Protein AF-0000000066099667 (afdb_homodimer)

Foldseek 3Di:
DAEEEEAADFLLQVVLCVLQVVVVYHYHYDYLADDLVVDPPQRHQYYYQDLDDDDDPNVVVLLPHPNDALSVVSVQAQFQVSVVVLCVVLVHFAFDKDAQAAPVCLVVCCVVQHFWKKKAFRHDDALLPRIDIDGSVRSVVDDGVRHRGIMIGRDDDFDFKWKKKWFAALVLDIATQEIKTFDDDSSHTFKIKGFQHDDPVLRVSNCVSVSSSCNVSVHWFMKMWMWGHDPVHTHTDGIDSHDDPNQQLCVPFKPAGSSNQRVCRSSVHDRDHIGGDWMKMKGWDFLDDDDCVLVVQVQWDWAARPDDRDGRDGGTMIMGIDRPLVSRLVSLVVCCVVDDVVSNVVSVVNSVVSD/DAEEEEAADFLLQVVLCVLQVVVVYHYHYDYLADDLVVDPPQRHQYEYQDLDDDDDPNVVVLLPHPNDALSVVSVQAQFQVSVVVLCVVLVHFAFDKDAQAAPVCLVVCCVVQHFWKKKAFRHDDALLPRIDIDGSVRSVVDDGVRHRGIMIGHDDDFDFKWKKKWFAALVLDIATQEIKTFDDDSSHTFKIKGFQHDDPVLRVSNCVSVSSSCNVSVHWFMKMWMWGHDPVHTHTDGIDSHDDPNQQLCVPFKPAGSSNQRVCRSSVHDRDHIGGDWMKMKGWDFLDDDDCVLVVQVQWDWAARPDDRDGGHGGTMIMGIDRPLVSRLVSLVVCCVVDDVVSNVVSVVNSVVSD

Structure (mmCIF, N/CA/C/O backbone):
data_AF-0000000066099667-model_v1
#
loop_
_entity.id
_entity.type
_entity.pdbx_description
1 polymer 'N5-carboxyaminoimidazole ribonucleotide synthase'
#
loop_
_atom_site.group_PDB
_atom_site.id
_atom_site.type_symbol
_atom_site.label_atom_id
_atom_site.label_alt_id
_atom_site.label_comp_id
_atom_site.label_asym_id
_atom_site.label_entity_id
_atom_site.label_seq_id
_atom_site.pdbx_PDB_ins_code
_atom_site.Cartn_x
_atom_site.Cartn_y
_atom_site.Cartn_z
_atom_site.occupancy
_atom_site.B_iso_or_equiv
_atom_site.auth_seq_id
_atom_site.auth_comp_id
_atom_site.auth_asym_id
_atom_site.auth_atom_id
_atom_site.pdbx_PDB_model_num
ATOM 1 N N . MET A 1 1 ? -18.266 5.227 -10.648 1 68.38 1 MET A N 1
ATOM 2 C CA . MET A 1 1 ? -16.906 5.246 -10.125 1 68.38 1 MET A CA 1
ATOM 3 C C . MET A 1 1 ? -16.578 6.602 -9.508 1 68.38 1 MET A C 1
ATOM 5 O O . MET A 1 1 ? -17.031 7.641 -10.008 1 68.38 1 MET A O 1
ATOM 9 N N . LYS A 1 2 ? -16.172 6.621 -8.273 1 88 2 LYS A N 1
ATOM 10 C CA . LYS A 1 2 ? -15.844 7.871 -7.59 1 88 2 LYS A CA 1
ATOM 11 C C . LYS A 1 2 ? -14.578 8.5 -8.164 1 88 2 LYS A C 1
ATOM 13 O O . LYS A 1 2 ? -13.625 7.789 -8.508 1 88 2 LYS A O 1
ATOM 18 N N . GLN A 1 3 ? -14.695 9.789 -8.516 1 95.88 3 GLN A N 1
ATOM 19 C CA . GLN A 1 3 ? -13.578 10.547 -9.07 1 95.88 3 GLN A CA 1
ATOM 20 C C . GLN A 1 3 ? -13.219 11.727 -8.164 1 95.88 3 GLN A C 1
ATOM 22 O O . GLN A 1 3 ? -14.109 12.406 -7.648 1 95.88 3 GLN A O 1
ATOM 27 N N . VAL A 1 4 ? -11.961 11.906 -7.992 1 98.25 4 VAL A N 1
ATOM 28 C CA . VAL A 1 4 ? -11.469 12.992 -7.148 1 98.25 4 VAL A CA 1
ATOM 29 C C . VAL A 1 4 ? -10.391 13.781 -7.887 1 98.25 4 VAL A C 1
ATOM 31 O O . VAL A 1 4 ? -9.477 13.188 -8.477 1 98.25 4 VAL A O 1
ATOM 34 N N . CYS A 1 5 ? -10.508 15.055 -7.965 1 97.62 5 CYS A N 1
ATOM 35 C CA . CYS A 1 5 ? -9.438 15.938 -8.414 1 97.62 5 CYS A CA 1
ATOM 36 C C . CYS A 1 5 ? -8.75 16.609 -7.23 1 97.62 5 CYS A C 1
ATOM 38 O O . CYS A 1 5 ? -9.422 17.156 -6.352 1 97.62 5 CYS A O 1
ATOM 40 N N . VAL A 1 6 ? -7.477 16.516 -7.148 1 97.62 6 VAL A N 1
ATOM 41 C CA . VAL A 1 6 ? -6.691 17.125 -6.078 1 97.62 6 VAL A CA 1
ATOM 42 C C . VAL A 1 6 ? -6 18.375 -6.598 1 97.62 6 VAL A C 1
ATOM 44 O O . VAL A 1 6 ? -5.176 18.312 -7.516 1 97.62 6 VAL A O 1
ATOM 47 N N . LEU A 1 7 ? -6.363 19.484 -6.047 1 96 7 LEU A N 1
ATOM 48 C CA . LEU A 1 7 ? -5.648 20.703 -6.383 1 96 7 LEU A CA 1
ATOM 49 C C . LEU A 1 7 ? -4.215 20.672 -5.855 1 96 7 LEU A C 1
ATOM 51 O O . LEU A 1 7 ? -3.994 20.703 -4.645 1 96 7 LEU A O 1
ATOM 55 N N . GLY A 1 8 ? -3.289 20.609 -6.676 1 94.5 8 GLY A N 1
ATOM 56 C CA . GLY A 1 8 ? -1.889 20.359 -6.375 1 94.5 8 GLY A CA 1
ATOM 57 C C . GLY A 1 8 ? -1.409 19 -6.852 1 94.5 8 GLY A C 1
ATOM 58 O O . GLY A 1 8 ? -2.111 18 -6.699 1 94.5 8 GLY A O 1
ATOM 59 N N . ASN A 1 9 ? -0.264 18.953 -7.496 1 94.31 9 ASN A N 1
ATOM 60 C CA . ASN A 1 9 ? 0.263 17.688 -8.008 1 94.31 9 ASN A CA 1
ATOM 61 C C . ASN A 1 9 ? 1.622 17.359 -7.398 1 94.31 9 ASN A C 1
ATOM 63 O O . ASN A 1 9 ? 2.527 16.906 -8.102 1 94.31 9 ASN A O 1
ATOM 67 N N . GLY A 1 10 ? 1.774 17.625 -6.102 1 94.81 10 GLY A N 1
ATOM 68 C CA . GLY A 1 10 ? 2.953 17.25 -5.34 1 94.81 10 GLY A CA 1
ATOM 69 C C . GLY A 1 10 ? 2.871 15.844 -4.781 1 94.81 10 GLY A C 1
ATOM 70 O O . GLY A 1 10 ? 2.148 15 -5.316 1 94.81 10 GLY A O 1
ATOM 71 N N . GLN A 1 11 ? 3.715 15.578 -3.748 1 96.5 11 GLN A N 1
ATOM 72 C CA . GLN A 1 11 ? 3.828 14.234 -3.197 1 96.5 11 GLN A CA 1
ATOM 73 C C . GLN A 1 11 ? 2.527 13.805 -2.529 1 96.5 11 GLN A C 1
ATOM 75 O O . GLN A 1 11 ? 2.178 12.617 -2.543 1 96.5 11 GLN A O 1
ATOM 80 N N . LEU A 1 12 ? 1.833 14.75 -1.867 1 97.81 12 LEU A N 1
ATOM 81 C CA . LEU A 1 12 ? 0.601 14.383 -1.18 1 97.81 12 LEU A CA 1
ATOM 82 C C . LEU A 1 12 ? -0.47 13.953 -2.178 1 97.81 12 LEU A C 1
ATOM 84 O O . LEU A 1 12 ? -1.18 12.977 -1.947 1 97.81 12 LEU A O 1
ATOM 88 N N . GLY A 1 13 ? -0.605 14.75 -3.305 1 97.56 13 GLY A N 1
ATOM 89 C CA . GLY A 1 13 ? -1.504 14.328 -4.367 1 97.56 13 GLY A CA 1
ATOM 90 C C . GLY A 1 13 ? -1.165 12.961 -4.934 1 97.56 13 GLY A C 1
ATOM 91 O O . GLY A 1 13 ? -2.059 12.156 -5.191 1 97.56 13 GLY A O 1
ATOM 92 N N . ARG A 1 14 ? 0.093 12.734 -5.133 1 96.94 14 ARG A N 1
ATOM 93 C CA . ARG A 1 14 ? 0.57 11.438 -5.605 1 96.94 14 ARG A CA 1
ATOM 94 C C . ARG A 1 14 ? 0.159 10.32 -4.652 1 96.94 14 ARG A C 1
ATOM 96 O O . ARG A 1 14 ? -0.321 9.273 -5.086 1 96.94 14 ARG A O 1
ATOM 103 N N . MET A 1 15 ? 0.338 10.5 -3.344 1 98.5 15 MET A N 1
ATOM 104 C CA . MET A 1 15 ? 0.026 9.477 -2.354 1 98.5 15 MET A CA 1
ATOM 105 C C . MET A 1 15 ? -1.481 9.273 -2.236 1 98.5 15 MET A C 1
ATOM 107 O O . MET A 1 15 ? -1.944 8.156 -1.983 1 98.5 15 MET A O 1
ATOM 111 N N . LEU A 1 16 ? -2.252 10.359 -2.467 1 98.69 16 LEU A N 1
ATOM 112 C CA . LEU A 1 16 ? -3.701 10.211 -2.547 1 98.69 16 LEU A CA 1
ATOM 113 C C . LEU A 1 16 ? -4.094 9.344 -3.736 1 98.69 16 LEU A C 1
ATOM 115 O O . LEU A 1 16 ? -4.957 8.469 -3.617 1 98.69 16 LEU A O 1
ATOM 119 N N . ARG A 1 17 ? -3.479 9.602 -4.898 1 97.88 17 ARG A N 1
ATOM 120 C CA . ARG A 1 17 ? -3.744 8.789 -6.078 1 97.88 17 ARG A CA 1
ATOM 121 C C . ARG A 1 17 ? -3.41 7.324 -5.82 1 97.88 17 ARG A C 1
ATOM 123 O O . ARG A 1 17 ? -4.191 6.434 -6.164 1 97.88 17 ARG A O 1
ATOM 130 N N . GLN A 1 18 ? -2.27 7.074 -5.199 1 97.94 18 GLN A N 1
ATOM 131 C CA . GLN A 1 18 ? -1.846 5.715 -4.875 1 97.94 18 GLN A CA 1
ATOM 132 C C . GLN A 1 18 ? -2.861 5.027 -3.965 1 97.94 18 GLN A C 1
ATOM 134 O O . GLN A 1 18 ? -3.17 3.85 -4.152 1 97.94 18 GLN A O 1
ATOM 139 N N . ALA A 1 19 ? -3.377 5.754 -2.996 1 98.31 19 ALA A N 1
ATOM 140 C CA . ALA A 1 19 ? -4.316 5.195 -2.027 1 98.31 19 ALA A CA 1
ATOM 141 C C . ALA A 1 19 ? -5.672 4.922 -2.67 1 98.31 19 ALA A C 1
ATOM 143 O O . ALA A 1 19 ? -6.395 4.016 -2.25 1 98.31 19 ALA A O 1
ATOM 144 N N . GLY A 1 20 ? -6.043 5.699 -3.686 1 98.12 20 GLY A N 1
ATOM 145 C CA . GLY A 1 20 ? -7.352 5.594 -4.309 1 98.12 20 GLY A CA 1
ATOM 146 C C . GLY A 1 20 ? -7.461 4.43 -5.273 1 98.12 20 GLY A C 1
ATOM 147 O O . GLY A 1 20 ? -8.547 3.865 -5.453 1 98.12 20 GLY A O 1
ATOM 148 N N . GLU A 1 21 ? -6.352 4.02 -5.836 1 96.81 21 GLU A N 1
ATOM 149 C CA . GLU A 1 21 ? -6.363 3.057 -6.934 1 96.81 21 GLU A CA 1
ATOM 150 C C . GLU A 1 21 ? -6.934 1.715 -6.484 1 96.81 21 GLU A C 1
ATOM 152 O O . GLU A 1 21 ? -7.848 1.182 -7.121 1 96.81 21 GLU A O 1
ATOM 157 N N . PRO A 1 22 ? -6.457 1.15 -5.348 1 97.5 22 PRO A N 1
ATOM 158 C CA . PRO A 1 22 ? -7.012 -0.14 -4.938 1 97.5 22 PRO A CA 1
ATOM 159 C C . PRO A 1 22 ? -8.5 -0.065 -4.617 1 97.5 22 PRO A C 1
ATOM 161 O O . PRO A 1 22 ? -9.211 -1.069 -4.719 1 97.5 22 PRO A O 1
ATOM 164 N N . LEU A 1 23 ? -9.008 1.1 -4.285 1 97.62 23 LEU A N 1
ATOM 165 C CA . LEU A 1 23 ? -10.398 1.271 -3.885 1 97.62 23 LEU A CA 1
ATOM 166 C C . LEU A 1 23 ? -11.297 1.447 -5.102 1 97.62 23 LEU A C 1
ATOM 168 O O . LEU A 1 23 ? -12.523 1.47 -4.977 1 97.62 23 LEU A O 1
ATOM 172 N N . GLY A 1 24 ? -10.703 1.592 -6.281 1 96.12 24 GLY A N 1
ATOM 173 C CA . GLY A 1 24 ? -11.469 1.904 -7.473 1 96.12 24 GLY A CA 1
ATOM 174 C C . GLY A 1 24 ? -11.859 3.369 -7.566 1 96.12 24 GLY A C 1
ATOM 175 O O . GLY A 1 24 ? -12.859 3.713 -8.203 1 96.12 24 GLY A O 1
ATOM 176 N N . ILE A 1 25 ? -11.141 4.23 -6.844 1 97.44 25 ILE A N 1
ATOM 177 C CA . ILE A 1 25 ? -11.344 5.676 -6.906 1 97.44 25 ILE A CA 1
ATOM 178 C C . ILE A 1 25 ? -10.305 6.305 -7.832 1 97.44 25 ILE A C 1
ATOM 180 O O . ILE A 1 25 ? -9.102 6.195 -7.59 1 97.44 25 ILE A O 1
ATOM 184 N N . ALA A 1 26 ? -10.781 6.922 -8.883 1 96.81 26 ALA A N 1
ATOM 185 C CA . ALA A 1 26 ? -9.867 7.645 -9.773 1 96.81 26 ALA A CA 1
ATOM 186 C C . ALA A 1 26 ? -9.484 8.992 -9.172 1 96.81 26 ALA A C 1
ATOM 188 O O . ALA A 1 26 ? -10.344 9.836 -8.906 1 96.81 26 ALA A O 1
ATOM 189 N N . VAL A 1 27 ? -8.219 9.18 -8.906 1 98 27 VAL A N 1
ATOM 190 C CA . VAL A 1 27 ? -7.723 10.414 -8.305 1 98 27 VAL A CA 1
ATOM 191 C C . VAL A 1 27 ? -6.793 11.125 -9.289 1 98 27 VAL A C 1
ATOM 193 O O . VAL A 1 27 ? -5.855 10.523 -9.812 1 98 27 VAL A O 1
ATOM 196 N N . TRP A 1 28 ? -7.016 12.398 -9.531 1 97.06 28 TRP A N 1
ATOM 197 C CA . TRP A 1 28 ? -6.227 13.195 -10.469 1 97.06 28 TRP A CA 1
ATOM 198 C C . TRP A 1 28 ? -5.594 14.391 -9.766 1 97.06 28 TRP A C 1
ATOM 200 O O . TRP A 1 28 ? -6.215 15.445 -9.641 1 97.06 28 TRP A O 1
ATOM 210 N N . PRO A 1 29 ? -4.379 14.266 -9.32 1 97.25 29 PRO A N 1
ATOM 211 C CA . PRO A 1 29 ? -3.666 15.477 -8.914 1 97.25 29 PRO A CA 1
ATOM 212 C C . PRO A 1 29 ? -3.438 16.453 -10.062 1 97.25 29 PRO A C 1
ATOM 214 O O . PRO A 1 29 ? -2.977 16.047 -11.133 1 97.25 29 PRO A O 1
ATOM 217 N N . VAL A 1 30 ? -3.748 17.688 -9.867 1 95.69 30 VAL A N 1
ATOM 218 C CA . VAL A 1 30 ? -3.711 18.625 -10.984 1 95.69 30 VAL A CA 1
ATOM 219 C C . VAL A 1 30 ? -2.805 19.797 -10.641 1 95.69 30 VAL A C 1
ATOM 221 O O . VAL A 1 30 ? -2.84 20.312 -9.516 1 95.69 30 VAL A O 1
ATOM 224 N N . GLY A 1 31 ? -1.986 20.141 -11.57 1 94.81 31 GLY A N 1
ATOM 225 C CA . GLY A 1 31 ? -1.17 21.344 -11.414 1 94.81 31 GLY A CA 1
ATOM 226 C C . GLY A 1 31 ? -1.979 22.625 -11.438 1 94.81 31 GLY A C 1
ATOM 227 O O . GLY A 1 31 ? -2.977 22.719 -12.156 1 94.81 31 GLY A O 1
ATOM 228 N N . LEU A 1 32 ? -1.513 23.578 -10.703 1 92.81 32 LEU A N 1
ATOM 229 C CA . LEU A 1 32 ? -2.24 24.828 -10.562 1 92.81 32 LEU A CA 1
ATOM 230 C C . LEU A 1 32 ? -2.346 25.562 -11.898 1 92.81 32 LEU A C 1
ATOM 232 O O . LEU A 1 32 ? -3.283 26.328 -12.125 1 92.81 32 LEU A O 1
ATOM 236 N N . ASP A 1 33 ? -1.449 25.234 -12.82 1 93.31 33 ASP A N 1
ATOM 237 C CA . ASP A 1 33 ? -1.424 25.922 -14.109 1 93.31 33 ASP A CA 1
ATOM 238 C C . ASP A 1 33 ? -2.029 25.047 -15.211 1 93.31 33 ASP A C 1
ATOM 240 O O . ASP A 1 33 ? -1.953 25.391 -16.391 1 93.31 33 ASP A O 1
ATOM 244 N N . ALA A 1 34 ? -2.613 24 -14.805 1 94.5 34 ALA A N 1
ATOM 245 C CA . ALA A 1 34 ? -3.209 23.109 -15.805 1 94.5 34 ALA A CA 1
ATOM 246 C C . ALA A 1 34 ? -4.375 23.781 -16.516 1 94.5 34 ALA A C 1
ATOM 248 O O . ALA A 1 34 ? -5.078 24.609 -15.93 1 94.5 34 ALA A O 1
ATOM 249 N N . GLU A 1 35 ? -4.57 23.422 -17.812 1 95.31 35 GLU A N 1
ATOM 250 C CA . GLU A 1 35 ? -5.742 23.891 -18.547 1 95.31 35 GLU A CA 1
ATOM 251 C C . GLU A 1 35 ? -7.012 23.203 -18.062 1 95.31 35 GLU A C 1
ATOM 253 O O . GLU A 1 35 ? -7.07 21.969 -17.984 1 95.31 35 GLU A O 1
ATOM 258 N N . PRO A 1 36 ? -7.926 24.047 -17.734 1 93.06 36 PRO A N 1
ATOM 259 C CA . PRO A 1 36 ? -9.156 23.453 -17.219 1 93.06 36 PRO A CA 1
ATOM 260 C C . PRO A 1 36 ? -9.695 22.328 -18.094 1 93.06 36 PRO A C 1
ATOM 262 O O . PRO A 1 36 ? -10.195 21.328 -17.594 1 93.06 36 PRO A O 1
ATOM 265 N N . ALA A 1 37 ? -9.641 22.438 -19.484 1 92 37 ALA A N 1
ATOM 266 C CA . ALA A 1 37 ? -10.188 21.453 -20.406 1 92 37 ALA A CA 1
ATOM 267 C C . ALA A 1 37 ? -9.445 20.109 -20.281 1 92 37 ALA A C 1
ATOM 269 O O . ALA A 1 37 ? -9.984 19.062 -20.656 1 92 37 ALA A O 1
ATOM 270 N N . ALA A 1 38 ? -8.32 20.109 -19.703 1 93.06 38 ALA A N 1
ATOM 271 C CA . ALA A 1 38 ? -7.492 18.906 -19.609 1 93.06 38 ALA A CA 1
ATOM 272 C C . ALA A 1 38 ? -7.734 18.172 -18.297 1 93.06 38 ALA A C 1
ATOM 274 O O . ALA A 1 38 ? -7.203 17.078 -18.094 1 93.06 38 ALA A O 1
ATOM 275 N N . VAL A 1 39 ? -8.438 18.719 -17.391 1 93.38 39 VAL A N 1
ATOM 276 C CA . VAL A 1 39 ? -8.68 18.172 -16.062 1 93.38 39 VAL A CA 1
ATOM 277 C C . VAL A 1 39 ? -10.125 17.703 -15.953 1 93.38 39 VAL A C 1
ATOM 279 O O . VAL A 1 39 ? -11.055 18.422 -16.312 1 93.38 39 VAL A O 1
ATOM 282 N N . PRO A 1 40 ? -10.336 16.484 -15.562 1 94.25 40 PRO A N 1
ATOM 283 C CA . PRO A 1 40 ? -11.711 15.977 -15.453 1 94.25 40 PRO A CA 1
ATOM 284 C C . PRO A 1 40 ? -12.398 16.422 -14.164 1 94.25 40 PRO A C 1
ATOM 286 O O . PRO A 1 40 ? -12.945 15.586 -13.438 1 94.25 40 PRO A O 1
ATOM 289 N N . PHE A 1 41 ? -12.57 17.625 -13.93 1 92.88 41 PHE A N 1
ATOM 290 C CA . PHE A 1 41 ? -13.055 18.141 -12.656 1 92.88 41 PHE A CA 1
ATOM 291 C C . PHE A 1 41 ? -14.578 18.172 -12.633 1 92.88 41 PHE A C 1
ATOM 293 O O . PHE A 1 41 ? -15.188 18.141 -11.562 1 92.88 41 PHE A O 1
ATOM 300 N N . GLN A 1 42 ? -15.273 18.156 -13.758 1 92.81 42 GLN A N 1
ATOM 301 C CA . GLN A 1 42 ? -16.719 18.391 -13.82 1 92.81 42 GLN A CA 1
ATOM 302 C C . GLN A 1 42 ? -17.484 17.312 -13.062 1 92.81 42 GLN A C 1
ATOM 304 O O . GLN A 1 42 ? -18.484 17.578 -12.414 1 92.81 42 GLN A O 1
ATOM 309 N N . GLN A 1 43 ? -16.938 16.109 -13.109 1 92.81 43 GLN A N 1
ATOM 310 C CA . GLN A 1 43 ? -17.625 14.992 -12.461 1 92.81 43 GLN A CA 1
ATOM 311 C C . GLN A 1 43 ? -16.859 14.523 -11.219 1 92.81 43 GLN A C 1
ATOM 313 O O . GLN A 1 43 ? -17.078 13.406 -10.742 1 92.81 43 GLN A O 1
ATOM 318 N N . SER A 1 44 ? -15.992 15.406 -10.695 1 96.69 44 SER A N 1
ATOM 319 C CA . SER A 1 44 ? -15.117 14.984 -9.602 1 96.69 44 SER A CA 1
ATOM 320 C C . SER A 1 44 ? -15.445 15.727 -8.312 1 96.69 44 SER A C 1
ATOM 322 O O . SER A 1 44 ? -15.914 16.859 -8.352 1 96.69 44 SER A O 1
ATOM 324 N N . VAL A 1 45 ?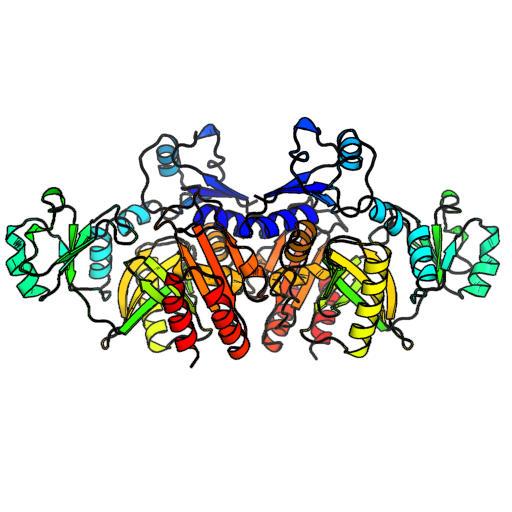 -15.281 15.031 -7.18 1 97.94 45 VAL A N 1
ATOM 325 C CA . VAL A 1 45 ? -15.078 15.734 -5.918 1 97.94 45 VAL A CA 1
ATOM 326 C C . VAL A 1 45 ? -13.727 16.453 -5.938 1 97.94 45 VAL A C 1
ATOM 328 O O . VAL A 1 45 ? -12.734 15.898 -6.418 1 97.94 45 VAL A O 1
ATOM 331 N N . ILE A 1 46 ? -13.734 17.703 -5.5 1 97.56 46 ILE A N 1
ATOM 332 C CA . ILE A 1 46 ? -12.492 18.484 -5.516 1 97.56 46 ILE A CA 1
ATOM 333 C C . ILE A 1 46 ? -11.945 18.594 -4.098 1 97.56 46 ILE A C 1
ATOM 335 O O . ILE A 1 46 ? -12.688 18.891 -3.154 1 97.56 46 ILE A O 1
ATOM 339 N N . THR A 1 47 ? -10.734 18.266 -3.902 1 97.56 47 THR A N 1
ATOM 340 C CA . THR A 1 47 ? -9.984 18.516 -2.674 1 97.56 47 THR A CA 1
ATOM 341 C C . THR A 1 47 ? -8.633 19.156 -2.979 1 97.56 47 THR A C 1
ATOM 343 O O . THR A 1 47 ? -8.383 19.562 -4.113 1 97.56 47 THR A O 1
ATOM 346 N N . ALA A 1 48 ? -7.781 19.375 -1.95 1 96 48 ALA A N 1
ATOM 347 C CA . ALA A 1 48 ? -6.516 20.062 -2.168 1 96 48 ALA A CA 1
ATOM 348 C C . ALA A 1 48 ? -5.402 19.469 -1.318 1 96 48 ALA A C 1
ATOM 350 O O . ALA A 1 48 ? -5.648 19 -0.204 1 96 48 ALA A O 1
ATOM 351 N N . GLU A 1 49 ? -4.219 19.469 -1.888 1 95.06 49 GLU A N 1
ATOM 352 C CA . GLU A 1 49 ? -3.064 19.062 -1.086 1 95.06 49 GLU A CA 1
ATOM 353 C C . GLU A 1 49 ? -2.299 20.297 -0.585 1 95.06 49 GLU A C 1
ATOM 355 O O . GLU A 1 49 ? -1.285 20.156 0.102 1 95.06 49 GLU A O 1
ATOM 360 N N . ILE A 1 50 ? -2.725 21.484 -0.932 1 91.31 50 ILE A N 1
ATOM 361 C CA . ILE A 1 50 ? -2.139 22.766 -0.551 1 91.31 50 ILE A CA 1
ATOM 362 C C . ILE A 1 50 ? -3.193 23.625 0.136 1 91.31 50 ILE A C 1
ATOM 364 O O . ILE A 1 50 ? -4.395 23.375 0.003 1 91.31 50 ILE A O 1
ATOM 368 N N . GLU A 1 51 ? -2.721 24.609 0.811 1 89.25 51 GLU A N 1
ATOM 369 C CA . GLU A 1 51 ? -3.65 25.406 1.604 1 89.25 51 GLU A CA 1
ATOM 370 C C . GLU A 1 51 ? -3.908 26.75 0.948 1 89.25 51 GLU A C 1
ATOM 372 O O . GLU A 1 51 ? -4.871 27.453 1.294 1 89.25 51 GLU A O 1
ATOM 377 N N . ARG A 1 52 ? -3.053 27.109 0.091 1 87.38 52 ARG A N 1
ATOM 378 C CA . ARG A 1 52 ? -3.17 28.359 -0.659 1 87.38 52 ARG A CA 1
ATOM 379 C C . ARG A 1 52 ? -2.688 28.172 -2.096 1 87.38 52 ARG A C 1
ATOM 3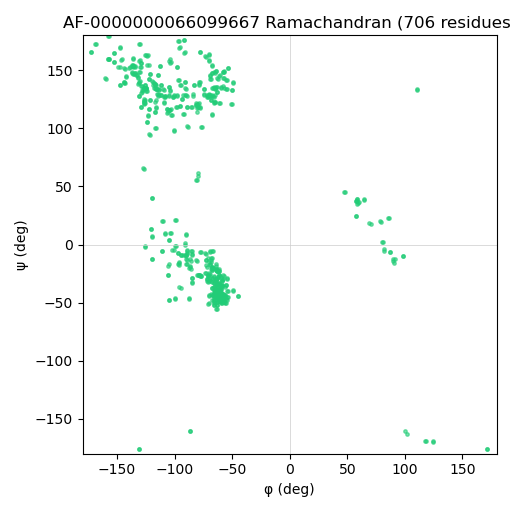81 O O . ARG A 1 52 ? -1.744 27.422 -2.35 1 87.38 52 ARG A O 1
ATOM 388 N N . TRP A 1 53 ? -3.461 28.797 -2.957 1 89.5 53 TRP A N 1
ATOM 389 C CA . TRP A 1 53 ? -3.098 28.734 -4.367 1 89.5 53 TRP A CA 1
ATOM 390 C C . TRP A 1 53 ? -3.4 30.047 -5.078 1 89.5 53 TRP A C 1
ATOM 392 O O . TRP A 1 53 ? -4.254 30.812 -4.629 1 89.5 53 TRP A O 1
ATOM 402 N N . PRO A 1 54 ? -2.6 30.297 -6.109 1 90.75 54 PRO A N 1
ATOM 403 C CA . PRO A 1 54 ? -2.885 31.5 -6.895 1 90.75 54 PRO A CA 1
ATOM 404 C C . PRO A 1 54 ? -4.172 31.375 -7.711 1 90.75 54 PRO A C 1
ATOM 406 O O . PRO A 1 54 ? -4.695 30.281 -7.891 1 90.75 54 PRO A O 1
ATOM 409 N N . GLU A 1 55 ? -4.59 32.594 -8.117 1 93.12 55 GLU A N 1
ATOM 410 C CA . GLU A 1 55 ? -5.723 32.594 -9.039 1 93.12 55 GLU A CA 1
ATOM 411 C C . GLU A 1 55 ? -5.281 32.281 -10.461 1 93.12 55 GLU A C 1
ATOM 413 O O . GLU A 1 55 ? -4.406 32.938 -11.016 1 93.12 55 GLU A O 1
ATOM 418 N N . THR A 1 56 ? -5.754 31.25 -10.992 1 95.38 56 THR A N 1
ATOM 419 C CA . THR A 1 56 ? -5.551 30.812 -12.375 1 95.38 56 THR A CA 1
ATOM 420 C C . THR A 1 56 ? -6.883 30.484 -13.031 1 95.38 56 THR A C 1
ATOM 422 O O . THR A 1 56 ? -7.934 30.531 -12.391 1 95.38 56 THR A O 1
ATOM 425 N N . ALA A 1 57 ? -6.828 30.234 -14.32 1 95 57 ALA A N 1
ATOM 426 C CA . ALA A 1 57 ? -8.055 29.828 -15.008 1 95 57 ALA A CA 1
ATOM 427 C C . ALA A 1 57 ? -8.664 28.594 -14.352 1 95 57 ALA A C 1
ATOM 429 O O . ALA A 1 57 ? -9.875 28.531 -14.117 1 95 57 ALA A O 1
ATOM 430 N N . LEU A 1 58 ? -7.867 27.656 -14.031 1 94.81 58 LEU A N 1
ATOM 431 C CA . LEU A 1 58 ? -8.328 26.422 -13.422 1 94.81 58 LEU A CA 1
ATOM 432 C C . LEU A 1 58 ? -8.898 26.672 -12.031 1 94.81 58 LEU A C 1
ATOM 434 O O . LEU A 1 58 ? -10.008 26.219 -11.711 1 94.81 58 LEU A O 1
ATOM 438 N N . THR A 1 59 ? -8.133 27.391 -11.211 1 94.12 59 THR A N 1
ATOM 439 C CA . THR A 1 59 ? -8.555 27.578 -9.828 1 94.12 59 THR A CA 1
ATOM 440 C C . THR A 1 59 ? -9.836 28.406 -9.758 1 94.12 59 THR A C 1
ATOM 442 O O . THR A 1 59 ? -10.641 28.234 -8.836 1 94.12 59 THR A O 1
ATOM 445 N N . ARG A 1 60 ? -10.078 29.25 -10.711 1 94.19 60 ARG A N 1
ATOM 446 C CA . ARG A 1 60 ? -11.328 30 -10.781 1 94.19 60 ARG A CA 1
ATOM 447 C C . ARG A 1 60 ? -12.508 29.062 -11.039 1 94.19 60 ARG A C 1
ATOM 449 O O . ARG A 1 60 ? -13.57 29.203 -10.43 1 94.19 60 ARG A O 1
ATOM 456 N N . GLU A 1 61 ? -12.266 28.188 -11.922 1 93.81 61 GLU A N 1
ATOM 457 C CA . GLU A 1 61 ? -13.305 27.203 -12.219 1 93.81 61 GLU A CA 1
ATOM 458 C C . GLU A 1 61 ? -13.586 26.312 -11.008 1 93.81 61 GLU A C 1
ATOM 460 O O . GLU A 1 61 ? -14.75 26.062 -10.68 1 93.81 61 GLU A O 1
ATOM 465 N N . LEU A 1 62 ? -12.547 25.859 -10.391 1 92.69 62 LEU A N 1
ATOM 466 C CA . LEU A 1 62 ? -12.703 24.969 -9.242 1 92.69 62 LEU A CA 1
ATOM 467 C C . LEU A 1 62 ? -13.367 25.688 -8.078 1 92.69 62 LEU A C 1
ATOM 469 O O . LEU A 1 62 ? -14.117 25.078 -7.316 1 92.69 62 LEU A O 1
ATOM 473 N N . ALA A 1 63 ? -13.102 26.969 -7.961 1 90.12 63 ALA A N 1
ATOM 474 C CA . ALA A 1 63 ? -13.664 27.766 -6.875 1 90.12 63 ALA A CA 1
ATOM 475 C C . ALA A 1 63 ? -15.188 27.812 -6.961 1 90.12 63 ALA A C 1
ATOM 477 O O . ALA A 1 63 ? -15.859 28.031 -5.949 1 90.12 63 ALA A O 1
ATOM 478 N N . ARG A 1 64 ? -15.711 27.562 -8.078 1 92.44 64 ARG A N 1
ATOM 479 C CA . ARG A 1 64 ? -17.156 27.609 -8.281 1 92.44 64 ARG A CA 1
ATOM 480 C C . ARG A 1 64 ? -17.766 26.219 -8.266 1 92.44 64 ARG A C 1
ATOM 482 O O . ARG A 1 64 ? -18.984 26.062 -8.344 1 92.44 64 ARG A O 1
ATOM 489 N N . HIS A 1 65 ? -16.953 25.297 -8.18 1 94.12 65 HIS A N 1
ATOM 490 C CA . HIS A 1 65 ? -17.406 23.906 -8.242 1 94.12 65 HIS A CA 1
ATOM 491 C C . HIS A 1 65 ? -18.172 23.516 -6.984 1 94.12 65 HIS A C 1
ATOM 493 O O . HIS A 1 65 ? -17.672 23.703 -5.871 1 94.12 65 HIS A O 1
ATOM 499 N N . PRO A 1 66 ? -19.328 22.984 -7.082 1 93.81 66 PRO A N 1
ATOM 500 C CA . PRO A 1 66 ? -20.156 22.703 -5.91 1 93.81 66 PRO A CA 1
ATOM 501 C C . PRO A 1 66 ? -19.594 21.578 -5.047 1 93.81 66 PRO A C 1
ATOM 503 O O . PRO A 1 66 ? -19.891 21.5 -3.85 1 93.81 66 PRO A O 1
ATOM 506 N N . ALA A 1 67 ? -18.828 20.703 -5.621 1 95.5 67 ALA A N 1
ATOM 507 C CA . ALA A 1 67 ? -18.297 19.562 -4.875 1 95.5 67 ALA A CA 1
ATOM 508 C C . ALA A 1 67 ? -16.859 19.828 -4.438 1 95.5 67 ALA A C 1
ATOM 510 O O . ALA A 1 67 ? -16.062 18.906 -4.289 1 95.5 67 ALA A O 1
ATOM 511 N N . PHE A 1 68 ? -16.469 21.094 -4.379 1 97.12 68 PHE A N 1
ATOM 512 C CA . PHE A 1 68 ? -15.188 21.453 -3.799 1 97.12 68 PHE A CA 1
ATOM 513 C C . PHE A 1 68 ? -15.242 21.391 -2.277 1 97.12 68 PHE A C 1
ATOM 515 O O . PHE A 1 68 ? -15.688 22.344 -1.635 1 97.12 68 PHE A O 1
ATOM 522 N N . VAL A 1 69 ? -14.719 20.312 -1.722 1 97.19 69 VAL A N 1
ATOM 523 C CA . VAL A 1 69 ? -14.82 20.047 -0.29 1 97.19 69 VAL A CA 1
ATOM 524 C C . VAL A 1 69 ? -13.938 21.031 0.479 1 97.19 69 VAL A C 1
ATOM 526 O O . VAL A 1 69 ? -12.781 21.25 0.114 1 97.19 69 VAL A O 1
ATOM 529 N N . ASN A 1 70 ? -14.492 21.703 1.519 1 97.12 70 ASN A N 1
ATOM 530 C CA . ASN A 1 70 ? -13.797 22.594 2.447 1 97.12 70 ASN A CA 1
ATOM 531 C C . ASN A 1 70 ? -13.352 23.875 1.766 1 97.12 70 ASN A C 1
ATOM 533 O O . ASN A 1 70 ? -12.406 24.531 2.213 1 97.12 70 ASN A O 1
ATOM 537 N N . ARG A 1 71 ? -13.898 24.219 0.636 1 94.12 71 ARG A N 1
ATOM 538 C CA . ARG A 1 71 ? -13.547 25.406 -0.125 1 94.12 71 ARG A CA 1
ATOM 539 C C . ARG A 1 71 ? -13.43 26.625 0.787 1 94.12 71 ARG A C 1
ATOM 541 O O . ARG A 1 71 ? -12.453 27.375 0.716 1 94.12 71 ARG A O 1
ATOM 548 N N . ASP A 1 72 ? -14.344 26.781 1.666 1 93.75 72 ASP A N 1
ATOM 549 C CA . ASP A 1 72 ? -14.438 28 2.48 1 93.75 72 ASP A CA 1
ATOM 550 C C . ASP A 1 72 ? -13.609 27.859 3.756 1 93.75 72 ASP A C 1
ATOM 552 O O . ASP A 1 72 ? -13.453 28.828 4.508 1 93.75 72 ASP A O 1
ATOM 556 N N . VAL A 1 73 ? -13.07 26.688 4.023 1 95.81 73 VAL A N 1
ATOM 557 C CA . VAL A 1 73 ? -12.273 26.438 5.223 1 95.81 73 VAL A CA 1
ATOM 558 C C . VAL A 1 73 ? -10.828 26.844 4.98 1 95.81 73 VAL A C 1
ATOM 560 O O . VAL A 1 73 ? -10.156 27.344 5.887 1 95.81 73 VAL A O 1
ATOM 563 N N . PHE A 1 74 ? -10.328 26.703 3.742 1 93.94 74 PHE A N 1
ATOM 564 C CA . PHE A 1 74 ? -8.914 26.859 3.414 1 93.94 74 PHE A CA 1
ATOM 565 C C . PHE A 1 74 ? -8.438 28.266 3.74 1 93.94 74 PHE A C 1
ATOM 567 O O . PHE A 1 74 ? -7.414 28.453 4.398 1 93.94 74 PHE A O 1
ATOM 574 N N . PRO A 1 75 ? -9.242 29.281 3.438 1 91.75 75 PRO A N 1
ATOM 575 C CA . PRO A 1 75 ? -8.773 30.641 3.742 1 91.75 75 PRO A CA 1
ATOM 576 C C . PRO A 1 75 ? -8.664 30.906 5.242 1 91.75 75 PRO A C 1
ATOM 578 O O . PRO A 1 75 ? -7.816 31.688 5.676 1 91.75 75 PRO A O 1
ATOM 581 N N . ILE A 1 76 ? -9.445 30.281 6.023 1 94.88 76 ILE A N 1
ATOM 582 C CA . ILE A 1 76 ? -9.438 30.469 7.469 1 94.88 76 ILE A CA 1
ATOM 583 C C . ILE A 1 76 ? -8.172 29.875 8.062 1 94.88 76 ILE A C 1
ATOM 585 O O . ILE A 1 76 ? -7.504 30.5 8.891 1 94.88 76 ILE A O 1
ATOM 589 N N . ILE A 1 77 ? -7.805 28.703 7.629 1 94.44 77 ILE A N 1
ATOM 590 C CA . ILE A 1 77 ? -6.707 27.969 8.242 1 94.44 77 ILE A CA 1
ATOM 591 C C . ILE A 1 77 ? -5.379 28.422 7.645 1 94.44 77 ILE A C 1
ATOM 593 O O . ILE A 1 77 ? -4.355 28.438 8.328 1 94.44 77 ILE A O 1
ATOM 597 N N . ALA A 1 78 ? -5.418 28.859 6.387 1 91.75 78 ALA A N 1
ATOM 598 C CA . ALA A 1 78 ? -4.188 29.219 5.688 1 91.75 78 ALA A CA 1
ATOM 599 C C . ALA A 1 78 ? -3.596 30.516 6.254 1 91.75 78 ALA A C 1
ATOM 601 O O . ALA A 1 78 ? -2.395 30.75 6.129 1 91.75 78 ALA A O 1
ATOM 602 N N . ASP A 1 79 ? -4.406 31.328 6.801 1 93.88 79 ASP A N 1
ATOM 603 C CA . ASP A 1 79 ? -3.984 32.562 7.445 1 93.88 79 ASP A CA 1
ATOM 604 C C . ASP A 1 79 ? -3.814 32.375 8.953 1 93.88 79 ASP A C 1
ATOM 606 O O . ASP A 1 79 ? -4.785 32.125 9.664 1 93.88 79 ASP A O 1
ATOM 610 N N . ARG A 1 80 ? -2.592 32.594 9.422 1 95.06 80 ARG A N 1
ATOM 611 C CA . ARG A 1 80 ? -2.307 32.344 10.836 1 95.06 80 ARG A CA 1
ATOM 612 C C . ARG A 1 80 ? -3.133 33.281 11.734 1 95.06 80 ARG A C 1
ATOM 614 O O . ARG A 1 80 ? -3.469 32.906 12.859 1 95.06 80 ARG A O 1
ATOM 621 N N . LEU A 1 81 ? -3.43 34.469 11.211 1 96.38 81 LEU A N 1
ATOM 622 C CA . LEU A 1 81 ? -4.25 35.375 11.992 1 96.38 81 LEU A CA 1
ATOM 623 C C . LEU A 1 81 ? -5.645 34.781 12.219 1 96.38 81 LEU A C 1
ATOM 625 O O . LEU A 1 81 ? -6.086 34.656 13.367 1 96.38 81 LEU A O 1
ATOM 629 N N . THR A 1 82 ? -6.289 34.438 11.156 1 96.75 82 THR A N 1
ATOM 630 C CA . THR A 1 82 ? -7.645 33.906 11.289 1 96.75 82 THR A CA 1
ATOM 631 C C . THR A 1 82 ? -7.625 32.531 11.969 1 96.75 82 THR A C 1
ATOM 633 O O . THR A 1 82 ? -8.555 32.188 12.703 1 96.75 82 THR A O 1
ATOM 636 N N . GLN A 1 83 ? -6.617 31.766 11.789 1 96.88 83 GLN A N 1
ATOM 637 C CA . GLN A 1 83 ? -6.473 30.484 12.469 1 96.88 83 GLN A CA 1
ATOM 638 C C . GLN A 1 83 ? -6.41 30.672 13.984 1 96.88 83 GLN A C 1
ATOM 640 O O . GLN A 1 83 ? -7.129 30 14.727 1 96.88 83 GLN A O 1
ATOM 645 N N . LYS A 1 84 ? -5.551 31.609 14.438 1 97.31 84 LYS A N 1
ATOM 646 C CA . LYS A 1 84 ? -5.422 31.891 15.859 1 97.31 84 LYS A CA 1
ATOM 647 C C . LYS A 1 84 ? -6.723 32.469 16.438 1 97.31 84 LYS A C 1
ATOM 649 O O . LYS A 1 84 ? -7.102 32.125 17.562 1 97.31 84 LYS A O 1
ATOM 654 N N . GLN A 1 85 ? -7.363 33.281 15.648 1 97.88 85 GLN A N 1
ATOM 655 C CA . GLN A 1 85 ? -8.648 33.812 16.062 1 97.88 85 GLN A CA 1
ATOM 656 C C . GLN A 1 85 ? -9.688 32.719 16.25 1 97.88 85 GLN A C 1
ATOM 658 O O . GLN A 1 85 ? -10.523 32.75 17.141 1 97.88 85 GLN A O 1
ATOM 663 N N . LEU A 1 86 ? -9.633 31.75 15.352 1 98.12 86 LEU A N 1
ATOM 664 C CA . LEU A 1 86 ? -10.5 30.578 15.492 1 98.12 86 LEU A CA 1
ATOM 665 C C . LEU A 1 86 ? -10.227 29.844 16.797 1 98.12 86 LEU A C 1
ATOM 667 O O . LEU A 1 86 ? -11.156 29.453 17.5 1 98.12 86 LEU A O 1
ATOM 671 N N . PHE A 1 87 ? -8.938 29.641 17.141 1 98.25 87 PHE A N 1
ATOM 672 C CA . PHE A 1 87 ? -8.578 29 18.391 1 98.25 87 PHE A CA 1
ATOM 673 C C . PHE A 1 87 ? -9.125 29.781 19.578 1 98.25 87 PHE A C 1
ATOM 675 O O . PHE A 1 87 ? -9.656 29.203 20.531 1 98.25 87 PHE A O 1
ATOM 682 N N . ASP A 1 88 ? -8.961 31.078 19.5 1 98.06 88 ASP A N 1
ATOM 683 C CA . ASP A 1 88 ? -9.477 31.938 20.562 1 98.06 88 ASP A CA 1
ATOM 684 C C . ASP A 1 88 ? -10.984 31.797 20.703 1 98.06 88 ASP A C 1
ATOM 686 O O . ASP A 1 88 ? -11.492 31.625 21.812 1 98.06 88 ASP A O 1
ATOM 690 N N . LYS A 1 89 ? -11.609 31.875 19.594 1 98.38 89 LYS A N 1
ATOM 691 C CA . LYS A 1 89 ? -13.062 31.75 19.578 1 98.38 89 LYS A CA 1
ATOM 692 C C . LYS A 1 89 ? -13.508 30.453 20.266 1 98.38 89 LYS A C 1
ATOM 694 O O . LYS A 1 89 ? -14.5 30.438 21 1 98.38 89 LYS A O 1
ATOM 699 N N . LEU A 1 90 ? -12.789 29.391 20.047 1 98.44 90 LEU A N 1
ATOM 700 C CA . LEU A 1 90 ? -13.148 28.078 20.562 1 98.44 90 LEU A CA 1
ATOM 701 C C . LEU A 1 90 ? -12.516 27.828 21.922 1 98.44 90 LEU A C 1
ATOM 703 O O . LEU A 1 90 ? -12.656 26.75 22.484 1 98.44 90 LEU A O 1
ATOM 707 N N . HIS A 1 91 ? -11.781 28.797 22.438 1 98.44 91 HIS A N 1
ATOM 708 C CA . HIS A 1 91 ? -11.117 28.719 23.719 1 98.44 91 HIS A CA 1
ATOM 709 C C . HIS A 1 91 ? -10.156 27.547 23.781 1 98.44 91 HIS A C 1
ATOM 711 O O . HIS A 1 91 ? -10.141 26.797 24.766 1 98.44 91 HIS A O 1
ATOM 717 N N . LEU A 1 92 ? -9.5 27.328 22.719 1 98.62 92 LEU A N 1
ATOM 718 C CA . LEU A 1 92 ? -8.523 26.25 22.641 1 98.62 92 LEU A CA 1
ATOM 719 C C . LEU A 1 92 ? -7.133 26.734 23.031 1 98.62 92 LEU A C 1
ATOM 721 O O . LEU A 1 92 ? -6.758 27.859 22.688 1 98.62 92 LEU A O 1
ATOM 725 N N . PRO A 1 93 ? -6.402 25.922 23.766 1 98.31 93 PRO A N 1
ATOM 726 C CA . PRO A 1 93 ? -5.078 26.359 24.203 1 98.31 93 PRO A CA 1
ATOM 727 C C . PRO A 1 93 ? -4.082 26.484 23.062 1 98.31 93 PRO A C 1
ATOM 729 O O . PRO A 1 93 ? -3.883 25.547 22.297 1 98.31 93 PRO A O 1
ATOM 732 N N . THR A 1 94 ? -3.449 27.531 22.906 1 97.69 94 THR A N 1
ATOM 733 C CA . THR A 1 94 ? -2.344 27.844 22 1 97.69 94 THR A CA 1
ATOM 734 C C . THR A 1 94 ? -1.396 28.859 22.641 1 97.69 94 THR A C 1
ATOM 736 O O . THR A 1 94 ? -1.674 29.375 23.734 1 97.69 94 THR A O 1
ATOM 739 N N . ALA A 1 95 ? -0.254 29.078 22.047 1 97 95 ALA A N 1
ATOM 740 C CA . ALA A 1 95 ? 0.655 30.094 22.578 1 97 95 ALA A CA 1
ATOM 741 C C . ALA A 1 95 ? -0.007 31.469 22.594 1 97 95 ALA A C 1
ATOM 743 O O . ALA A 1 95 ? -0.7 31.844 21.641 1 97 95 ALA A O 1
ATOM 744 N N . PRO A 1 96 ? 0.177 32.156 23.719 1 97.31 96 PRO A N 1
ATOM 745 C CA . PRO A 1 96 ? -0.263 33.562 23.656 1 97.31 96 PRO A CA 1
ATOM 746 C C . PRO A 1 96 ? 0.266 34.281 22.422 1 97.31 96 PRO A C 1
ATOM 748 O O . PRO A 1 96 ? 1.413 34.062 22.031 1 97.31 96 PRO A O 1
ATOM 751 N N . TRP A 1 97 ? -0.608 35.094 21.828 1 97.75 97 TRP A N 1
ATOM 752 C CA . TRP A 1 97 ? -0.226 35.656 20.547 1 97.75 97 TRP A CA 1
ATOM 753 C C . TRP A 1 97 ? -0.911 37 20.312 1 97.75 97 TRP A C 1
ATOM 755 O O . TRP A 1 97 ? -1.807 37.375 21.062 1 97.75 97 TRP A O 1
ATOM 765 N N . GLN A 1 98 ? -0.426 37.719 19.375 1 97.06 98 GLN A N 1
ATOM 766 C CA . GLN A 1 98 ? -1.082 38.938 18.859 1 97.06 98 GLN A CA 1
ATOM 767 C C . GLN A 1 98 ? -0.62 39.25 17.438 1 97.06 98 GLN A C 1
ATOM 769 O O . GLN A 1 98 ? 0.366 38.656 16.969 1 97.06 98 GLN A O 1
ATOM 774 N N . LEU A 1 99 ? -1.446 40.031 16.766 1 96.62 99 LEU A N 1
ATOM 775 C CA . LEU A 1 99 ? -0.977 40.625 15.516 1 96.62 99 LEU A CA 1
ATOM 776 C C . LEU A 1 99 ? 0.193 41.562 15.766 1 96.62 99 LEU A C 1
ATOM 778 O O . LEU A 1 99 ? 0.186 42.312 16.734 1 96.62 99 LEU A O 1
ATOM 782 N N . LEU A 1 100 ? 1.191 41.5 15 1 97.12 100 LEU A N 1
ATOM 783 C CA . LEU A 1 100 ? 2.303 42.438 15.055 1 97.12 100 LEU A CA 1
ATOM 784 C C . LEU A 1 100 ? 2.178 43.5 13.961 1 97.12 100 LEU A C 1
ATOM 786 O O . LEU A 1 100 ? 2.668 43.281 12.844 1 97.12 100 LEU A O 1
ATOM 790 N N . ALA A 1 101 ? 1.668 44.625 14.289 1 95.31 101 ALA A N 1
ATOM 791 C CA . ALA A 1 101 ? 1.281 45.594 13.289 1 95.31 101 ALA A CA 1
ATOM 792 C C . ALA A 1 101 ? 2.396 46.625 13.07 1 95.31 101 ALA A C 1
ATOM 794 O O . ALA A 1 101 ? 2.584 47.125 11.953 1 95.31 101 ALA A O 1
ATOM 795 N N . GLU A 1 102 ? 3.082 46.969 14.203 1 95.25 102 GLU A N 1
ATOM 796 C CA . GLU A 1 102 ? 4.074 48.031 14.07 1 95.25 102 GLU A CA 1
ATOM 797 C C . GLU A 1 102 ? 5.258 47.812 15.008 1 95.25 102 GLU A C 1
ATOM 799 O O . GLU A 1 102 ? 5.125 47.125 16.031 1 95.25 102 GLU A O 1
ATOM 804 N N . ARG A 1 103 ? 6.328 48.438 14.641 1 94.94 103 ARG A N 1
ATOM 805 C CA . ARG A 1 103 ? 7.582 48.312 15.375 1 94.94 103 ARG A CA 1
ATOM 806 C C . ARG A 1 103 ? 7.426 48.812 16.812 1 94.94 103 ARG A C 1
ATOM 808 O O . ARG A 1 103 ? 8.062 48.281 17.719 1 94.94 103 ARG A O 1
ATOM 815 N N . SER A 1 104 ? 6.633 49.781 16.984 1 95.56 104 SER A N 1
ATOM 816 C CA . SER A 1 104 ? 6.488 50.406 18.281 1 95.56 104 SER A CA 1
ATOM 817 C C . SER A 1 104 ? 5.844 49.469 19.297 1 95.56 104 SER A C 1
ATOM 819 O O . SER A 1 104 ? 5.836 49.75 20.5 1 95.56 104 SER A O 1
ATOM 821 N N . GLU A 1 105 ? 5.41 48.312 18.844 1 96 105 GLU A N 1
ATOM 822 C CA . GLU A 1 105 ? 4.668 47.406 19.703 1 96 105 GLU A CA 1
ATOM 823 C C . GLU A 1 105 ? 5.617 46.5 20.5 1 96 105 GLU A C 1
ATOM 825 O O . GLU A 1 105 ? 5.199 45.844 21.453 1 96 105 GLU A O 1
ATOM 830 N N . TRP A 1 106 ? 6.875 46.438 20.188 1 96.38 106 TRP A N 1
ATOM 831 C CA . TRP A 1 106 ? 7.805 45.438 20.688 1 96.38 106 TRP A CA 1
ATOM 832 C C . TRP A 1 106 ? 7.895 45.469 22.203 1 96.38 106 TRP A C 1
ATOM 834 O O . TRP A 1 106 ? 7.832 44.438 22.859 1 96.38 106 TRP A O 1
ATOM 844 N N . PRO A 1 107 ? 8.039 46.688 22.781 1 96.06 107 PRO A N 1
ATOM 845 C CA . PRO A 1 107 ? 8.125 46.719 24.25 1 96.06 107 PRO A CA 1
ATOM 846 C C . PRO A 1 107 ? 6.906 46.062 24.906 1 96.06 107 PRO A C 1
ATOM 848 O O . PRO A 1 107 ? 7.055 45.281 25.828 1 96.06 107 PRO A O 1
ATOM 851 N N . ALA A 1 108 ? 5.77 46.406 24.469 1 96.19 108 ALA A N 1
ATOM 852 C CA . ALA A 1 108 ? 4.547 45.812 25.016 1 96.19 108 ALA A CA 1
ATOM 853 C C . ALA A 1 108 ? 4.484 44.312 24.734 1 96.19 108 ALA A C 1
ATOM 855 O O . ALA A 1 108 ? 3.979 43.562 25.547 1 96.19 108 ALA A O 1
ATOM 856 N N . VAL A 1 109 ? 4.906 43.875 23.547 1 96.56 109 VAL A N 1
ATOM 857 C CA . VAL A 1 109 ? 4.941 42.469 23.156 1 96.56 109 VAL A CA 1
ATOM 858 C C . VAL A 1 109 ? 5.801 41.688 24.156 1 96.56 109 VAL A C 1
ATOM 860 O O . VAL A 1 109 ? 5.371 40.656 24.672 1 96.56 109 VAL A O 1
ATOM 863 N N . PHE A 1 110 ? 6.98 42.156 24.453 1 96.81 110 PHE A N 1
ATOM 864 C CA . PHE A 1 110 ? 7.883 41.438 25.344 1 96.81 110 PHE A CA 1
ATOM 865 C C . PHE A 1 110 ? 7.391 41.5 26.781 1 96.81 110 PHE A C 1
ATOM 867 O O . PHE A 1 110 ? 7.629 40.562 27.562 1 96.81 110 PHE A O 1
ATOM 874 N N . ASP A 1 111 ? 6.711 42.625 27.141 1 96.31 111 ASP A N 1
ATOM 875 C CA . ASP A 1 111 ? 6.102 42.719 28.469 1 96.31 111 ASP A CA 1
ATOM 876 C C . ASP A 1 111 ? 5.035 41.625 28.641 1 96.31 111 ASP A C 1
ATOM 878 O O . ASP A 1 111 ? 4.91 41.031 29.719 1 96.31 111 ASP A O 1
ATOM 882 N N . ARG A 1 112 ? 4.336 41.375 27.656 1 95.56 112 ARG A N 1
ATOM 883 C CA . ARG A 1 112 ? 3.203 40.469 27.719 1 95.56 112 ARG A CA 1
ATOM 884 C C . ARG A 1 112 ? 3.643 39.031 27.469 1 95.56 112 ARG A C 1
ATOM 886 O O . ARG A 1 112 ? 3.215 38.125 28.172 1 95.56 112 ARG A O 1
ATOM 893 N N . LEU A 1 113 ? 4.453 38.781 26.453 1 94.5 113 LEU A N 1
ATOM 894 C CA . LEU A 1 113 ? 4.738 37.438 25.953 1 94.5 113 LEU A CA 1
ATOM 895 C C . LEU A 1 113 ? 6.031 36.875 26.547 1 94.5 113 LEU A C 1
ATOM 897 O O . LEU A 1 113 ? 6.293 35.688 26.484 1 94.5 113 LEU A O 1
ATOM 901 N N . GLY A 1 114 ? 6.809 37.781 27.125 1 92.81 114 GLY A N 1
ATOM 902 C CA . GLY A 1 114 ? 8.047 37.344 27.719 1 92.81 114 GLY A CA 1
ATOM 903 C C . GLY A 1 114 ? 9.266 37.594 26.859 1 92.81 114 GLY A C 1
ATOM 904 O O . GLY A 1 114 ? 9.227 38.406 25.938 1 92.81 114 GLY A O 1
ATOM 905 N N . GLU A 1 115 ? 10.359 36.875 27.141 1 93.94 115 GLU A N 1
ATOM 906 C CA . GLU A 1 115 ? 11.688 37.219 26.641 1 93.94 115 GLU A CA 1
ATOM 907 C C . GLU A 1 115 ? 11.883 36.75 25.203 1 93.94 115 GLU A C 1
ATOM 909 O O . GLU A 1 115 ? 12.758 37.219 24.5 1 93.94 115 GLU A O 1
ATOM 914 N N . LEU A 1 116 ? 11.164 35.75 24.891 1 96.06 116 LEU A N 1
ATOM 915 C CA . LEU A 1 116 ? 11.328 35.188 23.562 1 96.06 116 LEU A CA 1
ATOM 916 C C . LEU A 1 116 ? 10.047 35.312 22.75 1 96.06 116 LEU A C 1
ATOM 918 O O . LEU A 1 116 ? 8.992 34.844 23.172 1 96.06 116 LEU A O 1
ATOM 922 N N . ALA A 1 117 ? 10.156 35.969 21.594 1 96.62 117 ALA A N 1
ATOM 923 C CA . ALA A 1 117 ? 9.031 36.188 20.688 1 96.62 117 ALA A CA 1
ATOM 924 C C . ALA A 1 117 ? 9.219 35.375 19.391 1 96.62 117 ALA A C 1
ATOM 926 O O . ALA A 1 117 ? 10.281 35.438 18.766 1 96.62 117 ALA A O 1
ATOM 927 N N . ILE A 1 118 ? 8.227 34.656 19.047 1 95.69 118 ILE A N 1
ATOM 928 C CA . ILE A 1 118 ? 8.227 33.938 17.781 1 95.69 118 ILE A CA 1
ATOM 929 C C . ILE A 1 118 ? 7.344 34.656 16.766 1 95.69 118 ILE A C 1
ATOM 931 O O . ILE A 1 118 ? 6.117 34.688 16.906 1 95.69 118 ILE A O 1
ATOM 935 N N . VAL A 1 119 ? 8 35.219 15.75 1 96.12 119 VAL A N 1
ATOM 936 C CA . VAL A 1 119 ? 7.27 35.938 14.711 1 96.12 119 VAL A CA 1
ATOM 937 C C . VAL A 1 119 ? 7.051 35.031 13.5 1 96.12 119 VAL A C 1
ATOM 939 O O . VAL A 1 119 ? 7.988 34.375 13.023 1 96.12 119 VAL A O 1
ATOM 942 N N . LYS A 1 120 ? 5.781 34.938 13.07 1 94.62 120 LYS A N 1
ATOM 943 C CA . LYS A 1 120 ? 5.426 34.125 11.922 1 94.62 120 LYS A CA 1
ATOM 944 C C . LYS A 1 120 ? 4.617 34.906 10.898 1 94.62 120 LYS A C 1
ATOM 946 O O . LYS A 1 120 ? 3.672 35.625 11.266 1 94.62 120 LYS A O 1
ATOM 951 N N . ARG A 1 121 ? 5.055 34.781 9.719 1 94.12 121 ARG A N 1
ATOM 952 C CA . ARG A 1 121 ? 4.219 35.375 8.68 1 94.12 121 ARG A CA 1
ATOM 953 C C . ARG A 1 121 ? 2.812 34.781 8.711 1 94.12 121 ARG A C 1
ATOM 955 O O . ARG A 1 121 ? 2.639 33.594 8.945 1 94.12 121 ARG A O 1
ATOM 962 N N . ARG A 1 122 ? 1.887 35.688 8.43 1 93.38 122 ARG A N 1
ATOM 963 C CA . ARG A 1 122 ? 0.496 35.219 8.414 1 93.38 122 ARG A CA 1
ATOM 964 C C . ARG A 1 122 ? 0.271 34.156 7.355 1 93.38 122 ARG A C 1
ATOM 966 O O . ARG A 1 122 ? -0.473 33.188 7.582 1 93.38 122 ARG A O 1
ATOM 973 N N . THR A 1 123 ? 0.929 34.312 6.133 1 88.81 123 THR A N 1
ATOM 974 C CA . THR A 1 123 ? 0.763 33.375 5.039 1 88.81 123 THR A CA 1
ATOM 975 C C . THR A 1 123 ? 2.105 33.062 4.383 1 88.81 123 THR A C 1
ATOM 977 O O . THR A 1 123 ? 3.049 33.844 4.48 1 88.81 123 THR A O 1
ATOM 980 N N . GLY A 1 124 ? 2.137 31.859 3.795 1 78.25 124 GLY A N 1
ATOM 981 C CA . GLY A 1 124 ? 3.273 31.531 2.949 1 78.25 124 GLY A CA 1
ATOM 982 C C . GLY A 1 124 ? 4.441 30.938 3.725 1 78.25 124 GLY A C 1
ATOM 983 O O . GLY A 1 124 ? 5.445 30.547 3.133 1 78.25 124 GLY A O 1
ATOM 984 N N . GLY A 1 125 ? 4.332 30.922 5 1 72.81 125 GLY A N 1
ATOM 985 C CA . GLY A 1 125 ? 5.406 30.344 5.789 1 72.81 125 GLY A CA 1
ATOM 986 C C . GLY A 1 125 ? 5.301 28.844 5.926 1 72.81 125 GLY A C 1
ATOM 987 O O . GLY A 1 125 ? 4.203 28.297 6.078 1 72.81 125 GLY A O 1
ATOM 988 N N . TYR A 1 126 ? 6.391 28.203 5.625 1 71 126 TYR A N 1
ATOM 989 C CA . TYR A 1 126 ? 6.477 26.75 5.84 1 71 126 TYR A CA 1
ATOM 990 C C . TYR A 1 126 ? 7.902 26.328 6.164 1 71 126 TYR A C 1
ATOM 992 O O . TYR A 1 126 ? 8.859 27.016 5.773 1 71 126 TYR A O 1
ATOM 1000 N N . ASP A 1 127 ? 8.086 25.281 6.875 1 67.81 127 ASP A N 1
ATOM 1001 C CA . ASP A 1 127 ? 9.352 24.641 7.195 1 67.81 127 ASP A CA 1
ATOM 1002 C C . ASP A 1 127 ? 10.383 25.656 7.668 1 67.81 127 ASP A C 1
ATOM 1004 O O . ASP A 1 127 ? 11.516 25.688 7.172 1 67.81 127 ASP A O 1
ATOM 1008 N N . GLY A 1 128 ? 9.984 26.578 8.562 1 69.38 128 GLY A N 1
ATOM 1009 C CA . GLY A 1 128 ? 10.883 27.562 9.164 1 69.38 128 GLY A CA 1
ATOM 1010 C C . GLY A 1 128 ? 10.984 28.844 8.359 1 69.38 128 GLY A C 1
ATOM 1011 O O . GLY A 1 128 ? 11.469 29.859 8.867 1 69.38 128 GLY A O 1
ATOM 1012 N N . ARG A 1 129 ? 10.523 28.844 7.098 1 77.06 129 ARG A N 1
ATOM 1013 C CA . ARG A 1 129 ? 10.508 30.047 6.281 1 77.06 129 ARG A CA 1
ATOM 1014 C C . ARG A 1 129 ? 9.391 30.984 6.723 1 77.06 129 ARG A C 1
ATOM 1016 O O . ARG A 1 129 ? 8.289 30.547 7.047 1 77.06 129 ARG A O 1
ATOM 1023 N N . GLY A 1 130 ? 9.766 32.156 6.93 1 86 130 GLY A N 1
ATOM 1024 C CA . GLY A 1 130 ? 8.789 33.156 7.344 1 86 130 GLY A CA 1
ATOM 1025 C C . GLY A 1 130 ? 8.578 33.188 8.844 1 86 130 GLY A C 1
ATOM 1026 O O . GLY A 1 130 ? 7.488 33.531 9.312 1 86 130 GLY A O 1
ATOM 1027 N N . GLN A 1 131 ? 9.562 32.719 9.469 1 90.88 131 GLN A N 1
ATOM 1028 C CA . GLN A 1 131 ? 9.508 32.688 10.922 1 90.88 131 GLN A CA 1
ATOM 1029 C C . GLN A 1 131 ? 10.781 33.281 11.523 1 90.88 131 GLN A C 1
ATOM 1031 O O . GLN A 1 131 ? 11.883 33.062 11.008 1 90.88 131 GLN A O 1
ATOM 1036 N N . TRP A 1 132 ? 10.664 34.031 12.57 1 93.06 132 TRP A N 1
ATOM 1037 C CA . TRP A 1 132 ? 11.781 34.656 13.281 1 93.06 132 TRP A CA 1
ATOM 1038 C C . TRP A 1 132 ? 11.656 34.406 14.789 1 93.06 132 TRP A C 1
ATOM 1040 O O . TRP A 1 132 ? 10.562 34.438 15.344 1 93.06 132 TRP A O 1
ATOM 1050 N N . ARG A 1 133 ? 12.703 34.125 15.367 1 94.94 133 ARG A N 1
ATOM 1051 C CA . ARG A 1 133 ? 12.836 34.062 16.812 1 94.94 133 ARG A CA 1
ATOM 1052 C C . ARG A 1 133 ? 13.609 35.25 17.359 1 94.94 133 ARG A C 1
ATOM 1054 O O . ARG A 1 133 ? 14.812 35.375 17.109 1 94.94 133 ARG A O 1
ATOM 1061 N N . LEU A 1 134 ? 12.891 36.062 18.109 1 96.19 134 LEU A N 1
ATOM 1062 C CA . LEU A 1 134 ? 13.477 37.375 18.422 1 96.19 134 LEU A CA 1
ATOM 1063 C C . LEU A 1 134 ? 13.453 37.625 19.922 1 96.19 134 LEU A C 1
ATOM 1065 O O . LEU A 1 134 ? 12.43 37.406 20.578 1 96.19 134 LEU A O 1
ATOM 1069 N N . ARG A 1 135 ? 14.562 38.062 20.391 1 96.94 135 ARG A N 1
ATOM 1070 C CA . ARG A 1 135 ? 14.625 38.688 21.719 1 96.94 135 ARG A CA 1
ATOM 1071 C C . ARG A 1 135 ? 14.555 40.188 21.625 1 96.94 135 ARG A C 1
ATOM 1073 O O . ARG A 1 135 ? 14.57 40.75 20.516 1 96.94 135 ARG A O 1
ATOM 1080 N N . ALA A 1 136 ? 14.5 40.875 22.781 1 94.38 136 ALA A N 1
ATOM 1081 C CA . ALA A 1 136 ? 14.242 42.281 22.828 1 94.38 136 ALA A CA 1
ATOM 1082 C C . ALA A 1 136 ? 15.297 43.062 22.031 1 94.38 136 ALA A C 1
ATOM 1084 O O . ALA A 1 136 ? 14.984 44.062 21.391 1 94.38 136 ALA A O 1
ATOM 1085 N N . ASN A 1 137 ? 16.484 42.594 22.062 1 95 137 ASN A N 1
ATOM 1086 C CA . ASN A 1 137 ? 17.578 43.312 21.406 1 95 137 ASN A CA 1
ATOM 1087 C C . ASN A 1 137 ? 17.734 42.844 19.953 1 95 137 ASN A C 1
ATOM 1089 O O . ASN A 1 137 ? 18.656 43.312 19.266 1 95 137 ASN A O 1
ATOM 1093 N N . GLU A 1 138 ? 16.844 42.062 19.453 1 96.44 138 GLU A N 1
ATOM 1094 C CA . GLU A 1 138 ? 17 41.5 18.109 1 96.44 138 GLU A CA 1
ATOM 1095 C C . GLU A 1 138 ? 15.852 41.938 17.203 1 96.44 138 GLU A C 1
ATOM 1097 O O . GLU A 1 138 ? 15.758 41.469 16.062 1 96.44 138 GLU A O 1
ATOM 1102 N N . THR A 1 139 ? 14.992 42.781 17.562 1 95.38 139 THR A N 1
ATOM 1103 C CA . THR A 1 139 ? 13.75 43.094 16.859 1 95.38 139 THR A CA 1
ATOM 1104 C C . THR A 1 139 ? 14.039 43.781 15.531 1 95.38 139 THR A C 1
ATOM 1106 O O . THR A 1 139 ? 13.203 43.75 14.625 1 95.38 139 THR A O 1
ATOM 1109 N N . GLU A 1 140 ? 15.234 44.344 15.422 1 94 140 GLU A N 1
ATOM 1110 C CA . GLU A 1 140 ? 15.609 45 14.18 1 94 140 GLU A CA 1
ATOM 1111 C C . GLU A 1 140 ? 15.828 44 13.055 1 94 140 GLU A C 1
ATOM 1113 O O . GLU A 1 140 ? 15.875 44.375 11.883 1 94 140 GLU A O 1
ATOM 1118 N N . GLN A 1 141 ? 15.938 42.812 13.477 1 94.31 141 GLN A N 1
ATOM 1119 C CA . GLN A 1 141 ? 16.156 41.75 12.492 1 94.31 141 GLN A CA 1
ATOM 1120 C C . GLN A 1 141 ? 14.883 41.5 11.688 1 94.31 141 GLN A C 1
ATOM 1122 O O . GLN A 1 141 ? 14.938 40.906 10.609 1 94.31 141 GLN A O 1
ATOM 1127 N N . LEU A 1 142 ? 13.781 41.906 12.172 1 95.69 142 LEU A N 1
ATOM 1128 C CA . LEU A 1 142 ? 12.523 41.688 11.453 1 95.69 142 LEU A CA 1
ATOM 1129 C C . LEU A 1 142 ? 12.367 42.719 10.328 1 95.69 142 LEU A C 1
ATOM 1131 O O . LEU A 1 142 ? 12.359 43.906 10.578 1 95.69 142 LEU A O 1
ATOM 1135 N N . PRO A 1 143 ? 12.242 42.219 9.125 1 94.94 143 PRO A N 1
ATOM 1136 C CA . PRO A 1 143 ? 12.055 43.156 8.016 1 94.94 143 PRO A CA 1
ATOM 1137 C C . PRO A 1 143 ? 10.828 44.062 8.188 1 94.94 143 PRO A C 1
ATOM 1139 O O . PRO A 1 143 ? 9.797 43.594 8.688 1 94.94 143 PRO A O 1
ATOM 1142 N N . ALA A 1 144 ? 10.945 45.219 7.668 1 94.06 144 ALA A N 1
ATOM 1143 C CA . ALA A 1 144 ? 9.898 46.219 7.832 1 94.06 144 ALA A CA 1
ATOM 1144 C C . ALA A 1 144 ? 8.594 45.75 7.188 1 94.06 144 ALA A C 1
ATOM 1146 O O . ALA A 1 144 ? 7.508 46.062 7.684 1 94.06 144 ALA A O 1
ATOM 1147 N N . GLU A 1 145 ? 8.695 45.062 6.145 1 93.25 145 GLU A N 1
ATOM 1148 C CA . GLU A 1 145 ? 7.52 44.656 5.391 1 93.25 145 GLU A CA 1
ATOM 1149 C C . GLU A 1 145 ? 6.715 43.594 6.164 1 93.25 145 GLU A C 1
ATOM 1151 O O . GLU A 1 145 ? 5.57 43.312 5.812 1 93.25 145 GLU A O 1
ATOM 1156 N N . CYS A 1 146 ? 7.242 43.031 7.211 1 94.31 146 CYS A N 1
ATOM 1157 C CA . CYS A 1 146 ? 6.59 42 8 1 94.31 146 CYS A CA 1
ATOM 1158 C C . CYS A 1 146 ? 5.527 42.594 8.914 1 94.31 146 CYS A C 1
ATOM 1160 O O . CYS A 1 146 ? 4.594 41.906 9.32 1 94.31 146 CYS A O 1
ATOM 1162 N N . TYR A 1 147 ? 5.758 43.812 9.25 1 95.38 147 TYR A N 1
ATOM 1163 C CA . TYR A 1 147 ? 4.805 44.438 10.156 1 95.38 147 TYR A CA 1
ATOM 1164 C C . TYR A 1 147 ? 3.436 44.594 9.5 1 95.38 147 TYR A C 1
ATOM 1166 O O . TYR A 1 147 ? 3.324 45.094 8.383 1 95.38 147 TYR A O 1
ATOM 1174 N N . GLY A 1 148 ? 2.455 44.094 10.195 1 94.5 148 GLY A N 1
ATOM 1175 C CA . GLY A 1 148 ? 1.105 44.062 9.656 1 94.5 148 GLY A CA 1
ATOM 1176 C C . GLY A 1 148 ? 0.795 42.781 8.914 1 94.5 148 GLY A C 1
ATOM 1177 O O . GLY A 1 148 ? -0.367 42.5 8.633 1 94.5 148 GLY A O 1
ATOM 1178 N N . GLU A 1 149 ? 1.828 42.031 8.641 1 95.44 149 GLU A N 1
ATOM 1179 C CA . GLU A 1 149 ? 1.681 40.781 7.875 1 95.44 149 GLU A CA 1
ATOM 1180 C C . GLU A 1 149 ? 2.16 39.594 8.672 1 95.44 149 GLU A C 1
ATOM 1182 O O . GLU A 1 149 ? 2.381 38.5 8.117 1 95.44 149 GLU A O 1
ATOM 1187 N N . CYS A 1 150 ? 2.352 39.812 9.953 1 96.44 150 CYS A N 1
ATOM 1188 C CA . CYS A 1 150 ? 2.84 38.719 10.82 1 96.44 150 CYS A CA 1
ATOM 1189 C C . CYS A 1 150 ? 2.074 38.688 12.133 1 96.44 150 CYS A C 1
ATOM 1191 O O . CYS A 1 150 ? 1.489 39.719 12.539 1 96.44 150 CYS A O 1
ATOM 1193 N N . ILE A 1 151 ? 2.062 37.562 12.672 1 97 151 ILE A N 1
ATOM 1194 C CA . ILE A 1 151 ? 1.68 37.438 14.07 1 97 151 ILE A CA 1
ATOM 1195 C C . ILE A 1 151 ? 2.922 37.219 14.93 1 97 151 ILE A C 1
ATOM 1197 O O . ILE A 1 151 ? 3.982 36.844 14.406 1 97 151 ILE A O 1
ATOM 1201 N N . VAL A 1 152 ? 2.801 37.5 16.172 1 97.44 152 VAL A N 1
ATOM 1202 C CA . VAL A 1 152 ? 3.861 37.188 17.125 1 97.44 152 VAL A CA 1
ATOM 1203 C C . VAL A 1 152 ? 3.305 36.344 18.266 1 97.44 152 VAL A C 1
ATOM 1205 O O . VAL A 1 152 ? 2.18 36.594 18.734 1 97.44 152 VAL A O 1
ATOM 1208 N N . GLU A 1 153 ? 4.023 35.312 18.625 1 97.31 153 GLU A N 1
ATOM 1209 C CA . GLU A 1 153 ? 3.641 34.375 19.672 1 97.31 153 GLU A CA 1
ATOM 1210 C C . GLU A 1 153 ? 4.719 34.281 20.75 1 97.31 153 GLU A C 1
ATOM 1212 O O . GLU A 1 153 ? 5.891 34.562 20.484 1 97.31 153 GLU A O 1
ATOM 1217 N N . GLN A 1 154 ? 4.242 33.906 21.938 1 97 154 GLN A N 1
ATOM 1218 C CA . GLN A 1 154 ? 5.176 33.625 23.016 1 97 154 GLN A CA 1
ATOM 1219 C C . GLN A 1 154 ? 6.023 32.406 22.672 1 97 154 GLN A C 1
ATOM 1221 O O . GLN A 1 154 ? 5.512 31.391 22.156 1 97 154 GLN A O 1
ATOM 1226 N N . GLY A 1 155 ? 7.332 32.5 22.922 1 95.75 155 GLY A N 1
ATOM 1227 C CA . GLY A 1 155 ? 8.148 31.297 22.906 1 95.75 155 GLY A CA 1
ATOM 1228 C C . GLY A 1 155 ? 7.805 30.328 24.016 1 95.75 155 GLY A C 1
ATOM 1229 O O . GLY A 1 155 ? 7.863 30.672 25.188 1 95.75 155 GLY A O 1
ATOM 1230 N N . ILE A 1 156 ? 7.453 29.125 23.672 1 95.62 156 ILE A N 1
ATOM 1231 C CA . ILE A 1 156 ? 6.949 28.141 24.641 1 95.62 156 ILE A CA 1
ATOM 1232 C C . ILE A 1 156 ? 8.07 27.172 25.016 1 95.62 156 ILE A C 1
ATOM 1234 O O . ILE A 1 156 ? 8.766 26.656 24.141 1 95.62 156 ILE A O 1
ATOM 1238 N N . ASN A 1 157 ? 8.273 27 26.281 1 94.88 157 ASN A N 1
ATOM 1239 C CA . ASN A 1 157 ? 9.07 25.875 26.766 1 94.88 157 ASN A CA 1
ATOM 1240 C C . ASN A 1 157 ? 8.258 24.594 26.812 1 94.88 157 ASN A C 1
ATOM 1242 O O . ASN A 1 157 ? 7.266 24.5 27.531 1 94.88 157 ASN A O 1
ATOM 1246 N N . PHE A 1 158 ? 8.609 23.625 26 1 96.81 158 PHE A N 1
ATOM 1247 C CA . PHE A 1 158 ? 7.859 22.375 25.922 1 96.81 158 PHE A CA 1
ATOM 1248 C C . PHE A 1 158 ? 8.797 21.172 26.031 1 96.81 158 PHE A C 1
ATOM 1250 O O . PHE A 1 158 ? 10 21.297 25.781 1 96.81 158 PHE A O 1
ATOM 1257 N N . SER A 1 159 ? 8.312 20.016 26.406 1 97.19 159 SER A N 1
ATOM 1258 C CA . SER A 1 159 ? 9.109 18.812 26.609 1 97.19 159 SER A CA 1
ATOM 1259 C C . SER A 1 159 ? 9.078 17.906 25.375 1 97.19 159 SER A C 1
ATOM 1261 O O . SER A 1 159 ? 9.875 16.984 25.266 1 97.19 159 SER A O 1
ATOM 1263 N N . GLY A 1 160 ? 8.125 18.141 24.5 1 97.19 160 GLY A N 1
ATOM 1264 C CA . GLY A 1 160 ? 7.996 17.359 23.281 1 97.19 160 GLY A CA 1
ATOM 1265 C C . GLY A 1 160 ? 6.945 17.906 22.328 1 97.19 160 GLY A C 1
ATOM 1266 O O . GLY A 1 160 ? 6.188 18.812 22.688 1 97.19 160 GLY A O 1
ATOM 1267 N N . GLU A 1 161 ? 6.977 17.438 21.141 1 98.12 161 GLU A N 1
ATOM 1268 C CA . GLU A 1 161 ? 5.984 17.766 20.125 1 98.12 161 GLU A CA 1
ATOM 1269 C C . GLU A 1 161 ? 5.223 16.516 19.672 1 98.12 161 GLU A C 1
ATOM 1271 O O . GLU A 1 161 ? 5.805 15.445 19.531 1 98.12 161 GLU A O 1
ATOM 1276 N N . VAL A 1 162 ? 3.953 16.703 19.516 1 98.75 162 VAL A N 1
ATOM 1277 C CA . VAL A 1 162 ? 3.105 15.594 19.078 1 98.75 162 VAL A CA 1
ATOM 1278 C C . VAL A 1 162 ? 2.125 16.078 18.016 1 98.75 162 VAL A C 1
ATOM 1280 O O . VAL A 1 162 ? 1.938 17.297 17.844 1 98.75 162 VAL A O 1
ATOM 1283 N N . SER A 1 163 ? 1.61 15.211 17.281 1 98.81 163 SER A N 1
ATOM 1284 C CA . SER A 1 163 ? 0.551 15.539 16.328 1 98.81 163 SER A CA 1
ATOM 1285 C C . SER A 1 163 ? -0.615 14.562 16.438 1 98.81 163 SER A C 1
ATOM 1287 O O . SER A 1 163 ? -0.42 13.391 16.781 1 98.81 163 SER A O 1
ATOM 1289 N N . LEU A 1 164 ? -1.765 15.031 16.281 1 98.94 164 LEU A N 1
ATOM 1290 C CA . LEU A 1 164 ? -2.971 14.234 16.094 1 98.94 164 LEU A CA 1
ATOM 1291 C C . LEU A 1 164 ? -3.48 14.359 14.656 1 98.94 164 LEU A C 1
ATOM 1293 O O . LEU A 1 164 ? -3.67 15.469 14.156 1 98.94 164 LEU A O 1
ATOM 1297 N N . VAL A 1 165 ? -3.586 13.227 13.992 1 98.88 165 VAL A N 1
ATOM 1298 C CA . VAL A 1 165 ? -4.191 13.148 12.664 1 98.88 165 VAL A CA 1
ATOM 1299 C C . VAL A 1 165 ? -5.535 12.43 12.75 1 98.88 165 VAL A C 1
ATOM 1301 O O . VAL A 1 165 ? -5.66 11.414 13.438 1 98.88 165 VAL A O 1
ATOM 1304 N N . GLY A 1 166 ? -6.516 12.953 12.172 1 98.44 166 GLY A N 1
ATOM 1305 C CA . GLY A 1 166 ? -7.84 12.352 12.133 1 98.44 166 GLY A CA 1
ATOM 1306 C C . GLY A 1 166 ? -8.688 12.844 10.969 1 98.44 166 GLY A C 1
ATOM 1307 O O . GLY A 1 166 ? -8.195 13.578 10.109 1 98.44 166 GLY A O 1
ATOM 1308 N N . ALA A 1 167 ? -9.883 12.305 10.914 1 98.88 167 ALA A N 1
ATOM 1309 C CA . ALA A 1 167 ? -10.797 12.672 9.836 1 98.88 167 ALA A CA 1
ATOM 1310 C C . ALA A 1 167 ? -12.219 12.883 10.367 1 98.88 167 ALA A C 1
ATOM 1312 O O . ALA A 1 167 ? -12.594 12.297 11.391 1 98.88 167 ALA A O 1
ATOM 1313 N N . ARG A 1 168 ? -12.883 13.742 9.773 1 98.88 168 ARG A N 1
ATOM 1314 C CA . ARG A 1 168 ? -14.312 13.953 9.984 1 98.88 168 ARG A CA 1
ATOM 1315 C C . ARG A 1 168 ? -15.109 13.672 8.719 1 98.88 168 ARG A C 1
ATOM 1317 O O . ARG A 1 168 ? -14.688 14.055 7.621 1 98.88 168 ARG A O 1
ATOM 1324 N N . GLY A 1 169 ? -16.25 12.914 8.875 1 98.5 169 GLY A N 1
ATOM 1325 C CA . GLY A 1 169 ? -17.109 12.625 7.742 1 98.5 169 GLY A CA 1
ATOM 1326 C C . GLY A 1 169 ? -18.219 13.633 7.57 1 98.5 169 GLY A C 1
ATOM 1327 O O . GLY A 1 169 ? -18.375 14.539 8.391 1 98.5 169 GLY A O 1
ATOM 1328 N N . PHE A 1 170 ? -19 13.484 6.504 1 97.88 170 PHE A N 1
ATOM 1329 C CA . PHE A 1 170 ? -20.141 14.352 6.219 1 97.88 170 PHE A CA 1
ATOM 1330 C C . PHE A 1 170 ? -21.172 14.289 7.344 1 97.88 170 PHE A C 1
ATOM 1332 O O . PHE A 1 170 ? -21.875 15.266 7.605 1 97.88 170 PHE A O 1
ATOM 1339 N N . ASP A 1 171 ? -21.188 13.172 8.016 1 97.88 171 ASP A N 1
ATOM 1340 C CA . ASP A 1 171 ? -22.188 12.977 9.062 1 97.88 171 ASP A CA 1
ATOM 1341 C C . ASP A 1 171 ? -21.719 13.57 10.391 1 97.88 171 ASP A C 1
ATOM 1343 O O . ASP A 1 171 ? -22.422 13.492 11.398 1 97.88 171 ASP A O 1
ATOM 1347 N N . GLY A 1 172 ? -20.484 14.039 10.43 1 98.19 172 GLY A N 1
ATOM 1348 C CA . GLY A 1 172 ? -19.984 14.695 11.625 1 98.19 172 GLY A CA 1
ATOM 1349 C C . GLY A 1 172 ? -19.156 13.781 12.508 1 98.19 172 GLY A C 1
ATOM 1350 O O . GLY A 1 172 ? -18.5 14.242 13.445 1 98.19 172 GLY A O 1
ATOM 1351 N N . SER A 1 173 ? -19.156 12.523 12.219 1 97.94 173 SER A N 1
ATOM 1352 C CA . SER A 1 173 ? -18.344 11.602 13.008 1 97.94 173 SER A CA 1
ATOM 1353 C C . SER A 1 173 ? -16.859 11.82 12.758 1 97.94 173 SER A C 1
ATOM 1355 O O . SER A 1 173 ? -16.453 12.211 11.656 1 97.94 173 SER A O 1
ATOM 1357 N N . THR A 1 174 ? -16.109 11.625 13.812 1 98.69 174 THR A N 1
ATOM 1358 C CA . THR A 1 174 ? -14.664 11.789 13.703 1 98.69 174 THR A CA 1
ATOM 1359 C C . THR A 1 174 ? -13.945 10.492 14.086 1 98.69 174 THR A C 1
ATOM 1361 O O . THR A 1 174 ? -14.461 9.695 14.875 1 98.69 174 THR A O 1
ATOM 1364 N N . VAL A 1 175 ? -12.867 10.219 13.492 1 98.75 175 VAL A N 1
ATOM 1365 C CA . VAL A 1 175 ? -11.953 9.148 13.867 1 98.75 175 VAL A CA 1
ATOM 1366 C C . VAL A 1 175 ? -10.523 9.695 13.938 1 98.75 175 VAL A C 1
ATOM 1368 O O . VAL A 1 175 ? -10.172 10.625 13.203 1 98.75 175 VAL A O 1
ATOM 1371 N N . PHE A 1 176 ? -9.711 9.125 14.836 1 98.88 176 PHE A N 1
ATOM 1372 C CA . PHE A 1 176 ? -8.359 9.648 15.055 1 98.88 176 PHE A CA 1
ATOM 1373 C C . PHE A 1 176 ? -7.348 8.508 15.133 1 98.88 176 PHE A C 1
ATOM 1375 O O . PHE A 1 176 ? -7.688 7.398 15.539 1 98.88 176 PHE A O 1
ATOM 1382 N N . TYR A 1 177 ? -6.172 8.734 14.672 1 98.88 177 TYR A N 1
ATOM 1383 C CA . TYR A 1 177 ? -5.031 7.879 14.992 1 98.88 177 TYR A CA 1
ATOM 1384 C C . TYR A 1 177 ? -4.496 8.18 16.391 1 98.88 177 TYR A C 1
ATOM 1386 O O . TYR A 1 177 ? -4.84 9.203 16.984 1 98.88 177 TYR A O 1
ATOM 1394 N N . PRO A 1 178 ? -3.662 7.32 16.938 1 98.88 178 PRO A N 1
ATOM 1395 C CA . PRO A 1 178 ? -2.992 7.664 18.188 1 98.88 178 PRO A CA 1
ATOM 1396 C C . PRO A 1 178 ? -2.084 8.883 18.062 1 98.88 178 PRO A C 1
ATOM 1398 O O . PRO A 1 178 ? -1.438 9.07 17.016 1 98.88 178 PRO A O 1
ATOM 1401 N N . LEU A 1 179 ? -2.102 9.641 19.109 1 98.75 179 LEU A N 1
ATOM 1402 C CA . LEU A 1 179 ? -1.181 10.773 19.172 1 98.75 179 LEU A CA 1
ATOM 1403 C C . LEU A 1 179 ? 0.243 10.328 18.844 1 98.75 179 LEU A C 1
ATOM 1405 O O . LEU A 1 179 ? 0.731 9.336 19.391 1 98.75 179 LEU A O 1
ATOM 1409 N N . THR A 1 180 ? 0.941 11.07 17.969 1 98.75 180 THR A N 1
ATOM 1410 C CA . THR A 1 180 ? 2.234 10.68 17.422 1 98.75 180 THR A CA 1
ATOM 1411 C C . THR A 1 180 ? 3.33 11.641 17.875 1 98.75 180 THR A C 1
ATOM 1413 O O . THR A 1 180 ? 3.148 12.859 17.844 1 98.75 180 THR A O 1
ATOM 1416 N N . HIS A 1 181 ? 4.438 11.109 18.312 1 98.81 181 HIS A N 1
ATOM 1417 C CA . HIS A 1 181 ? 5.578 11.93 18.703 1 98.81 181 HIS A CA 1
ATOM 1418 C C . HIS A 1 181 ? 6.352 12.414 17.484 1 98.81 181 HIS A C 1
ATOM 1420 O O . HIS A 1 181 ? 6.574 11.648 16.531 1 98.81 181 HIS A O 1
ATOM 1426 N N . ASN A 1 182 ? 6.789 13.656 17.516 1 98.56 182 ASN A N 1
ATOM 1427 C CA . ASN A 1 182 ? 7.504 14.25 16.391 1 98.56 182 ASN A CA 1
ATOM 1428 C C . ASN A 1 182 ? 8.82 14.891 16.844 1 98.56 182 ASN A C 1
ATOM 1430 O O . ASN A 1 182 ? 8.883 15.516 17.891 1 98.56 182 ASN A O 1
ATOM 1434 N N . LEU A 1 183 ? 9.781 14.641 16.078 1 98.44 183 LEU A N 1
ATOM 1435 C CA . LEU A 1 183 ? 11.039 15.359 16.219 1 98.44 183 LEU A CA 1
ATOM 1436 C C . LEU A 1 183 ? 11.227 16.359 15.094 1 98.44 183 LEU A C 1
ATOM 1438 O O . LEU A 1 183 ? 11.273 15.977 13.922 1 98.44 183 LEU A O 1
ATOM 1442 N N . HIS A 1 184 ? 11.273 17.625 15.484 1 95.19 184 HIS A N 1
ATOM 1443 C CA . HIS A 1 184 ? 11.594 18.672 14.539 1 95.19 184 HIS A CA 1
ATOM 1444 C C . HIS A 1 184 ? 13.023 19.172 14.727 1 95.19 184 HIS A C 1
ATOM 1446 O O . HIS A 1 184 ? 13.492 19.328 15.859 1 95.19 184 HIS A O 1
ATOM 1452 N N . GLN A 1 185 ? 13.68 19.266 13.648 1 92.12 185 GLN A N 1
ATOM 1453 C CA . GLN A 1 185 ? 15 19.875 13.625 1 92.12 185 GLN A CA 1
ATOM 1454 C C . GLN A 1 185 ? 15.07 20.984 12.578 1 92.12 185 GLN A C 1
ATOM 1456 O O . GLN A 1 185 ? 14.773 20.766 11.406 1 92.12 185 GLN A O 1
ATOM 1461 N N . ASP A 1 186 ? 15.43 22.188 13.047 1 85.94 186 ASP A N 1
ATOM 1462 C CA . ASP A 1 186 ? 15.508 23.375 12.188 1 85.94 186 ASP A CA 1
ATOM 1463 C C . ASP A 1 186 ? 14.172 23.641 11.5 1 85.94 186 ASP A C 1
ATOM 1465 O O . ASP A 1 186 ? 14.125 23.922 10.297 1 85.94 186 ASP A O 1
ATOM 1469 N N . GLY A 1 187 ? 13.164 23.391 12.258 1 85.44 187 GLY A N 1
ATOM 1470 C CA . GLY A 1 187 ? 11.828 23.734 11.789 1 85.44 187 GLY A CA 1
ATOM 1471 C C . GLY A 1 187 ? 11.25 22.688 10.844 1 85.44 187 GLY A C 1
ATOM 1472 O O . GLY A 1 187 ? 10.141 22.859 10.328 1 85.44 187 GLY A O 1
ATOM 1473 N N . ILE A 1 188 ? 11.977 21.625 10.609 1 91.62 188 ILE A N 1
ATOM 1474 C CA . ILE A 1 188 ? 11.523 20.594 9.672 1 91.62 188 ILE A CA 1
ATOM 1475 C C . ILE A 1 188 ? 11.242 19.297 10.43 1 91.62 188 ILE A C 1
ATOM 1477 O O . ILE A 1 188 ? 12.023 18.891 11.289 1 91.62 188 ILE A O 1
ATOM 1481 N N . LEU A 1 189 ? 10.148 18.688 10.156 1 95.88 189 LEU A N 1
ATOM 1482 C CA . LEU A 1 189 ? 9.852 17.375 10.734 1 95.88 189 LEU A CA 1
ATOM 1483 C C . LEU A 1 189 ? 10.836 16.328 10.234 1 95.88 189 LEU A C 1
ATOM 1485 O O . LEU A 1 189 ? 10.922 16.078 9.023 1 95.88 189 LEU A O 1
ATOM 1489 N N . ARG A 1 190 ? 11.516 15.68 11.102 1 97.19 190 ARG A N 1
ATOM 1490 C CA . ARG A 1 190 ? 12.539 14.719 10.719 1 97.19 190 ARG A CA 1
ATOM 1491 C C . ARG A 1 190 ? 12.047 13.289 10.922 1 97.19 190 ARG A C 1
ATOM 1493 O O . ARG A 1 190 ? 12.242 12.43 10.062 1 97.19 190 ARG A O 1
ATOM 1500 N N . THR A 1 191 ? 11.5 13.086 12.078 1 98.62 191 THR A N 1
ATOM 1501 C CA . THR A 1 191 ? 11.141 11.734 12.484 1 98.62 191 THR A CA 1
ATOM 1502 C C . THR A 1 191 ? 9.844 11.734 13.289 1 98.62 191 THR A C 1
ATOM 1504 O O . THR A 1 191 ? 9.602 12.648 14.078 1 98.62 191 THR A O 1
ATOM 1507 N N . SER A 1 192 ? 9.008 10.789 13.055 1 98.81 192 SER A N 1
ATOM 1508 C CA . SER A 1 192 ? 7.809 10.555 13.852 1 98.81 192 SER A CA 1
ATOM 1509 C C . SER A 1 192 ? 7.797 9.141 14.43 1 98.81 192 SER A C 1
ATOM 1511 O O . SER A 1 192 ? 8.266 8.203 13.789 1 98.81 192 SER A O 1
ATOM 1513 N N . VAL A 1 193 ? 7.32 8.977 15.641 1 98.81 193 VAL A N 1
ATOM 1514 C CA . VAL A 1 193 ? 7.148 7.684 16.297 1 98.81 193 VAL A CA 1
ATOM 1515 C C . VAL A 1 193 ? 5.707 7.543 16.781 1 98.81 193 VAL A C 1
ATOM 1517 O O . VAL A 1 193 ? 5.227 8.375 17.562 1 98.81 193 VAL A O 1
ATOM 1520 N N . ALA A 1 194 ? 5.043 6.574 16.344 1 98.75 194 ALA A N 1
ATOM 1521 C CA . ALA A 1 194 ? 3.67 6.293 16.75 1 98.75 194 ALA A CA 1
ATOM 1522 C C . ALA A 1 194 ? 3.574 4.953 17.469 1 98.75 194 ALA A C 1
ATOM 1524 O O . ALA A 1 194 ? 4.23 3.982 17.078 1 98.75 194 ALA A O 1
ATOM 1525 N N . PHE A 1 195 ? 2.824 4.887 18.531 1 98.44 195 PHE A N 1
ATOM 1526 C CA . PHE A 1 195 ? 2.525 3.672 19.281 1 98.44 195 PHE A CA 1
ATOM 1527 C C . PHE A 1 195 ? 1.049 3.314 19.156 1 98.44 195 PHE A C 1
ATOM 1529 O O . PHE A 1 195 ? 0.212 4.188 18.922 1 98.44 195 PHE A O 1
ATOM 1536 N N . PRO A 1 196 ? 0.739 2.045 19.297 1 97.25 196 PRO A N 1
ATOM 1537 C CA . PRO A 1 196 ? -0.677 1.672 19.312 1 97.25 196 PRO A CA 1
ATOM 1538 C C . PRO A 1 196 ? -1.48 2.416 20.375 1 97.25 196 PRO A C 1
ATOM 1540 O O . PRO A 1 196 ? -2.627 2.803 20.125 1 97.25 196 PRO A O 1
ATOM 1543 N N . GLN A 1 197 ? -0.814 2.67 21.5 1 96.44 197 GLN A N 1
ATOM 1544 C CA . GLN A 1 197 ? -1.437 3.432 22.578 1 96.44 197 GLN A CA 1
ATOM 1545 C C . GLN A 1 197 ? -0.624 4.68 22.906 1 96.44 197 GLN A C 1
ATOM 1547 O O . GLN A 1 197 ? 0.57 4.586 23.203 1 96.44 197 GLN A O 1
ATOM 1552 N N . ALA A 1 198 ? -1.328 5.773 22.828 1 97 198 ALA A N 1
ATOM 1553 C CA . ALA A 1 198 ? -0.717 7.027 23.266 1 97 198 ALA A CA 1
ATOM 1554 C C . ALA A 1 198 ? -1.097 7.352 24.703 1 97 198 ALA A C 1
ATOM 1556 O O . ALA A 1 198 ? -1.849 6.609 25.344 1 97 198 ALA A O 1
ATOM 1557 N N . ASN A 1 199 ? -0.374 8.406 25.281 1 97 199 ASN A N 1
ATOM 1558 C CA . ASN A 1 199 ? -0.798 8.906 26.594 1 97 199 ASN A CA 1
ATOM 1559 C C . ASN A 1 199 ? -2.291 9.219 26.609 1 97 199 ASN A C 1
ATOM 1561 O O . ASN A 1 199 ? -2.768 10.055 25.844 1 97 199 ASN A O 1
ATOM 1565 N N . ALA A 1 200 ? -3.023 8.586 27.469 1 97.88 200 ALA A N 1
ATOM 1566 C CA . ALA A 1 200 ? -4.484 8.625 27.453 1 97.88 200 ALA A CA 1
ATOM 1567 C C . ALA A 1 200 ? -4.992 10.055 27.656 1 97.88 200 ALA A C 1
ATOM 1569 O O . ALA A 1 200 ? -5.914 10.492 26.953 1 97.88 200 ALA A O 1
ATOM 1570 N N . GLN A 1 201 ? -4.426 10.742 28.578 1 98.12 201 GLN A N 1
ATOM 1571 C CA . GLN A 1 201 ? -4.863 12.102 28.875 1 98.12 201 GLN A CA 1
ATOM 1572 C C . GLN A 1 201 ? -4.582 13.047 27.703 1 98.12 201 GLN A C 1
ATOM 1574 O O . GLN A 1 201 ? -5.453 13.82 27.312 1 98.12 201 GLN A O 1
ATOM 1579 N N . GLN A 1 202 ? -3.387 12.992 27.188 1 98.56 202 GLN A N 1
ATOM 1580 C CA . GLN A 1 202 ? -3.023 13.836 26.047 1 98.56 202 GLN A CA 1
ATOM 1581 C C . GLN A 1 202 ? -3.875 13.5 24.828 1 98.56 202 GLN A C 1
ATOM 1583 O O . GLN A 1 202 ? -4.301 14.398 24.094 1 98.56 202 GLN A O 1
ATOM 1588 N N . GLN A 1 203 ? -4.105 12.203 24.625 1 98.75 203 GLN A N 1
ATOM 1589 C CA . GLN A 1 203 ? -4.941 11.766 23.5 1 98.75 203 GLN A CA 1
ATOM 1590 C C . GLN A 1 203 ? -6.344 12.359 23.609 1 98.75 203 GLN A C 1
ATOM 1592 O O . GLN A 1 203 ? -6.855 12.922 22.625 1 98.75 203 GLN A O 1
ATOM 1597 N N . ALA A 1 204 ? -6.938 12.211 24.75 1 98.69 204 ALA A N 1
ATOM 1598 C CA . ALA A 1 204 ? -8.289 12.727 24.953 1 98.69 204 ALA A CA 1
ATOM 1599 C C . ALA A 1 204 ? -8.344 14.234 24.719 1 98.69 204 ALA A C 1
ATOM 1601 O O . ALA A 1 204 ? -9.25 14.734 24.062 1 98.69 204 ALA A O 1
ATOM 1602 N N . GLN A 1 205 ? -7.379 14.953 25.281 1 98.81 205 GLN A N 1
ATOM 1603 C CA . GLN A 1 205 ? -7.324 16.406 25.094 1 98.81 205 GLN A CA 1
ATOM 1604 C C . GLN A 1 205 ? -7.211 16.766 23.609 1 98.81 205 GLN A C 1
ATOM 1606 O O . GLN A 1 205 ? -7.934 17.625 23.125 1 98.81 205 GLN A O 1
ATOM 1611 N N . ALA A 1 206 ? -6.301 16.109 22.922 1 98.88 206 ALA A N 1
ATOM 1612 C CA . ALA A 1 206 ? -6.07 16.391 21.5 1 98.88 206 ALA A CA 1
ATOM 1613 C C . ALA A 1 206 ? -7.32 16.109 20.672 1 98.88 206 ALA A C 1
ATOM 1615 O O . ALA A 1 206 ? -7.676 16.891 19.797 1 98.88 206 ALA A O 1
ATOM 1616 N N . GLU A 1 207 ? -7.961 14.984 20.953 1 98.88 207 GLU A N 1
ATOM 1617 C CA . GLU A 1 207 ? -9.172 14.633 20.219 1 98.88 207 GLU A CA 1
ATOM 1618 C C . GLU A 1 207 ? -10.281 15.656 20.453 1 98.88 207 GLU A C 1
ATOM 1620 O O . GLU A 1 207 ? -11.016 16.016 19.531 1 98.88 207 GLU A O 1
ATOM 1625 N N . GLU A 1 208 ? -10.383 16.062 21.656 1 98.81 208 GLU A N 1
ATOM 1626 C CA . GLU A 1 208 ? -11.375 17.094 21.969 1 98.81 208 GLU A CA 1
ATOM 1627 C C . GLU A 1 208 ? -11.086 18.391 21.203 1 98.81 208 GLU A C 1
ATOM 1629 O O . GLU A 1 208 ? -11.992 18.984 20.609 1 98.81 208 GLU A O 1
ATOM 1634 N N . MET A 1 209 ? -9.859 18.797 21.203 1 98.81 209 MET A N 1
ATOM 1635 C CA . MET A 1 209 ? -9.453 20.031 20.547 1 98.81 209 MET A CA 1
ATOM 1636 C C . MET A 1 209 ? -9.695 19.953 19.047 1 98.81 209 MET A C 1
ATOM 1638 O O . MET A 1 209 ? -10.367 20.797 18.469 1 98.81 209 MET A O 1
ATOM 1642 N N . LEU A 1 210 ? -9.195 18.906 18.422 1 98.88 210 LEU A N 1
ATOM 1643 C CA . LEU A 1 210 ? -9.32 18.781 16.969 1 98.88 210 LEU A CA 1
ATOM 1644 C C . LEU A 1 210 ? -10.773 18.578 16.547 1 98.88 210 LEU A C 1
ATOM 1646 O O . LEU A 1 210 ? -11.211 19.094 15.523 1 98.88 210 LEU A O 1
ATOM 1650 N N . SER A 1 211 ? -11.531 17.797 17.359 1 98.81 211 SER A N 1
ATOM 1651 C CA . SER A 1 211 ? -12.953 17.609 17.094 1 98.81 211 SER A CA 1
ATOM 1652 C C . SER A 1 211 ? -13.695 18.938 17.109 1 98.81 211 SER A C 1
ATOM 1654 O O . SER A 1 211 ? -14.523 19.203 16.234 1 98.81 211 SER A O 1
ATOM 1656 N N . ALA A 1 212 ? -13.398 19.781 18.078 1 98.81 212 ALA A N 1
ATOM 1657 C CA . ALA A 1 212 ? -14.047 21.078 18.188 1 98.81 212 ALA A CA 1
ATOM 1658 C C . ALA A 1 212 ? -13.773 21.938 16.953 1 98.81 212 ALA A C 1
ATOM 1660 O O . ALA A 1 212 ? -14.68 22.594 16.438 1 98.81 212 ALA A O 1
ATOM 1661 N N . ILE A 1 213 ? -12.578 21.891 16.516 1 98.81 213 ILE A N 1
ATOM 1662 C CA . ILE A 1 213 ? -12.18 22.672 15.336 1 98.81 213 ILE A CA 1
ATOM 1663 C C . ILE A 1 213 ? -12.914 22.156 14.102 1 98.81 213 ILE A C 1
ATOM 1665 O O . ILE A 1 213 ? -13.531 22.922 13.375 1 98.81 213 ILE A O 1
ATOM 1669 N N . MET A 1 214 ? -12.836 20.828 13.852 1 98.81 214 MET A N 1
ATOM 1670 C CA . MET A 1 214 ? -13.461 20.234 12.672 1 98.81 214 MET A CA 1
ATOM 1671 C C . MET A 1 214 ? -14.969 20.469 12.68 1 98.81 214 MET A C 1
ATOM 1673 O O . MET A 1 214 ? -15.562 20.734 11.633 1 98.81 214 MET A O 1
ATOM 1677 N N . GLN A 1 215 ? -15.578 20.375 13.875 1 98.75 215 GLN A N 1
ATOM 1678 C CA . GLN A 1 215 ? -17.016 20.594 14 1 98.75 215 GLN A CA 1
ATOM 1679 C C . GLN A 1 215 ? -17.391 22.047 13.688 1 98.75 215 GLN A C 1
ATOM 1681 O O . GLN A 1 215 ? -18.328 22.312 12.938 1 98.75 215 GLN A O 1
ATOM 1686 N N . GLU A 1 216 ? -16.641 22.969 14.258 1 98.56 216 GLU A N 1
ATOM 1687 C CA . GLU A 1 216 ? -16.906 24.391 14.047 1 98.56 216 GLU A CA 1
ATOM 1688 C C . GLU A 1 216 ? -16.828 24.75 12.562 1 98.56 216 GLU A C 1
ATOM 1690 O O . GLU A 1 216 ? -17.641 25.547 12.078 1 98.56 216 GLU A O 1
ATOM 1695 N N . LEU A 1 217 ? -15.945 24.125 11.859 1 98.5 217 LEU A N 1
ATOM 1696 C CA . LEU A 1 217 ? -15.68 24.469 10.469 1 98.5 217 LEU A CA 1
ATOM 1697 C C . LEU A 1 217 ? -16.531 23.625 9.531 1 98.5 217 LEU A C 1
ATOM 1699 O O . LEU A 1 217 ? -16.562 23.859 8.32 1 98.5 217 LEU A O 1
ATOM 1703 N N . GLY A 1 218 ? -17.219 22.609 10.078 1 98.38 218 GLY A N 1
ATOM 1704 C CA . GLY A 1 218 ? -17.875 21.656 9.211 1 98.38 218 GLY A CA 1
ATOM 1705 C C . GLY A 1 218 ? -16.906 20.953 8.273 1 98.38 218 GLY A C 1
ATOM 1706 O O . GLY A 1 218 ? -17.234 20.719 7.105 1 98.38 218 GLY A O 1
ATOM 1707 N N . TYR A 1 219 ? -15.789 20.719 8.75 1 98.62 219 TYR A N 1
ATOM 1708 C CA . TYR A 1 219 ? -14.711 20.188 7.93 1 98.62 219 TYR A CA 1
ATOM 1709 C C . TYR A 1 219 ? -14.992 18.75 7.523 1 98.62 219 TYR A C 1
ATOM 1711 O O . TYR A 1 219 ? -15.531 17.969 8.312 1 98.62 219 TYR A O 1
ATOM 1719 N N . VAL A 1 220 ? -14.664 18.297 6.316 1 98.75 220 VAL A N 1
ATOM 1720 C CA . VAL A 1 220 ? -14.766 16.922 5.848 1 98.75 220 VAL A CA 1
ATOM 1721 C C . VAL A 1 220 ? -13.422 16.453 5.297 1 98.75 220 VAL A C 1
ATOM 1723 O O . VAL A 1 220 ? -12.859 17.094 4.406 1 98.75 220 VAL A O 1
ATOM 1726 N N . GLY A 1 221 ? -12.914 15.375 5.812 1 98.81 221 GLY A N 1
ATOM 1727 C CA . GLY A 1 221 ? -11.609 14.867 5.398 1 98.81 221 GLY A CA 1
ATOM 1728 C C . GLY A 1 221 ? -10.602 14.836 6.527 1 98.81 221 GLY A C 1
ATOM 1729 O O . GLY A 1 221 ? -10.961 14.938 7.703 1 98.81 221 GLY A O 1
ATOM 1730 N N . VAL A 1 222 ? -9.398 14.617 6.203 1 98.88 222 VAL A N 1
ATOM 1731 C CA . VAL A 1 222 ? -8.305 14.492 7.164 1 98.88 222 VAL A CA 1
ATOM 1732 C C . VAL A 1 222 ? -7.797 15.883 7.535 1 98.88 222 VAL A C 1
ATOM 1734 O O . VAL A 1 222 ? -7.676 16.766 6.68 1 98.88 222 VAL A O 1
ATOM 1737 N N . MET A 1 223 ? -7.555 16.078 8.766 1 98.69 223 MET A N 1
ATOM 1738 C CA . MET A 1 223 ? -6.863 17.234 9.328 1 98.69 223 MET A CA 1
ATOM 1739 C C . MET A 1 223 ? -5.797 16.812 10.328 1 98.69 223 MET A C 1
ATOM 1741 O O . MET A 1 223 ? -5.953 15.797 11.008 1 98.69 223 MET A O 1
ATOM 1745 N N . ALA A 1 224 ? -4.754 17.547 10.352 1 98.56 224 ALA A N 1
ATOM 1746 C CA . ALA A 1 224 ? -3.676 17.281 11.305 1 98.56 224 ALA A CA 1
ATOM 1747 C C . ALA A 1 224 ? -3.465 18.484 12.234 1 98.56 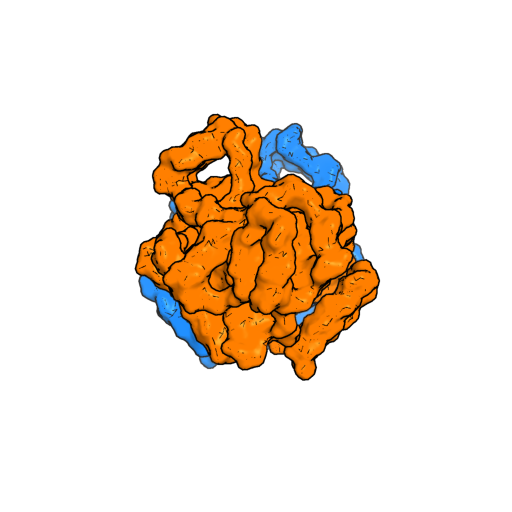224 ALA A C 1
ATOM 1749 O O . ALA A 1 224 ? -3.529 19.625 11.797 1 98.56 224 ALA A O 1
ATOM 1750 N N . MET A 1 225 ? -3.225 18.172 13.438 1 98.69 225 MET A N 1
ATOM 1751 C CA . MET A 1 225 ? -2.951 19.172 14.469 1 98.69 225 MET A CA 1
ATOM 1752 C C . MET A 1 225 ? -1.647 18.859 15.195 1 98.69 225 MET A C 1
ATOM 1754 O O . MET A 1 225 ? -1.477 17.75 15.727 1 98.69 225 MET A O 1
ATOM 1758 N N . GLU A 1 226 ? -0.721 19.781 15.164 1 97.88 226 GLU A N 1
ATOM 1759 C CA . GLU A 1 226 ? 0.523 19.656 15.922 1 97.88 226 GLU A CA 1
ATOM 1760 C C . GLU A 1 226 ? 0.438 20.391 17.25 1 97.88 226 GLU A C 1
ATOM 1762 O O . GLU A 1 226 ? -0.124 21.484 17.312 1 97.88 226 GLU A O 1
ATOM 1767 N N . CYS A 1 227 ? 1.011 19.797 18.266 1 98.75 227 CYS A N 1
ATOM 1768 C CA . CYS A 1 227 ? 0.939 20.391 19.594 1 98.75 227 CYS A CA 1
ATOM 1769 C C . CYS A 1 227 ? 2.293 20.328 20.281 1 98.75 227 CYS A C 1
ATOM 1771 O O . CYS A 1 227 ? 3.098 19.438 20.016 1 98.75 227 CYS A O 1
ATOM 1773 N N . PHE A 1 228 ? 2.484 21.281 21.203 1 98.38 228 PHE A N 1
ATOM 1774 C CA . PHE A 1 228 ? 3.559 21.234 22.188 1 98.38 228 PHE A CA 1
ATOM 1775 C C . PHE A 1 228 ? 3.092 20.531 23.453 1 98.38 228 PHE A C 1
ATOM 1777 O O . PHE A 1 228 ? 1.968 20.75 23.922 1 98.38 228 PHE A O 1
ATOM 1784 N N . VAL A 1 229 ? 3.904 19.672 23.938 1 98.56 229 VAL A N 1
ATOM 1785 C CA . VAL A 1 229 ? 3.637 19.078 25.234 1 98.56 229 VAL A CA 1
ATOM 1786 C C . VAL A 1 229 ? 4.18 19.969 26.344 1 98.56 229 VAL A C 1
ATOM 1788 O O . VAL A 1 229 ? 5.387 20.219 26.422 1 98.56 229 VAL A O 1
ATOM 1791 N N . THR A 1 230 ? 3.316 20.484 27.234 1 97.88 230 THR A N 1
ATOM 1792 C CA . THR A 1 230 ? 3.699 21.328 28.359 1 97.88 230 THR A CA 1
ATOM 1793 C C . THR A 1 230 ? 3.176 20.75 29.672 1 97.88 230 THR A C 1
ATOM 1795 O O . THR A 1 230 ? 2.318 19.859 29.672 1 97.88 230 THR A O 1
ATOM 1798 N N . PRO A 1 231 ? 3.684 21.172 30.812 1 96.44 231 PRO A N 1
ATOM 1799 C CA . PRO A 1 231 ? 3.178 20.688 32.094 1 96.44 231 PRO A CA 1
ATOM 1800 C C . PRO A 1 231 ? 1.683 20.938 32.281 1 96.44 231 PRO A C 1
ATOM 1802 O O . PRO A 1 231 ? 1.006 20.188 32.969 1 96.44 231 PRO A O 1
ATOM 1805 N N . GLN A 1 232 ? 1.172 21.953 31.641 1 95.94 232 GLN A N 1
ATOM 1806 C CA . GLN A 1 232 ? -0.231 22.328 31.781 1 95.94 232 GLN A CA 1
ATOM 1807 C C . GLN A 1 232 ? -1.101 21.594 30.766 1 95.94 232 GLN A C 1
ATOM 1809 O O . GLN A 1 232 ? -2.33 21.672 30.812 1 95.94 232 GLN A O 1
ATOM 1814 N N . GLY A 1 233 ? -0.477 20.859 29.891 1 97.75 233 GLY A N 1
ATOM 1815 C CA . GLY A 1 233 ? -1.21 20.172 28.844 1 97.75 233 GLY A CA 1
ATOM 1816 C C . GLY A 1 233 ? -0.719 20.516 27.453 1 97.75 233 GLY A C 1
ATOM 1817 O O . GLY A 1 233 ? 0.357 21.094 27.281 1 97.75 233 GLY A O 1
ATOM 1818 N N . LEU A 1 234 ? -1.511 20.062 26.469 1 98.75 234 LEU A N 1
ATOM 1819 C CA . LEU A 1 234 ? -1.142 20.281 25.078 1 98.75 234 LEU A CA 1
ATOM 1820 C C . LEU A 1 234 ? -1.471 21.703 24.641 1 98.75 234 LEU A C 1
ATOM 1822 O O . LEU A 1 234 ? -2.52 22.25 25 1 98.75 234 LEU A O 1
ATOM 1826 N N . LEU A 1 235 ? -0.556 22.328 23.891 1 98.62 235 LEU A N 1
ATOM 1827 C CA . LEU A 1 235 ? -0.78 23.609 23.219 1 98.62 235 LEU A CA 1
ATOM 1828 C C . LEU A 1 235 ? -0.744 23.438 21.703 1 98.62 235 LEU A C 1
ATOM 1830 O O . LEU A 1 235 ? 0.201 22.844 21.156 1 98.62 235 LEU A O 1
ATOM 1834 N N . ILE A 1 236 ? -1.781 23.922 21.062 1 98.5 236 ILE A N 1
ATOM 1835 C CA . ILE A 1 236 ? -1.808 23.812 19.609 1 98.5 236 ILE A CA 1
ATOM 1836 C C . ILE A 1 236 ? -0.7 24.672 19 1 98.5 236 ILE A C 1
ATOM 1838 O O . ILE A 1 236 ? -0.552 25.844 19.359 1 98.5 236 ILE A O 1
ATOM 1842 N N . ASN A 1 237 ? 0.079 24.109 18.172 1 95.19 237 ASN A N 1
ATOM 1843 C CA . ASN A 1 237 ? 1.129 24.812 17.438 1 95.19 237 ASN A CA 1
ATOM 1844 C C . ASN A 1 237 ? 0.689 25.156 16.016 1 95.19 237 ASN A C 1
ATOM 1846 O O . ASN A 1 237 ? 0.926 26.281 15.547 1 95.19 237 ASN A O 1
ATOM 1850 N N . GLU A 1 238 ? 0.129 24.219 15.375 1 90.31 238 GLU A N 1
ATOM 1851 C CA . GLU A 1 238 ? -0.291 24.438 13.992 1 90.31 238 GLU A CA 1
ATOM 1852 C C . GLU A 1 238 ? -1.381 23.453 13.586 1 90.31 238 GLU A C 1
ATOM 1854 O O . GLU A 1 238 ? -1.561 22.406 14.227 1 90.31 238 GLU A O 1
ATOM 1859 N N . LEU A 1 239 ? -2.082 23.875 12.531 1 95.5 239 LEU A N 1
ATOM 1860 C CA . LEU A 1 239 ? -3.133 23.078 11.93 1 95.5 239 LEU A CA 1
ATOM 1861 C C . LEU A 1 239 ? -2.893 22.891 10.438 1 95.5 239 LEU A C 1
ATOM 1863 O O . LEU A 1 239 ? -2.488 23.844 9.75 1 95.5 239 LEU A O 1
ATOM 1867 N N . ALA A 1 240 ? -3.1 21.703 9.953 1 95 240 ALA A N 1
ATOM 1868 C CA . ALA A 1 240 ? -3.07 21.438 8.516 1 95 240 ALA A CA 1
ATOM 1869 C C . ALA A 1 240 ? -4.379 20.812 8.047 1 95 240 ALA A C 1
ATOM 1871 O O . ALA A 1 240 ? -4.688 19.672 8.391 1 95 240 ALA A O 1
ATOM 1872 N N . PRO A 1 241 ? -5.199 21.531 7.254 1 97.06 241 PRO A N 1
ATOM 1873 C CA . PRO A 1 241 ? -6.457 21 6.738 1 97.06 241 PRO A CA 1
ATOM 1874 C C . PRO A 1 241 ? -6.262 20.125 5.496 1 97.06 241 PRO A C 1
ATOM 1876 O O . PRO A 1 241 ? -6.859 20.406 4.449 1 97.06 241 PRO A O 1
ATOM 1879 N N . ARG A 1 242 ? -5.492 19.188 5.59 1 97.25 242 ARG A N 1
ATOM 1880 C CA . ARG A 1 242 ? -5.094 18.219 4.562 1 97.25 242 ARG A CA 1
ATOM 1881 C C . ARG A 1 242 ? -4.328 17.047 5.172 1 97.25 242 ARG A C 1
ATOM 1883 O O . ARG A 1 242 ? -4.035 17.047 6.367 1 97.25 242 ARG A O 1
ATOM 1890 N N . VAL A 1 243 ? -4.047 16.016 4.367 1 98.38 243 VAL A N 1
ATOM 1891 C CA . VAL A 1 243 ? -3.111 14.984 4.781 1 98.38 243 VAL A CA 1
ATOM 1892 C C . VAL A 1 243 ? -1.759 15.609 5.117 1 98.38 243 VAL A C 1
ATOM 1894 O O . VAL A 1 243 ? -1.412 16.672 4.594 1 98.38 243 VAL A O 1
ATOM 1897 N N . HIS A 1 244 ? -1.086 15 6.047 1 97.5 244 HIS A N 1
ATOM 1898 C CA . HIS A 1 244 ? 0.05 15.672 6.664 1 97.5 244 HIS A CA 1
ATOM 1899 C C . HIS A 1 244 ? 1.248 14.734 6.781 1 97.5 244 HIS A C 1
ATOM 1901 O O . HIS A 1 244 ? 1.082 13.523 6.938 1 97.5 244 HIS A O 1
ATOM 1907 N N . ASN A 1 245 ? 2.445 15.227 6.789 1 96.69 245 ASN A N 1
ATOM 1908 C CA . ASN A 1 245 ? 3.693 14.477 6.871 1 96.69 245 ASN A CA 1
ATOM 1909 C C . ASN A 1 245 ? 3.768 13.656 8.156 1 96.69 245 ASN A C 1
ATOM 1911 O O . ASN A 1 245 ? 4.266 12.523 8.141 1 96.69 245 ASN A O 1
ATOM 1915 N N . SER A 1 246 ? 3.293 14.211 9.227 1 98.12 246 SER A N 1
ATOM 1916 C CA . SER A 1 246 ? 3.369 13.516 10.508 1 98.12 246 SER A CA 1
ATOM 1917 C C . SER A 1 246 ? 2.441 12.305 10.531 1 98.12 246 SER A C 1
ATOM 1919 O O . SER A 1 246 ? 2.479 11.508 11.477 1 98.12 246 SER A O 1
ATOM 1921 N N . GLY A 1 247 ? 1.622 12.133 9.484 1 98.69 247 GLY A N 1
ATOM 1922 C CA . GLY A 1 247 ? 0.758 10.969 9.359 1 98.69 247 GLY A CA 1
ATOM 1923 C C . GLY A 1 247 ? 1.258 9.961 8.344 1 98.69 247 GLY A C 1
ATOM 1924 O O . GLY A 1 247 ? 0.605 8.945 8.102 1 98.69 247 GLY A O 1
ATOM 1925 N N . HIS A 1 248 ? 2.441 10.195 7.75 1 98.88 248 HIS A N 1
ATOM 1926 C CA . HIS A 1 248 ? 2.947 9.328 6.688 1 98.88 248 HIS A CA 1
ATOM 1927 C C . HIS A 1 248 ? 3.156 7.906 7.188 1 98.88 248 HIS A C 1
ATOM 1929 O O . HIS A 1 248 ? 3.023 6.949 6.422 1 98.88 248 HIS A O 1
ATOM 1935 N N . TRP A 1 249 ? 3.4 7.773 8.516 1 98.81 249 TRP A N 1
ATOM 1936 C CA . TRP A 1 249 ? 3.613 6.453 9.094 1 98.81 249 TRP A CA 1
ATOM 1937 C C . TRP A 1 249 ? 2.379 5.574 8.922 1 98.81 249 TRP A C 1
ATOM 1939 O O . TRP A 1 249 ? 2.48 4.348 8.914 1 98.81 249 TRP A O 1
ATOM 1949 N N . THR A 1 250 ? 1.174 6.164 8.734 1 98.88 250 THR A N 1
ATOM 1950 C CA . THR A 1 250 ? -0.08 5.422 8.664 1 98.88 250 THR A CA 1
ATOM 1951 C C . THR A 1 250 ? -0.12 4.551 7.406 1 98.88 250 THR A C 1
ATOM 1953 O O . THR A 1 250 ? -0.916 3.613 7.32 1 98.88 250 THR A O 1
ATOM 1956 N N . GLN A 1 251 ? 0.698 4.84 6.387 1 98.62 251 GLN A N 1
ATOM 1957 C CA . GLN A 1 251 ? 0.718 4.07 5.145 1 98.62 251 GLN A CA 1
ATOM 1958 C C . GLN A 1 251 ? 1.116 2.619 5.402 1 98.62 251 GLN A C 1
ATOM 1960 O O . GLN A 1 251 ? 0.66 1.711 4.707 1 98.62 251 GLN A O 1
ATOM 1965 N N . ASN A 1 252 ? 1.974 2.434 6.391 1 98.12 252 ASN A N 1
ATOM 1966 C CA . ASN A 1 252 ? 2.463 1.093 6.695 1 98.12 252 ASN A CA 1
ATOM 1967 C C . ASN A 1 252 ? 2.105 0.671 8.117 1 98.12 252 ASN A C 1
ATOM 1969 O O . ASN A 1 252 ? 2.15 -0.515 8.445 1 98.12 252 ASN A O 1
ATOM 1973 N N . GLY A 1 253 ? 1.664 1.653 8.922 1 98 253 GLY A N 1
ATOM 1974 C CA . GLY A 1 253 ? 1.544 1.374 10.344 1 98 253 GLY A CA 1
ATOM 1975 C C . GLY A 1 253 ? 0.105 1.319 10.82 1 98 253 GLY A C 1
ATOM 1976 O O . GLY A 1 253 ? -0.154 1.052 12 1 98 253 GLY A O 1
ATOM 1977 N N . ALA A 1 254 ? -0.85 1.629 9.977 1 98.25 254 ALA A N 1
ATOM 1978 C CA . ALA A 1 254 ? -2.268 1.595 10.328 1 98.25 254 ALA A CA 1
ATOM 1979 C C . ALA A 1 254 ? -3.066 0.789 9.305 1 98.25 254 ALA A C 1
ATOM 1981 O O . ALA A 1 254 ? -2.656 0.657 8.148 1 98.25 254 ALA A O 1
ATOM 1982 N N . SER A 1 255 ? -4.262 0.232 9.695 1 97.88 255 SER A N 1
ATOM 1983 C CA . SER A 1 255 ? -5.117 -0.531 8.789 1 97.88 255 SER A CA 1
ATOM 1984 C C . SER A 1 255 ? -5.641 0.341 7.656 1 97.88 255 SER A C 1
ATOM 1986 O O . SER A 1 255 ? -5.934 -0.159 6.566 1 97.88 255 SER A O 1
ATOM 1988 N N . ILE A 1 256 ? -5.789 1.596 7.938 1 98.5 256 ILE A N 1
ATOM 1989 C CA . ILE A 1 256 ? -6.227 2.59 6.965 1 98.5 256 ILE A CA 1
ATOM 1990 C C . ILE A 1 256 ? -5.273 3.783 6.977 1 98.5 256 ILE A C 1
ATOM 1992 O O . ILE A 1 256 ? -5.09 4.43 8.016 1 98.5 256 ILE A O 1
ATOM 1996 N N . SER A 1 257 ? -4.605 4.086 5.879 1 98.75 257 SER A N 1
ATOM 1997 C CA . SER A 1 257 ? -3.691 5.223 5.82 1 98.75 257 SER A CA 1
ATOM 1998 C C . SER A 1 257 ? -4.449 6.547 5.859 1 98.75 257 SER A C 1
ATOM 2000 O O . SER A 1 257 ? -5.629 6.602 5.508 1 98.75 257 SER A O 1
ATOM 2002 N N . GLN A 1 258 ? -3.791 7.625 6.262 1 98.94 258 GLN A N 1
ATOM 2003 C CA . GLN A 1 258 ? -4.441 8.93 6.266 1 98.94 258 GLN A CA 1
ATOM 2004 C C . GLN A 1 258 ? -4.938 9.305 4.871 1 98.94 258 GLN A C 1
ATOM 2006 O O . GLN A 1 258 ? -5.938 10.008 4.73 1 98.94 258 GLN A O 1
ATOM 2011 N N . PHE A 1 259 ? -4.281 8.828 3.832 1 98.88 259 PHE A N 1
ATOM 2012 C CA . PHE A 1 259 ? -4.656 9.141 2.461 1 98.88 259 PHE A CA 1
ATOM 2013 C C . PHE A 1 259 ? -5.961 8.453 2.086 1 98.88 259 PHE A C 1
ATOM 2015 O O . PHE A 1 259 ? -6.871 9.078 1.537 1 98.88 259 PHE A O 1
ATOM 2022 N N . GLU A 1 260 ? -5.977 7.141 2.342 1 98.81 260 GLU A N 1
ATOM 2023 C CA . GLU A 1 260 ? -7.23 6.426 2.141 1 98.81 260 GLU A CA 1
ATOM 2024 C C . GLU A 1 260 ? -8.344 7.02 2.996 1 98.81 260 GLU A C 1
ATOM 2026 O O . GLU A 1 260 ? -9.477 7.188 2.527 1 98.81 260 GLU A O 1
ATOM 2031 N N . LEU A 1 261 ? -8.023 7.297 4.23 1 98.81 261 LEU A N 1
ATOM 2032 C CA . LEU A 1 261 ? -9 7.863 5.152 1 98.81 261 LEU A CA 1
ATOM 2033 C C . LEU A 1 261 ? -9.578 9.164 4.598 1 98.81 261 LEU A C 1
ATOM 2035 O O . LEU A 1 261 ? -10.789 9.391 4.66 1 98.81 261 LEU A O 1
ATOM 2039 N N . HIS A 1 262 ? -8.719 10.031 4.086 1 98.88 262 HIS A N 1
ATOM 2040 C CA . HIS A 1 262 ? -9.148 11.289 3.49 1 98.88 262 HIS A CA 1
ATOM 2041 C C . HIS A 1 262 ? -10.094 11.055 2.314 1 98.88 262 HIS A C 1
ATOM 2043 O O . HIS A 1 262 ? -11.156 11.664 2.23 1 98.88 262 HIS A O 1
ATOM 2049 N N . LEU A 1 263 ? -9.719 10.18 1.401 1 98.81 263 LEU A N 1
ATOM 2050 C CA . LEU A 1 263 ? -10.531 9.883 0.226 1 98.81 263 LEU A CA 1
ATOM 2051 C C . LEU A 1 263 ? -11.891 9.336 0.632 1 98.81 263 LEU A C 1
ATOM 2053 O O . LEU A 1 263 ? -12.914 9.719 0.053 1 98.81 263 LEU A O 1
ATOM 2057 N N . ARG A 1 264 ? -11.859 8.398 1.622 1 98.69 264 ARG A N 1
ATOM 2058 C CA . ARG A 1 264 ? -13.133 7.844 2.088 1 98.69 264 ARG A CA 1
ATOM 2059 C C . ARG A 1 264 ? -14.039 8.938 2.635 1 98.69 264 ARG A C 1
ATOM 2061 O O . ARG A 1 264 ? -15.227 8.984 2.316 1 98.69 264 ARG A O 1
ATOM 2068 N N . ALA A 1 265 ? -13.492 9.805 3.406 1 98.75 265 ALA A N 1
ATOM 2069 C CA . ALA A 1 265 ? -14.289 10.875 4.008 1 98.75 265 ALA A CA 1
ATOM 2070 C C . ALA A 1 265 ? -14.914 11.766 2.938 1 98.75 265 ALA A C 1
ATOM 2072 O O . ALA A 1 265 ? -16.125 11.984 2.943 1 98.75 265 ALA A O 1
ATOM 2073 N N . ILE A 1 266 ? -14.148 12.203 1.966 1 98.5 266 ILE A N 1
ATOM 2074 C CA . ILE A 1 266 ? -14.609 13.234 1.04 1 98.5 266 ILE A CA 1
ATOM 2075 C C . ILE A 1 266 ? -15.484 12.602 -0.04 1 98.5 266 ILE A C 1
ATOM 2077 O O . ILE A 1 266 ? -16.156 13.305 -0.798 1 98.5 266 ILE A O 1
ATOM 2081 N N . THR A 1 267 ? -15.508 11.289 -0.194 1 98.06 267 THR A N 1
ATOM 2082 C CA . THR A 1 267 ? -16.359 10.617 -1.165 1 98.06 267 THR A CA 1
ATOM 2083 C C . THR A 1 267 ? -17.5 9.875 -0.465 1 98.06 267 THR A C 1
ATOM 2085 O O . THR A 1 267 ? -18.141 9.016 -1.064 1 98.06 267 THR A O 1
ATOM 2088 N N . ASP A 1 268 ? -17.656 10.102 0.831 1 97.62 268 ASP A N 1
ATOM 2089 C CA . ASP A 1 268 ? -18.766 9.617 1.637 1 97.62 268 ASP A CA 1
ATOM 2090 C C . ASP A 1 268 ? -18.75 8.086 1.713 1 97.62 268 ASP A C 1
ATOM 2092 O O . ASP A 1 268 ? -19.797 7.445 1.523 1 97.62 268 ASP A O 1
ATOM 2096 N N . LEU A 1 269 ? -17.625 7.492 1.832 1 97.94 269 LEU A N 1
ATOM 2097 C CA . LEU A 1 269 ? -17.453 6.07 2.111 1 97.94 269 LEU A CA 1
ATOM 2098 C C . LEU A 1 269 ? -17.344 5.824 3.611 1 97.94 269 LEU A C 1
ATOM 2100 O O . LEU A 1 269 ? -17.172 6.762 4.391 1 97.94 269 LEU A O 1
ATOM 2104 N N . PRO A 1 270 ? -17.5 4.516 4.086 1 98.25 270 PRO A N 1
ATOM 2105 C CA . PRO A 1 270 ? -17.406 4.215 5.52 1 98.25 270 PRO A CA 1
ATOM 2106 C C . PRO A 1 270 ? -16.094 4.703 6.141 1 98.25 270 PRO A C 1
ATOM 2108 O O . PRO A 1 270 ? -15.039 4.598 5.516 1 98.25 270 PRO A O 1
ATOM 2111 N N . LEU A 1 271 ? -16.234 5.191 7.336 1 98.12 271 LEU A N 1
ATOM 2112 C CA . LEU A 1 271 ? -15.117 5.824 8.031 1 98.12 271 LEU A CA 1
ATOM 2113 C C . LEU A 1 271 ? -14.914 5.203 9.406 1 98.12 271 LEU A C 1
ATOM 2115 O O . LEU A 1 271 ? -15.039 5.891 10.43 1 98.12 271 LEU A O 1
ATOM 2119 N N . PRO A 1 272 ? -14.539 3.93 9.469 1 98.25 272 PRO A N 1
ATOM 2120 C CA . PRO A 1 272 ? -14.297 3.324 10.781 1 98.25 272 PRO A CA 1
ATOM 2121 C C . PRO A 1 272 ? -13.008 3.811 11.43 1 98.25 272 PRO A C 1
ATOM 2123 O O . PRO A 1 272 ? -12.141 4.359 10.75 1 98.25 272 PRO A O 1
ATOM 2126 N N . GLN A 1 273 ? -12.914 3.623 12.75 1 97.88 273 GLN A N 1
ATOM 2127 C CA . GLN A 1 273 ? -11.656 3.893 13.445 1 97.88 273 GLN A CA 1
ATOM 2128 C C . GLN A 1 273 ? -10.531 3.01 12.906 1 97.88 273 GLN A C 1
ATOM 2130 O O . GLN A 1 273 ? -10.648 1.782 12.914 1 97.88 273 GLN A O 1
ATOM 2135 N N . PRO A 1 274 ? -9.453 3.611 12.406 1 97.62 274 PRO A N 1
ATOM 2136 C CA . PRO A 1 274 ? -8.328 2.791 11.945 1 97.62 274 PRO A CA 1
ATOM 2137 C C . PRO A 1 274 ? -7.727 1.942 13.062 1 97.62 274 PRO A C 1
ATOM 2139 O O . PRO A 1 274 ? -7.641 2.393 14.211 1 97.62 274 PRO A O 1
ATOM 2142 N N . VAL A 1 275 ? -7.273 0.786 12.773 1 97.88 275 VAL A N 1
ATOM 2143 C CA . VAL A 1 275 ? -6.609 -0.105 13.719 1 97.88 275 VAL A CA 1
ATOM 2144 C C . VAL A 1 275 ? -5.098 0.094 13.641 1 97.88 275 VAL A C 1
ATOM 2146 O O . VAL A 1 275 ? -4.52 0.077 12.555 1 97.88 275 VAL A O 1
ATOM 2149 N N . VAL A 1 276 ? -4.461 0.375 14.719 1 97.75 276 VAL A N 1
ATOM 2150 C CA . VAL A 1 276 ? -3.012 0.468 14.859 1 97.75 276 VAL A CA 1
ATOM 2151 C C . VAL A 1 276 ? -2.518 -0.592 15.836 1 97.75 276 VAL A C 1
ATOM 2153 O O . VAL A 1 276 ? -2.768 -0.496 17.047 1 97.75 276 VAL A O 1
ATOM 2156 N N . ASN A 1 277 ? -1.75 -1.534 15.312 1 95.62 277 ASN A N 1
ATOM 2157 C CA . ASN A 1 277 ? -1.391 -2.688 16.125 1 95.62 277 ASN A CA 1
ATOM 2158 C C . ASN A 1 277 ? 0.063 -2.617 16.594 1 95.62 277 ASN A C 1
ATOM 2160 O O . ASN A 1 277 ? 0.43 -3.227 17.594 1 95.62 277 ASN A O 1
ATOM 2164 N N . ASN A 1 278 ? 0.871 -1.924 15.82 1 96.62 278 ASN A N 1
ATOM 2165 C CA . ASN A 1 278 ? 2.311 -1.945 16.062 1 96.62 278 ASN A CA 1
ATOM 2166 C C . ASN A 1 278 ? 2.891 -0.535 16.109 1 96.62 278 ASN A C 1
ATOM 2168 O O . ASN A 1 278 ? 2.334 0.394 15.523 1 96.62 278 ASN A O 1
ATOM 2172 N N . PRO A 1 279 ? 4.023 -0.379 16.875 1 98.25 279 PRO A N 1
ATOM 2173 C CA . PRO A 1 279 ? 4.727 0.9 16.766 1 98.25 279 PRO A CA 1
ATOM 2174 C C . PRO A 1 279 ? 5.289 1.137 15.359 1 98.25 279 PRO A C 1
ATOM 2176 O O . PRO A 1 279 ? 5.605 0.181 14.648 1 98.25 279 PRO A O 1
ATOM 2179 N N . SER A 1 280 ? 5.355 2.318 14.984 1 98.62 280 SER A N 1
ATOM 2180 C CA . SER A 1 280 ? 5.875 2.717 13.68 1 98.62 280 SER A CA 1
ATOM 2181 C C . SER A 1 280 ? 6.832 3.898 13.805 1 98.62 280 SER A C 1
ATOM 2183 O O . SER A 1 280 ? 6.672 4.746 14.688 1 98.62 280 SER A O 1
ATOM 2185 N N . VAL A 1 281 ? 7.793 3.955 12.984 1 98.88 281 VAL A N 1
ATOM 2186 C CA . VAL A 1 281 ? 8.727 5.066 12.859 1 98.88 281 VAL A CA 1
ATOM 2187 C C . VAL A 1 281 ? 8.727 5.582 11.43 1 98.88 281 VAL A C 1
ATOM 2189 O O . VAL A 1 281 ? 8.758 4.797 10.477 1 98.88 281 VAL A O 1
ATOM 2192 N N . MET A 1 282 ? 8.625 6.809 11.266 1 98.88 282 MET A N 1
ATOM 2193 C CA . MET A 1 282 ? 8.758 7.461 9.961 1 98.88 282 MET A CA 1
ATOM 2194 C C . MET A 1 282 ? 9.961 8.398 9.945 1 98.88 282 MET A C 1
ATOM 2196 O O . MET A 1 282 ? 10.172 9.156 10.891 1 98.88 282 MET A O 1
ATOM 2200 N N . ILE A 1 283 ? 10.75 8.352 8.953 1 98.75 283 ILE A N 1
ATOM 2201 C CA . ILE A 1 283 ? 11.906 9.227 8.742 1 98.75 283 ILE A CA 1
ATOM 2202 C C . ILE A 1 283 ? 11.758 9.961 7.418 1 98.75 283 ILE A C 1
ATOM 2204 O O . ILE A 1 283 ? 11.75 9.344 6.352 1 98.75 283 ILE A O 1
ATOM 2208 N N . ASN A 1 284 ? 11.664 11.266 7.457 1 98.31 284 ASN A N 1
ATOM 2209 C CA . ASN A 1 284 ? 11.609 12.062 6.238 1 98.31 284 ASN A CA 1
ATOM 2210 C C . ASN A 1 284 ? 12.977 12.141 5.559 1 98.31 284 ASN A C 1
ATOM 2212 O O . ASN A 1 284 ? 14 12.289 6.227 1 98.31 284 ASN A O 1
ATOM 2216 N N . LEU A 1 285 ? 12.969 11.945 4.32 1 98.31 285 LEU A N 1
ATOM 2217 C CA . LEU A 1 285 ? 14.172 12.117 3.514 1 98.31 285 LEU A CA 1
ATOM 2218 C C . LEU A 1 285 ? 14.258 13.539 2.951 1 98.31 285 LEU A C 1
ATOM 2220 O O . LEU A 1 285 ? 13.445 13.914 2.102 1 98.31 285 LEU A O 1
ATOM 2224 N N . ILE A 1 286 ? 15.211 14.281 3.408 1 96.5 286 ILE A N 1
ATOM 2225 C CA . ILE A 1 286 ? 15.352 15.695 3.08 1 96.5 286 ILE A CA 1
ATOM 2226 C C . ILE A 1 286 ? 16.656 15.922 2.311 1 96.5 286 ILE A C 1
ATOM 2228 O O . ILE A 1 286 ? 17.734 15.719 2.848 1 96.5 286 ILE A O 1
ATOM 2232 N N . GLY A 1 287 ? 16.547 16.375 1.115 1 95.62 287 GLY A N 1
ATOM 2233 C CA . GLY A 1 287 ? 17.703 16.703 0.302 1 95.62 287 GLY A CA 1
ATOM 2234 C C . GLY A 1 287 ? 18.656 15.539 0.105 1 95.62 287 GLY A C 1
ATOM 2235 O O . GLY A 1 287 ? 19.859 15.734 -0.03 1 95.62 287 GLY A O 1
ATOM 2236 N N . SER A 1 288 ? 18.203 14.367 0.201 1 94.81 288 SER A N 1
ATOM 2237 C CA . SER A 1 288 ? 19.016 13.156 0.079 1 94.81 288 SER A CA 1
ATOM 2238 C C . SER A 1 288 ? 18.672 12.383 -1.19 1 94.81 288 SER A C 1
ATOM 2240 O O . SER A 1 288 ? 17.5 12.266 -1.551 1 94.81 288 SER A O 1
ATOM 2242 N N . ASP A 1 289 ? 19.719 11.93 -1.825 1 95.25 289 ASP A N 1
ATOM 2243 C CA . ASP A 1 289 ? 19.484 11.031 -2.949 1 95.25 289 ASP A CA 1
ATOM 2244 C C . ASP A 1 289 ? 18.906 9.703 -2.473 1 95.25 289 ASP A C 1
ATOM 2246 O O . ASP A 1 289 ? 19.109 9.312 -1.319 1 95.25 289 ASP A O 1
ATOM 2250 N N . VAL A 1 290 ? 18.188 9.086 -3.348 1 95.81 290 VAL A N 1
ATOM 2251 C CA . VAL A 1 290 ? 17.672 7.758 -3.047 1 95.81 290 VAL A CA 1
ATOM 2252 C C . VAL A 1 290 ? 18.828 6.777 -2.895 1 95.81 290 VAL A C 1
ATOM 2254 O O . VAL A 1 290 ? 19.812 6.844 -3.639 1 95.81 290 VAL A O 1
ATOM 2257 N N . ASN A 1 291 ? 18.828 5.973 -1.9 1 97.19 291 ASN A N 1
ATOM 2258 C CA . ASN A 1 291 ? 19.766 4.879 -1.671 1 97.19 291 ASN A CA 1
ATOM 2259 C C . ASN A 1 291 ? 19.047 3.547 -1.501 1 97.19 291 ASN A C 1
ATOM 2261 O O . ASN A 1 291 ? 18.547 3.238 -0.417 1 97.19 291 ASN A O 1
ATOM 2265 N N . TYR A 1 292 ? 19.094 2.691 -2.482 1 97.12 292 TYR A N 1
ATOM 2266 C CA . TYR A 1 292 ? 18.312 1.452 -2.471 1 97.12 292 TYR A CA 1
ATOM 2267 C C . TYR A 1 292 ? 18.922 0.448 -1.493 1 97.12 292 TYR A C 1
ATOM 2269 O O . TYR A 1 292 ? 18.297 -0.576 -1.189 1 97.12 292 TYR A O 1
ATOM 2277 N N . ASP A 1 293 ? 20.078 0.741 -0.931 1 97.75 293 ASP A N 1
ATOM 2278 C CA . ASP A 1 293 ? 20.625 -0.118 0.115 1 97.75 293 ASP A CA 1
ATOM 2279 C C . ASP A 1 293 ? 19.719 -0.139 1.34 1 97.75 293 ASP A C 1
ATOM 2281 O O . ASP A 1 293 ? 19.781 -1.058 2.158 1 97.75 293 ASP A O 1
ATOM 2285 N N . TRP A 1 294 ? 18.875 0.933 1.492 1 98.44 294 TRP A N 1
ATOM 2286 C CA . TRP A 1 294 ? 17.891 0.929 2.578 1 98.44 294 TRP A CA 1
ATOM 2287 C C . TRP A 1 294 ? 17.031 -0.322 2.523 1 98.44 294 TRP A C 1
ATOM 2289 O O . TRP A 1 294 ? 16.594 -0.828 3.559 1 98.44 294 TRP A O 1
ATOM 2299 N N . LEU A 1 295 ? 16.844 -0.837 1.301 1 98.31 295 LEU A N 1
ATOM 2300 C CA . LEU A 1 295 ? 15.922 -1.948 1.075 1 98.31 295 LEU A CA 1
ATOM 2301 C C . LEU A 1 295 ? 16.547 -3.268 1.512 1 98.31 295 LEU A C 1
ATOM 2303 O O . LEU A 1 295 ? 15.875 -4.301 1.534 1 98.31 295 LEU A O 1
ATOM 2307 N N . LYS A 1 296 ? 17.828 -3.312 1.906 1 98.25 296 LYS A N 1
ATOM 2308 C CA . LYS A 1 296 ? 18.453 -4.496 2.494 1 98.25 296 LYS A CA 1
ATOM 2309 C C . LYS A 1 296 ? 17.781 -4.871 3.812 1 98.25 296 LYS A C 1
ATOM 2311 O O . LYS A 1 296 ? 17.859 -6.02 4.254 1 98.25 296 LYS A O 1
ATOM 2316 N N . LEU A 1 297 ? 17.234 -3.852 4.457 1 98.38 297 LEU A N 1
ATOM 2317 C CA . LEU A 1 297 ? 16.531 -4.047 5.723 1 98.38 297 LEU A CA 1
ATOM 2318 C C . LEU A 1 297 ? 15.055 -4.34 5.488 1 98.38 297 LEU A C 1
ATOM 2320 O O . LEU A 1 297 ? 14.312 -3.477 5.016 1 98.38 297 LEU A O 1
ATOM 2324 N N . PRO A 1 298 ? 14.539 -5.469 5.875 1 97.31 298 PRO A N 1
ATOM 2325 C CA . PRO A 1 298 ? 13.234 -5.953 5.426 1 97.31 298 PRO A CA 1
ATOM 2326 C C . PRO A 1 298 ? 12.078 -5.133 5.988 1 97.31 298 PRO A C 1
ATOM 2328 O O . PRO A 1 298 ? 10.953 -5.219 5.484 1 97.31 298 PRO A O 1
ATOM 2331 N N . LEU A 1 299 ? 12.344 -4.355 7.035 1 98.12 299 LEU A N 1
ATOM 2332 C CA . LEU A 1 299 ? 11.258 -3.59 7.641 1 98.12 299 LEU A CA 1
ATOM 2333 C C . LEU A 1 299 ? 11.133 -2.217 6.988 1 98.12 299 LEU A C 1
ATOM 2335 O O . LEU A 1 299 ? 10.164 -1.493 7.238 1 98.12 299 LEU A O 1
ATOM 2339 N N . VAL A 1 300 ? 12.109 -1.829 6.145 1 98.62 300 VAL A N 1
ATOM 2340 C CA . VAL A 1 300 ? 12.133 -0.484 5.582 1 98.62 300 VAL A CA 1
ATOM 2341 C C . VAL A 1 300 ? 11.172 -0.405 4.395 1 98.62 300 VAL A C 1
ATOM 2343 O O . VAL A 1 300 ? 11.266 -1.201 3.459 1 98.62 300 VAL A O 1
ATOM 2346 N N . HIS A 1 301 ? 10.219 0.483 4.488 1 98.69 301 HIS A N 1
ATOM 2347 C CA . HIS A 1 301 ? 9.367 0.858 3.371 1 98.69 301 HIS A CA 1
ATOM 2348 C C . HIS A 1 301 ? 9.758 2.221 2.809 1 98.69 301 HIS A C 1
ATOM 2350 O O . HIS A 1 301 ? 9.609 3.24 3.486 1 98.69 301 HIS A O 1
ATOM 2356 N N . LEU A 1 302 ? 10.18 2.225 1.626 1 98.62 302 LEU A N 1
ATOM 2357 C CA . LEU A 1 302 ? 10.57 3.461 0.956 1 98.62 302 LEU A CA 1
ATOM 2358 C C . LEU A 1 302 ? 9.383 4.082 0.232 1 98.62 302 LEU A C 1
ATOM 2360 O O . LEU A 1 302 ? 8.664 3.395 -0.494 1 98.62 302 LEU A O 1
ATOM 2364 N N . HIS A 1 303 ? 9.109 5.301 0.443 1 98.62 303 HIS A N 1
ATOM 2365 C CA . HIS A 1 303 ? 8.219 6.141 -0.354 1 98.62 303 HIS A CA 1
ATOM 2366 C C . HIS A 1 303 ? 8.984 7.297 -0.993 1 98.62 303 HIS A C 1
ATOM 2368 O O . HIS A 1 303 ? 9.227 8.32 -0.347 1 98.62 303 HIS A O 1
ATOM 2374 N N . TRP A 1 304 ? 9.305 7.148 -2.227 1 97.94 304 TRP A N 1
ATOM 2375 C CA . TRP A 1 304 ? 10.062 8.133 -2.99 1 97.94 304 TRP A CA 1
ATOM 2376 C C . TRP A 1 304 ? 9.133 9.055 -3.768 1 97.94 304 TRP A C 1
ATOM 2378 O O . TRP A 1 304 ? 8.156 8.602 -4.367 1 97.94 304 TRP A O 1
ATOM 2388 N N . TYR A 1 305 ? 9.391 10.328 -3.781 1 96.62 305 TYR A N 1
ATOM 2389 C CA . TYR A 1 305 ? 8.438 11.281 -4.352 1 96.62 305 TYR A CA 1
ATOM 2390 C C . TYR A 1 305 ? 8.812 11.625 -5.789 1 96.62 305 TYR A C 1
ATOM 2392 O O . TYR A 1 305 ? 8.055 12.305 -6.484 1 96.62 305 TYR A O 1
ATOM 2400 N N . ASP A 1 306 ? 9.953 11.172 -6.266 1 91.69 306 ASP A N 1
ATOM 2401 C CA . ASP A 1 306 ? 10.43 11.438 -7.617 1 91.69 306 ASP A CA 1
ATOM 2402 C C . ASP A 1 306 ? 10.562 12.945 -7.859 1 91.69 306 ASP A C 1
ATOM 2404 O O . ASP A 1 306 ? 10.117 13.453 -8.891 1 91.69 306 ASP A O 1
ATOM 2408 N N . LYS A 1 307 ? 10.984 13.617 -6.832 1 94.62 307 LYS A N 1
ATOM 2409 C CA . LYS A 1 307 ? 11.281 15.047 -6.91 1 94.62 307 LYS A CA 1
ATOM 2410 C C . LYS A 1 307 ? 12.773 15.289 -7.109 1 94.62 307 LYS A C 1
ATOM 2412 O O . LYS A 1 307 ? 13.602 14.438 -6.766 1 94.62 307 LYS A O 1
ATOM 2417 N N . GLU A 1 308 ? 13.039 16.469 -7.77 1 95.06 308 GLU A N 1
ATOM 2418 C CA . GLU A 1 308 ? 14.43 16.891 -7.824 1 95.06 308 GLU A CA 1
ATOM 2419 C C . GLU A 1 308 ? 15.023 17.031 -6.422 1 95.06 308 GLU A C 1
ATOM 2421 O O . GLU A 1 308 ? 14.383 17.578 -5.523 1 95.06 308 GLU A O 1
ATOM 2426 N N . VAL A 1 309 ? 16.234 16.5 -6.273 1 96 309 VAL A N 1
ATOM 2427 C CA . VAL A 1 309 ? 16.891 16.578 -4.98 1 96 309 VAL A CA 1
ATOM 2428 C C . VAL A 1 309 ? 17.547 17.953 -4.812 1 96 309 VAL A C 1
ATOM 2430 O O . VAL A 1 309 ? 18.391 18.359 -5.617 1 96 309 VAL A O 1
ATOM 2433 N N . ARG A 1 310 ? 17.125 18.625 -3.816 1 95.56 310 ARG A N 1
ATOM 2434 C CA . ARG A 1 310 ? 17.688 19.922 -3.414 1 95.56 310 ARG A CA 1
ATOM 2435 C C . ARG A 1 310 ? 17.781 20.016 -1.896 1 95.56 310 ARG A C 1
ATOM 2437 O O . ARG A 1 310 ? 17 19.406 -1.172 1 95.56 310 ARG A O 1
ATOM 2444 N N . PRO A 1 311 ? 18.75 20.812 -1.482 1 91.94 311 PRO A N 1
ATOM 2445 C CA . PRO A 1 311 ? 18.859 20.984 -0.032 1 91.94 311 PRO A CA 1
ATOM 2446 C C . PRO A 1 311 ? 17.562 21.453 0.616 1 91.94 311 PRO A C 1
ATOM 2448 O O . PRO A 1 311 ? 16.906 22.375 0.109 1 91.94 311 PRO A O 1
ATOM 2451 N N . GLY A 1 312 ? 17.219 20.781 1.729 1 90.88 312 GLY A N 1
ATOM 2452 C CA . GLY A 1 312 ? 16.078 21.203 2.516 1 90.88 312 GLY A CA 1
ATOM 2453 C C . GLY A 1 312 ? 14.75 20.703 1.955 1 90.88 312 GLY A C 1
ATOM 2454 O O . GLY A 1 312 ? 13.711 20.844 2.592 1 90.88 312 GLY A O 1
ATOM 2455 N N . ARG A 1 313 ? 14.773 20.031 0.796 1 93.56 313 ARG A N 1
ATOM 2456 C CA . ARG A 1 313 ? 13.539 19.578 0.164 1 93.56 313 ARG A CA 1
ATOM 2457 C C . ARG A 1 313 ? 13.195 18.156 0.585 1 93.56 313 ARG A C 1
ATOM 2459 O O . ARG A 1 313 ? 14.047 17.266 0.52 1 93.56 313 ARG A O 1
ATOM 2466 N N . LYS A 1 314 ? 11.984 18.016 1.027 1 95.38 314 LYS A N 1
ATOM 2467 C CA . LYS A 1 314 ? 11.508 16.672 1.29 1 95.38 314 LYS A CA 1
ATOM 2468 C C . LYS A 1 314 ? 11.344 15.883 -0.008 1 95.38 314 LYS A C 1
ATOM 2470 O O . LYS A 1 314 ? 10.617 16.312 -0.91 1 95.38 314 LYS A O 1
ATOM 2475 N N . VAL A 1 315 ? 11.977 14.727 -0.13 1 97.56 315 VAL A N 1
ATOM 2476 C CA . VAL A 1 315 ? 11.984 14.023 -1.409 1 97.56 315 VAL A CA 1
ATOM 2477 C C . VAL A 1 315 ? 11.477 12.594 -1.219 1 97.56 315 VAL A C 1
ATOM 2479 O O . VAL A 1 315 ? 11.367 11.836 -2.184 1 97.56 315 VAL A O 1
ATOM 2482 N N . GLY A 1 316 ? 11.18 12.227 -0.042 1 98.19 316 GLY A N 1
ATOM 2483 C CA . GLY A 1 316 ? 10.656 10.914 0.3 1 98.19 316 GLY A CA 1
ATOM 2484 C C . GLY A 1 316 ? 10.586 10.672 1.796 1 98.19 316 GLY A C 1
ATOM 2485 O O . GLY A 1 316 ? 10.82 11.586 2.59 1 98.19 316 GLY A O 1
ATOM 2486 N N . HIS A 1 317 ? 10.203 9.508 2.172 1 98.75 317 HIS A N 1
ATOM 2487 C CA . HIS A 1 317 ? 10.266 9.086 3.564 1 98.75 317 HIS A CA 1
ATOM 2488 C C . HIS A 1 317 ? 10.406 7.566 3.67 1 98.75 317 HIS A C 1
ATOM 2490 O O . HIS A 1 317 ? 10.164 6.848 2.699 1 98.75 317 HIS A O 1
ATOM 2496 N N . LEU A 1 318 ? 10.938 7.121 4.816 1 98.81 318 LEU A N 1
ATOM 2497 C CA . LEU A 1 318 ? 11 5.715 5.199 1 98.81 318 LEU A CA 1
ATOM 2498 C C . LEU A 1 318 ? 10.023 5.414 6.328 1 98.81 318 LEU A C 1
ATOM 2500 O O . LEU A 1 318 ? 9.953 6.152 7.312 1 98.81 318 LEU A O 1
ATOM 2504 N N . ASN A 1 319 ? 9.211 4.445 6.148 1 98.88 319 ASN A N 1
ATOM 2505 C CA . ASN A 1 319 ? 8.391 3.908 7.23 1 98.88 319 ASN A CA 1
ATOM 2506 C C . ASN A 1 319 ? 8.93 2.57 7.73 1 98.88 319 ASN A C 1
ATOM 2508 O O . ASN A 1 319 ? 9.352 1.73 6.934 1 98.88 319 ASN A O 1
ATOM 2512 N N . LEU A 1 320 ? 8.992 2.373 8.969 1 98.69 320 LEU A N 1
ATOM 2513 C CA . LEU A 1 320 ? 9.289 1.108 9.633 1 98.69 320 LEU A CA 1
ATOM 2514 C C . LEU A 1 320 ? 8.219 0.763 10.656 1 98.69 320 LEU A C 1
ATOM 2516 O O . LEU A 1 320 ? 7.801 1.623 11.438 1 98.69 320 LEU A O 1
ATOM 2520 N N . THR A 1 321 ? 7.758 -0.422 10.688 1 98.19 321 THR A N 1
ATOM 2521 C CA . THR A 1 321 ? 6.785 -0.896 11.664 1 98.19 321 THR A CA 1
ATOM 2522 C C . THR A 1 321 ? 7.012 -2.373 11.977 1 98.19 321 THR A C 1
ATOM 2524 O O . THR A 1 321 ? 7.371 -3.154 11.094 1 98.19 321 THR A O 1
ATOM 2527 N N . ASP A 1 322 ? 6.934 -2.715 13.172 1 97.38 322 ASP A N 1
ATOM 2528 C CA . ASP A 1 322 ? 7.074 -4.109 13.578 1 97.38 322 ASP A CA 1
ATOM 2529 C C . ASP A 1 322 ? 6.469 -4.336 14.969 1 97.38 322 ASP A C 1
ATOM 2531 O O . ASP A 1 322 ? 6.527 -3.453 15.828 1 97.38 322 ASP A O 1
ATOM 2535 N N . SER A 1 323 ? 5.844 -5.496 15.148 1 94.94 323 SER A N 1
ATOM 2536 C CA . SER A 1 323 ? 5.324 -5.844 16.469 1 94.94 323 SER A CA 1
ATOM 2537 C C . SER A 1 323 ? 6.453 -6.156 17.438 1 94.94 323 SER A C 1
ATOM 2539 O O . SER A 1 323 ? 6.273 -6.07 18.656 1 94.94 323 SER A O 1
ATOM 2541 N N . ASP A 1 324 ? 7.609 -6.613 16.984 1 95.19 324 ASP A N 1
ATOM 2542 C CA . ASP A 1 324 ? 8.805 -6.879 17.781 1 95.19 324 ASP A CA 1
ATOM 2543 C C . ASP A 1 324 ? 9.68 -5.629 17.875 1 95.19 324 ASP A C 1
ATOM 2545 O O . ASP A 1 324 ? 10.453 -5.324 16.969 1 95.19 324 ASP A O 1
ATOM 2549 N N . THR A 1 325 ? 9.617 -4.934 19 1 95.56 325 THR A N 1
ATOM 2550 C CA . THR A 1 325 ? 10.305 -3.66 19.188 1 95.56 325 THR A CA 1
ATOM 2551 C C . THR A 1 325 ? 11.812 -3.846 19.141 1 95.56 325 THR A C 1
ATOM 2553 O O . THR A 1 325 ? 12.547 -2.936 18.75 1 95.56 325 THR A O 1
ATOM 2556 N N . SER A 1 326 ? 12.312 -5.051 19.594 1 96.56 326 SER A N 1
ATOM 2557 C CA . SER A 1 326 ? 13.742 -5.316 19.5 1 96.56 326 SER A CA 1
ATOM 2558 C C . SER A 1 326 ? 14.203 -5.363 18.047 1 96.56 326 SER A C 1
ATOM 2560 O O . SER A 1 326 ? 15.242 -4.793 17.703 1 96.56 326 SER A O 1
ATOM 2562 N N . ARG A 1 327 ? 13.391 -6.031 17.203 1 96.44 327 ARG A N 1
ATOM 2563 C CA . ARG A 1 327 ? 13.711 -6.086 15.781 1 96.44 327 ARG A CA 1
ATOM 2564 C C . ARG A 1 327 ? 13.617 -4.699 15.148 1 96.44 327 ARG A C 1
ATOM 2566 O O . ARG A 1 327 ? 14.445 -4.34 14.312 1 96.44 327 ARG A O 1
ATOM 2573 N N . LEU A 1 328 ? 12.625 -3.965 15.531 1 97.5 328 LEU A N 1
ATOM 2574 C CA . LEU A 1 328 ? 12.453 -2.605 15.023 1 97.5 328 LEU A CA 1
ATOM 2575 C C . LEU A 1 328 ? 13.648 -1.734 15.398 1 97.5 328 LEU A C 1
ATOM 2577 O O . LEU A 1 328 ? 14.219 -1.055 14.547 1 97.5 328 LEU A O 1
ATOM 2581 N N . THR A 1 329 ? 14.094 -1.777 16.688 1 97.75 329 THR A N 1
ATOM 2582 C CA . THR A 1 329 ? 15.219 -0.983 17.172 1 97.75 329 THR A CA 1
ATOM 2583 C C . THR A 1 329 ? 16.516 -1.407 16.484 1 97.75 329 THR A C 1
ATOM 2585 O O . THR A 1 329 ? 17.328 -0.562 16.125 1 97.75 329 THR A O 1
ATOM 2588 N N . ALA A 1 330 ? 16.672 -2.734 16.344 1 97.81 330 ALA A N 1
ATOM 2589 C CA . ALA A 1 330 ? 17.844 -3.246 15.641 1 97.81 330 ALA A CA 1
ATOM 2590 C C . ALA A 1 330 ? 17.891 -2.746 14.195 1 97.81 330 ALA A C 1
ATOM 2592 O O . ALA A 1 330 ? 18.953 -2.412 13.68 1 97.81 330 ALA A O 1
ATOM 2593 N N . THR A 1 331 ? 16.734 -2.742 13.523 1 98.31 331 THR A N 1
ATOM 2594 C CA . THR A 1 331 ? 16.656 -2.25 12.156 1 98.31 331 THR A CA 1
ATOM 2595 C C . THR A 1 331 ? 17.016 -0.769 12.094 1 98.31 331 THR A C 1
ATOM 2597 O O . THR A 1 331 ? 17.75 -0.342 11.203 1 98.31 331 THR A O 1
ATOM 2600 N N . LEU A 1 332 ? 16.484 0.033 13.016 1 98.56 332 LEU A N 1
ATOM 2601 C CA . LEU A 1 332 ? 16.812 1.452 13.086 1 98.56 332 LEU A CA 1
ATOM 2602 C C . LEU A 1 332 ? 18.312 1.652 13.258 1 98.56 332 LEU A C 1
ATOM 2604 O O . LEU A 1 332 ? 18.906 2.506 12.602 1 98.56 332 LEU A O 1
ATOM 2608 N N . GLU A 1 333 ? 18.891 0.891 14.141 1 98.19 333 GLU A N 1
ATOM 2609 C CA . GLU A 1 333 ? 20.328 0.963 14.344 1 98.19 333 GLU A CA 1
ATOM 2610 C C . GLU A 1 333 ? 21.094 0.677 13.055 1 98.19 333 GLU A C 1
ATOM 2612 O O . GLU A 1 333 ? 22.047 1.388 12.711 1 98.19 333 GLU A O 1
ATOM 2617 N N . ALA A 1 334 ? 20.656 -0.365 12.328 1 98.44 334 ALA A N 1
ATOM 2618 C CA . ALA A 1 334 ? 21.312 -0.781 11.094 1 98.44 334 ALA A CA 1
ATOM 2619 C C . ALA A 1 334 ? 21.141 0.269 10 1 98.44 334 ALA A C 1
ATOM 2621 O O . ALA A 1 334 ? 21.922 0.316 9.047 1 98.44 334 ALA A O 1
ATOM 2622 N N . LEU A 1 335 ? 20.141 1.108 10.125 1 98.25 335 LEU A N 1
ATOM 2623 C CA . LEU A 1 335 ? 19.828 2.129 9.133 1 98.25 335 LEU A CA 1
ATOM 2624 C C . LEU A 1 335 ? 20.766 3.316 9.25 1 98.25 335 LEU A C 1
ATOM 2626 O O . LEU A 1 335 ? 21 4.031 8.273 1 98.25 335 LEU A O 1
ATOM 2630 N N . ILE A 1 336 ? 21.328 3.59 10.43 1 98.06 336 ILE A N 1
ATOM 2631 C CA . ILE A 1 336 ? 22.125 4.777 10.742 1 98.06 336 ILE A CA 1
ATOM 2632 C C . ILE A 1 336 ? 23.281 4.906 9.75 1 98.06 336 ILE A C 1
ATOM 2634 O O . ILE A 1 336 ? 23.438 5.941 9.102 1 98.06 336 ILE A O 1
ATOM 2638 N N . PRO A 1 337 ? 24.078 3.838 9.531 1 97.88 337 PRO A N 1
ATOM 2639 C CA . PRO A 1 337 ? 25.219 3.99 8.617 1 97.88 337 PRO A CA 1
ATOM 2640 C C . PRO A 1 337 ? 24.797 4.09 7.156 1 97.88 337 PRO A C 1
ATOM 2642 O O . PRO A 1 337 ? 25.609 4.434 6.297 1 97.88 337 PRO A O 1
ATOM 2645 N N . LEU A 1 338 ? 23.531 3.77 6.801 1 97.94 338 LEU A N 1
ATOM 2646 C CA . LEU A 1 338 ? 23.062 3.809 5.422 1 97.94 338 LEU A CA 1
ATOM 2647 C C . LEU A 1 338 ? 22.5 5.188 5.078 1 97.94 338 LEU A C 1
ATOM 2649 O O . LEU A 1 338 ? 22.25 5.484 3.908 1 97.94 338 LEU A O 1
ATOM 2653 N N . LEU A 1 339 ? 22.281 6.035 6.07 1 97.69 339 LEU A N 1
ATOM 2654 C CA . LEU A 1 339 ? 21.766 7.387 5.883 1 97.69 339 LEU A CA 1
ATOM 2655 C C . LEU A 1 339 ? 22.875 8.422 6.039 1 97.69 339 LEU A C 1
ATOM 2657 O O . LEU A 1 339 ? 23.906 8.141 6.656 1 97.69 339 LEU A O 1
ATOM 2661 N N . PRO A 1 340 ? 22.688 9.625 5.43 1 96.44 340 PRO A N 1
ATOM 2662 C CA . PRO A 1 340 ? 23.641 10.695 5.734 1 96.44 340 PRO A CA 1
ATOM 2663 C C . PRO A 1 340 ? 23.781 10.938 7.234 1 96.44 340 PRO A C 1
ATOM 2665 O O . PRO A 1 340 ? 22.828 10.75 7.996 1 96.44 340 PRO A O 1
ATOM 2668 N N . PRO A 1 341 ? 24.891 11.406 7.723 1 96 341 PRO A N 1
ATOM 2669 C CA . PRO A 1 341 ? 25.219 11.5 9.148 1 96 341 PRO A CA 1
ATOM 2670 C C . PRO A 1 341 ? 24.219 12.359 9.922 1 96 341 PRO A C 1
ATOM 2672 O O . PRO A 1 341 ? 23.984 12.117 11.109 1 96 341 PRO A O 1
ATOM 2675 N N . GLU A 1 342 ? 23.641 13.32 9.328 1 95.06 342 GLU A N 1
ATOM 2676 C CA . GLU A 1 342 ? 22.75 14.25 10.016 1 95.06 342 GLU A CA 1
ATOM 2677 C C . GLU A 1 342 ? 21.469 13.547 10.469 1 95.06 342 GLU A C 1
ATOM 2679 O O . GLU A 1 342 ? 20.719 14.086 11.281 1 95.06 342 GLU A O 1
ATOM 2684 N N . TYR A 1 343 ? 21.266 12.328 9.984 1 96.69 343 TYR A N 1
ATOM 2685 C CA . TYR A 1 343 ? 20.047 11.594 10.344 1 96.69 343 TYR A CA 1
ATOM 2686 C C . TYR A 1 343 ? 20.25 10.828 11.641 1 96.69 343 TYR A C 1
ATOM 2688 O O . TYR A 1 343 ? 19.266 10.383 12.258 1 96.69 343 TYR A O 1
ATOM 2696 N N . ALA A 1 344 ? 21.469 10.602 12.039 1 97.25 344 ALA A N 1
ATOM 2697 C CA . ALA A 1 344 ? 21.781 9.742 13.18 1 97.25 344 ALA A CA 1
ATOM 2698 C C . ALA A 1 344 ? 21.031 10.203 14.43 1 97.25 344 ALA A C 1
ATOM 2700 O O . ALA A 1 344 ? 20.453 9.383 15.148 1 97.25 344 ALA A O 1
ATOM 2701 N N . SER A 1 345 ? 21.031 11.492 14.672 1 96.62 345 SER A N 1
ATOM 2702 C CA . SER A 1 345 ? 20.391 12.016 15.875 1 96.62 345 SER A CA 1
ATOM 2703 C C . SER A 1 345 ? 18.906 11.711 15.883 1 96.62 345 SER A C 1
ATOM 2705 O O . SER A 1 345 ? 18.344 11.359 16.922 1 96.62 345 SER A O 1
ATOM 2707 N N . GLY A 1 346 ? 18.25 11.867 14.742 1 97.19 346 GLY A N 1
ATOM 2708 C CA . GLY A 1 346 ? 16.828 11.57 14.648 1 97.19 346 GLY A CA 1
ATOM 2709 C C . GLY A 1 346 ? 16.516 10.102 14.859 1 97.19 346 GLY A C 1
ATOM 2710 O O . GLY A 1 346 ? 15.523 9.758 15.508 1 97.19 346 GLY A O 1
ATOM 2711 N N . VAL A 1 347 ? 17.344 9.234 14.32 1 98.06 347 VAL A N 1
ATOM 2712 C CA . VAL A 1 347 ? 17.141 7.797 14.469 1 98.06 347 VAL A CA 1
ATOM 2713 C C . VAL A 1 347 ? 17.359 7.391 15.93 1 98.06 347 VAL A C 1
ATOM 2715 O O . VAL A 1 347 ? 16.578 6.605 16.484 1 98.06 347 VAL A O 1
ATOM 2718 N N . ILE A 1 348 ? 18.422 7.934 16.562 1 97.56 348 ILE A N 1
ATOM 2719 C CA . ILE A 1 348 ? 18.719 7.656 17.969 1 97.56 348 ILE A CA 1
ATOM 2720 C C . ILE A 1 348 ? 17.562 8.141 18.844 1 97.56 348 ILE A C 1
ATOM 2722 O O . ILE A 1 348 ? 17.156 7.457 19.781 1 97.56 348 ILE A O 1
ATOM 2726 N N . TRP A 1 349 ? 17.062 9.32 18.547 1 98.19 349 TRP A N 1
ATOM 2727 C CA . TRP A 1 349 ? 15.883 9.836 19.25 1 98.19 349 TRP A CA 1
ATOM 2728 C C . TRP A 1 349 ? 14.719 8.852 19.156 1 98.19 349 TRP A C 1
ATOM 2730 O O . TRP A 1 349 ? 14.07 8.562 20.172 1 98.19 349 TRP A O 1
ATOM 2740 N N . ALA A 1 350 ? 14.398 8.305 17.953 1 98.38 350 ALA A N 1
ATOM 2741 C CA . ALA A 1 350 ? 13.32 7.336 17.781 1 98.38 350 ALA A CA 1
ATOM 2742 C C . ALA A 1 350 ? 13.547 6.098 18.641 1 98.38 350 ALA A C 1
ATOM 2744 O O . ALA A 1 350 ? 12.625 5.609 19.297 1 98.38 350 ALA A O 1
ATOM 2745 N N . GLN A 1 351 ? 14.812 5.609 18.609 1 97.44 351 GLN A N 1
ATOM 2746 C CA . GLN A 1 351 ? 15.156 4.438 19.406 1 97.44 351 GLN A CA 1
ATOM 2747 C C . GLN A 1 351 ? 14.898 4.684 20.891 1 97.44 351 GLN A C 1
ATOM 2749 O O . GLN A 1 351 ? 14.477 3.777 21.609 1 97.44 351 GLN A O 1
ATOM 2754 N N . SER A 1 352 ? 15.141 5.91 21.328 1 96.88 352 SER A N 1
ATOM 2755 C CA . SER A 1 352 ? 15 6.254 22.734 1 96.88 352 SER A CA 1
ATOM 2756 C C . SER A 1 352 ? 13.547 6.184 23.188 1 96.88 352 SER A C 1
ATOM 2758 O O . SER A 1 352 ? 13.258 6.105 24.375 1 96.88 352 SER A O 1
ATOM 2760 N N . LYS A 1 353 ? 12.617 6.242 22.25 1 96.25 353 LYS A N 1
ATOM 2761 C CA . LYS A 1 353 ? 11.203 6.164 22.578 1 96.25 353 LYS A CA 1
ATOM 2762 C C . LYS A 1 353 ? 10.812 4.746 22.984 1 96.25 353 LYS A C 1
ATOM 2764 O O . LYS A 1 353 ? 9.758 4.535 23.594 1 96.25 353 LYS A O 1
ATOM 2769 N N . PHE A 1 354 ? 11.531 3.668 22.562 1 93.5 354 PHE A N 1
ATOM 2770 C CA . PHE A 1 354 ? 11.219 2.268 22.812 1 93.5 354 PHE A CA 1
ATOM 2771 C C . PHE A 1 354 ? 11.875 1.792 24.109 1 93.5 354 PHE A C 1
ATOM 2773 O O . PHE A 1 354 ? 11.594 0.692 24.594 1 93.5 354 PHE A O 1
ATOM 2780 N N . GLY A 1 355 ? 12.906 2.447 24.75 1 79.19 355 GLY A N 1
ATOM 2781 C CA . GLY A 1 355 ? 13.594 2.086 25.984 1 79.19 355 GLY A CA 1
ATOM 2782 C C . GLY A 1 355 ? 13.062 2.82 27.188 1 79.19 355 GLY A C 1
ATOM 2783 O O . GLY A 1 355 ? 12.359 3.82 27.062 1 79.19 355 GLY A O 1
ATOM 2784 N N . MET B 1 1 ? 16.609 6.086 -13.242 1 68.44 1 MET B N 1
ATOM 2785 C CA . MET B 1 1 ? 15.352 5.566 -12.734 1 68.44 1 MET B CA 1
ATOM 2786 C C . MET B 1 1 ? 15.031 4.211 -13.359 1 68.44 1 MET B C 1
ATOM 2788 O O . MET B 1 1 ? 15.328 3.98 -14.531 1 68.44 1 MET B O 1
ATOM 2792 N N . LYS B 1 2 ? 14.789 3.219 -12.547 1 87.75 2 LYS B N 1
ATOM 2793 C CA . LYS B 1 2 ? 14.484 1.886 -13.062 1 87.75 2 LYS B CA 1
ATOM 2794 C C . LYS B 1 2 ? 13.109 1.852 -13.727 1 87.75 2 LYS B C 1
ATOM 2796 O O . LYS B 1 2 ? 12.164 2.494 -13.25 1 87.75 2 LYS B O 1
ATOM 2801 N N . GLN B 1 3 ? 13.094 1.338 -14.969 1 95.81 3 GLN B N 1
ATOM 2802 C CA . GLN B 1 3 ? 11.859 1.213 -15.742 1 95.81 3 GLN B CA 1
ATOM 2803 C C . GLN B 1 3 ? 11.555 -0.249 -16.047 1 95.81 3 GLN B C 1
ATOM 2805 O O . GLN B 1 3 ? 12.453 -1.022 -16.391 1 95.81 3 GLN B O 1
ATOM 2810 N N . VAL B 1 4 ? 10.32 -0.579 -15.906 1 98.25 4 VAL B N 1
ATOM 2811 C CA . VAL B 1 4 ? 9.883 -1.947 -16.156 1 98.25 4 VAL B CA 1
ATOM 2812 C C . VAL B 1 4 ? 8.664 -1.937 -17.078 1 98.25 4 VAL B C 1
ATOM 2814 O O . VAL B 1 4 ? 7.719 -1.174 -16.859 1 98.25 4 VAL B O 1
ATOM 2817 N N . CYS B 1 5 ? 8.68 -2.66 -18.125 1 97.69 5 CYS B N 1
ATOM 2818 C CA . CYS B 1 5 ? 7.504 -2.932 -18.953 1 97.69 5 CYS B CA 1
ATOM 2819 C C . CYS B 1 5 ? 6.945 -4.32 -18.656 1 97.69 5 CYS B C 1
ATOM 2821 O O . CYS B 1 5 ? 7.688 -5.301 -18.641 1 97.69 5 CYS B O 1
ATOM 2823 N N . VAL B 1 6 ? 5.703 -4.41 -18.359 1 97.62 6 VAL B N 1
ATOM 2824 C CA . VAL B 1 6 ? 5.031 -5.676 -18.078 1 97.62 6 VAL B CA 1
ATOM 2825 C C . VAL B 1 6 ? 4.195 -6.098 -19.281 1 97.62 6 VAL B C 1
ATOM 2827 O O . VAL B 1 6 ? 3.266 -5.395 -19.672 1 97.62 6 VAL B O 1
ATOM 2830 N N . LEU B 1 7 ? 4.551 -7.188 -19.844 1 96.06 7 LEU B N 1
ATOM 2831 C CA . LEU B 1 7 ? 3.717 -7.738 -20.906 1 96.06 7 LEU B CA 1
ATOM 2832 C C . LEU B 1 7 ? 2.375 -8.211 -20.359 1 96.06 7 LEU B C 1
ATOM 2834 O O . LEU B 1 7 ? 2.316 -9.188 -19.609 1 96.06 7 LEU B O 1
ATOM 2838 N N . GLY B 1 8 ? 1.355 -7.59 -20.688 1 94.56 8 GLY B N 1
ATOM 2839 C CA . GLY B 1 8 ? 0.028 -7.758 -20.109 1 94.56 8 GLY B CA 1
ATOM 2840 C C . GLY B 1 8 ? -0.42 -6.566 -19.281 1 94.56 8 GLY B C 1
ATOM 2841 O O . GLY B 1 8 ? 0.362 -6.012 -18.516 1 94.56 8 GLY B O 1
ATOM 2842 N N . ASN B 1 9 ? -1.643 -6.105 -19.484 1 94.38 9 ASN B N 1
ATOM 2843 C CA . ASN B 1 9 ? -2.15 -4.953 -18.734 1 94.38 9 ASN B CA 1
ATOM 2844 C C . ASN B 1 9 ? -3.393 -5.312 -17.922 1 94.38 9 ASN B C 1
ATOM 2846 O O . ASN B 1 9 ? -4.352 -4.539 -17.891 1 94.38 9 ASN B O 1
ATOM 2850 N N . GLY B 1 10 ? -3.369 -6.504 -17.328 1 94.88 10 GLY B N 1
ATOM 2851 C CA . GLY B 1 10 ? -4.406 -6.934 -16.406 1 94.88 10 GLY B CA 1
ATOM 2852 C C . GLY B 1 10 ? -4.156 -6.492 -14.969 1 94.88 10 GLY B C 1
ATOM 2853 O O . GLY B 1 10 ? -3.457 -5.504 -14.734 1 94.88 10 GLY B O 1
ATOM 2854 N N . GLN B 1 11 ? -4.84 -7.195 -14.016 1 96.5 11 GLN B N 1
ATOM 2855 C CA . GLN B 1 11 ? -4.789 -6.797 -12.617 1 96.5 11 GLN B CA 1
ATOM 2856 C C . GLN B 1 11 ? -3.383 -6.965 -12.047 1 96.5 11 GLN B C 1
ATOM 2858 O O . GLN B 1 11 ? -2.961 -6.195 -11.18 1 96.5 11 GLN B O 1
ATOM 2863 N N . LEU B 1 12 ? -2.668 -8.031 -12.484 1 97.88 12 LEU B N 1
ATOM 2864 C CA . LEU B 1 12 ? -1.334 -8.258 -11.945 1 97.88 12 LEU B CA 1
ATOM 2865 C C . LEU B 1 12 ? -0.379 -7.145 -12.367 1 97.88 12 LEU B C 1
ATOM 2867 O O . LEU B 1 12 ? 0.417 -6.664 -11.555 1 97.88 12 LEU B O 1
ATOM 2871 N N . GLY B 1 13 ? -0.452 -6.742 -13.688 1 97.56 13 GLY B N 1
ATOM 2872 C CA . GLY B 1 13 ? 0.321 -5.594 -14.141 1 97.56 13 GLY B CA 1
ATOM 2873 C C . GLY B 1 13 ? -0.001 -4.324 -13.375 1 97.56 13 GLY B C 1
ATOM 2874 O O . GLY B 1 13 ? 0.899 -3.559 -13.023 1 97.56 13 GLY B O 1
ATOM 2875 N N . ARG B 1 14 ? -1.26 -4.113 -13.148 1 97 14 ARG B N 1
ATOM 2876 C CA . ARG B 1 14 ? -1.715 -2.971 -12.359 1 97 14 ARG B CA 1
ATOM 2877 C C . ARG B 1 14 ? -1.104 -2.986 -10.961 1 97 14 ARG B C 1
ATOM 2879 O O . ARG B 1 14 ? -0.621 -1.962 -10.477 1 97 14 ARG B O 1
ATOM 2886 N N . MET B 1 15 ? -1.116 -4.129 -10.281 1 98.5 15 MET B N 1
ATOM 2887 C CA . MET B 1 15 ? -0.605 -4.238 -8.914 1 98.5 15 MET B CA 1
ATOM 2888 C C . MET B 1 15 ? 0.914 -4.105 -8.891 1 98.5 15 MET B C 1
ATOM 2890 O O . MET B 1 15 ? 1.48 -3.576 -7.934 1 98.5 15 MET B O 1
ATOM 2894 N N . LEU B 1 16 ? 1.586 -4.547 -9.992 1 98.69 16 LEU B N 1
ATOM 2895 C CA . LEU B 1 16 ? 3.018 -4.297 -10.125 1 98.69 16 LEU B CA 1
ATOM 2896 C C . LEU B 1 16 ? 3.299 -2.803 -10.227 1 98.69 16 LEU B C 1
ATOM 2898 O O . LEU B 1 16 ? 4.227 -2.295 -9.594 1 98.69 16 LEU B O 1
ATOM 2902 N N . ARG B 1 17 ? 2.508 -2.1 -11.055 1 97.94 17 ARG B N 1
ATOM 2903 C CA . ARG B 1 17 ? 2.662 -0.654 -11.188 1 97.94 17 ARG B CA 1
ATOM 2904 C C . ARG B 1 17 ? 2.465 0.038 -9.844 1 97.94 17 ARG B C 1
ATOM 2906 O O . ARG B 1 17 ? 3.248 0.912 -9.469 1 97.94 17 ARG B O 1
ATOM 2913 N N . GLN B 1 18 ? 1.441 -0.372 -9.109 1 97.88 18 GLN B N 1
ATOM 2914 C CA . GLN B 1 18 ? 1.156 0.195 -7.793 1 97.88 18 GLN B CA 1
ATOM 2915 C C . GLN B 1 18 ? 2.328 -0.014 -6.836 1 97.88 18 GLN B C 1
ATOM 2917 O O . GLN B 1 18 ? 2.684 0.888 -6.078 1 97.88 18 GLN B O 1
ATOM 2922 N N . ALA B 1 19 ? 2.926 -1.185 -6.883 1 98.31 19 ALA B N 1
ATOM 2923 C CA . ALA B 1 19 ? 4.02 -1.528 -5.98 1 98.31 19 ALA B CA 1
ATOM 2924 C C . ALA B 1 19 ? 5.293 -0.769 -6.348 1 98.31 19 ALA B C 1
ATOM 2926 O O . ALA B 1 19 ? 6.121 -0.48 -5.48 1 98.31 19 ALA B O 1
ATOM 2927 N N . GLY B 1 20 ? 5.473 -0.435 -7.621 1 98.12 20 GLY B N 1
ATOM 2928 C CA . GLY B 1 20 ? 6.688 0.203 -8.102 1 98.12 20 GLY B CA 1
ATOM 2929 C C . GLY B 1 20 ? 6.738 1.689 -7.801 1 98.12 20 GLY B C 1
ATOM 2930 O O . GLY B 1 20 ? 7.82 2.254 -7.617 1 98.12 20 GLY B O 1
ATOM 2931 N N . GLU B 1 21 ? 5.59 2.312 -7.676 1 96.81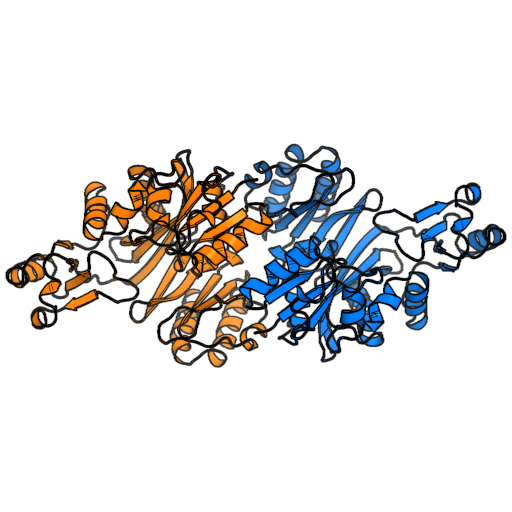 21 GLU B N 1
ATOM 2932 C CA . GLU B 1 21 ? 5.512 3.768 -7.602 1 96.81 21 GLU B CA 1
ATOM 2933 C C . GLU B 1 21 ? 6.223 4.297 -6.359 1 96.81 21 GLU B C 1
ATOM 2935 O O . GLU B 1 21 ? 7.07 5.188 -6.453 1 96.81 21 GLU B O 1
ATOM 2940 N N . PRO B 1 22 ? 5.941 3.721 -5.156 1 97.5 22 PRO B N 1
ATOM 2941 C CA . PRO B 1 22 ? 6.629 4.242 -3.973 1 97.5 22 PRO B CA 1
ATOM 2942 C C . PRO B 1 22 ? 8.141 4.047 -4.039 1 97.5 22 PRO B C 1
ATOM 2944 O O . PRO B 1 22 ? 8.891 4.805 -3.418 1 97.5 22 PRO B O 1
ATOM 2947 N N . LEU B 1 23 ? 8.609 3.104 -4.809 1 97.62 23 LEU B N 1
ATOM 2948 C CA . LEU B 1 23 ? 10.031 2.779 -4.891 1 97.62 23 LEU B CA 1
ATOM 2949 C C . LEU B 1 23 ? 10.742 3.678 -5.895 1 97.62 23 LEU B C 1
ATOM 2951 O O . LEU B 1 23 ? 11.969 3.652 -6 1 97.62 23 LEU B O 1
ATOM 2955 N N . GLY B 1 24 ? 9.969 4.457 -6.652 1 96.12 24 GLY B N 1
ATOM 2956 C CA . GLY B 1 24 ? 10.547 5.246 -7.73 1 96.12 24 GLY B CA 1
ATOM 2957 C C . GLY B 1 24 ? 10.82 4.43 -8.977 1 96.12 24 GLY B C 1
ATOM 2958 O O . GLY B 1 24 ? 11.695 4.781 -9.773 1 96.12 24 GLY B O 1
ATOM 2959 N N . ILE B 1 25 ? 10.164 3.271 -9.102 1 97.44 25 ILE B N 1
ATOM 2960 C CA . ILE B 1 25 ? 10.266 2.434 -10.289 1 97.44 25 ILE B CA 1
ATOM 2961 C C . ILE B 1 25 ? 9.078 2.693 -11.211 1 97.44 25 ILE B C 1
ATOM 2963 O O . ILE B 1 25 ? 7.926 2.502 -10.812 1 97.44 25 ILE B O 1
ATOM 2967 N N . ALA B 1 26 ? 9.367 3.16 -12.406 1 96.81 26 ALA B N 1
ATOM 2968 C CA . ALA B 1 26 ? 8.297 3.338 -13.391 1 96.81 26 ALA B CA 1
ATOM 2969 C C . ALA B 1 26 ? 7.906 2.006 -14.016 1 96.81 26 ALA B C 1
ATOM 2971 O O . ALA B 1 26 ? 8.742 1.331 -14.633 1 96.81 26 ALA B O 1
ATOM 2972 N N . VAL B 1 27 ? 6.688 1.6 -13.812 1 98 27 VAL B N 1
ATOM 2973 C CA . VAL B 1 27 ? 6.195 0.331 -14.344 1 98 27 VAL B CA 1
ATOM 2974 C C . VAL B 1 27 ? 5.098 0.588 -15.375 1 98 27 VAL B C 1
ATOM 2976 O O . VAL B 1 27 ? 4.141 1.316 -15.102 1 98 27 VAL B O 1
ATOM 2979 N N . TRP B 1 28 ? 5.199 -0.01 -16.547 1 97.06 28 TRP B N 1
ATOM 2980 C CA . TRP B 1 28 ? 4.238 0.171 -17.625 1 97.06 28 TRP B CA 1
ATOM 2981 C C . TRP B 1 28 ? 3.627 -1.163 -18.047 1 97.06 28 TRP B C 1
ATOM 2983 O O . TRP B 1 28 ? 4.188 -1.879 -18.875 1 97.06 28 TRP B O 1
ATOM 2993 N N . PRO B 1 29 ? 2.496 -1.508 -17.516 1 97.31 29 PRO B N 1
ATOM 2994 C CA . PRO B 1 29 ? 1.763 -2.629 -18.109 1 97.31 29 PRO B CA 1
ATOM 2995 C C . PRO B 1 29 ? 1.314 -2.352 -19.547 1 97.31 29 PRO B C 1
ATOM 2997 O O . PRO B 1 29 ? 0.737 -1.296 -19.812 1 97.31 29 PRO B O 1
ATOM 3000 N N . VAL B 1 30 ? 1.567 -3.25 -20.422 1 95.69 30 VAL B N 1
ATOM 3001 C CA . VAL B 1 30 ? 1.315 -2.967 -21.828 1 95.69 30 VAL B CA 1
ATOM 3002 C C . VAL B 1 30 ? 0.394 -4.035 -22.422 1 95.69 30 VAL B C 1
ATOM 3004 O O . VAL B 1 30 ? 0.551 -5.223 -22.125 1 95.69 30 VAL B O 1
ATOM 3007 N N . GLY B 1 31 ? -0.566 -3.576 -23.141 1 94.81 31 GLY B N 1
ATOM 3008 C CA . GLY B 1 31 ? -1.423 -4.5 -23.875 1 94.81 31 GLY B CA 1
ATOM 3009 C C . GLY B 1 31 ? -0.705 -5.223 -25 1 94.81 31 GLY B C 1
ATOM 3010 O O . GLY B 1 31 ? 0.176 -4.656 -25.641 1 94.81 31 GLY B O 1
ATOM 3011 N N . LEU B 1 32 ? -1.121 -6.422 -25.234 1 92.75 32 LEU B N 1
ATOM 3012 C CA . LEU B 1 32 ? -0.459 -7.266 -26.219 1 92.75 32 LEU B CA 1
ATOM 3013 C C . LEU B 1 32 ? -0.583 -6.668 -27.625 1 92.75 32 LEU B C 1
ATOM 3015 O O . LEU B 1 32 ? 0.266 -6.91 -28.484 1 92.75 32 LEU B O 1
ATOM 3019 N N . ASP B 1 33 ? -1.584 -5.82 -27.797 1 93.25 33 ASP B N 1
ATOM 3020 C CA . ASP B 1 33 ? -1.826 -5.25 -29.125 1 93.25 33 ASP B CA 1
ATOM 3021 C C . ASP B 1 33 ? -1.322 -3.812 -29.203 1 93.25 33 ASP B C 1
ATOM 3023 O O . ASP B 1 33 ? -1.582 -3.111 -30.188 1 93.25 33 ASP B O 1
ATOM 3027 N N . ALA B 1 34 ? -0.623 -3.422 -28.203 1 94.5 34 ALA B N 1
ATOM 3028 C CA . ALA B 1 34 ? -0.111 -2.055 -28.203 1 94.5 34 ALA B CA 1
ATOM 3029 C C . ALA B 1 34 ? 0.897 -1.846 -29.328 1 94.5 34 ALA B C 1
ATOM 3031 O O . ALA B 1 34 ? 1.62 -2.771 -29.703 1 94.5 34 ALA B O 1
ATOM 3032 N N . GLU B 1 35 ? 0.932 -0.59 -29.875 1 95.25 35 GLU B N 1
ATOM 3033 C CA . GLU B 1 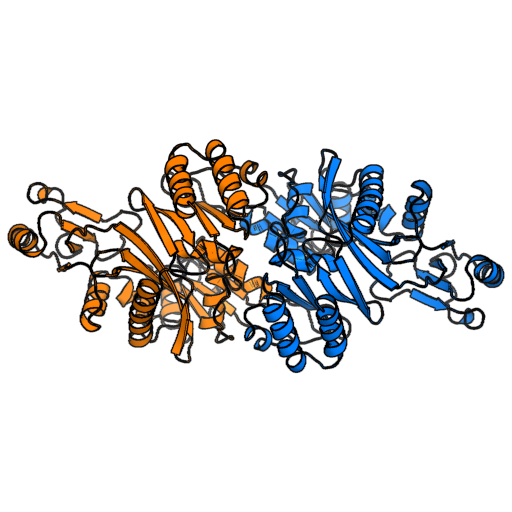35 ? 1.957 -0.232 -30.844 1 95.25 35 GLU B CA 1
ATOM 3034 C C . GLU B 1 35 ? 3.326 -0.104 -30.188 1 95.25 35 GLU B C 1
ATOM 3036 O O . GLU B 1 35 ? 3.479 0.611 -29.203 1 95.25 35 GLU B O 1
ATOM 3041 N N . PRO B 1 36 ? 4.219 -0.824 -30.781 1 93 36 PRO B N 1
ATOM 3042 C CA . PRO B 1 36 ? 5.551 -0.785 -30.172 1 93 36 PRO B CA 1
ATOM 3043 C C . PRO B 1 36 ? 6.035 0.639 -29.906 1 93 36 PRO B C 1
ATOM 3045 O O . PRO B 1 36 ? 6.672 0.898 -28.875 1 93 36 PRO B O 1
ATOM 3048 N N . ALA B 1 37 ? 5.793 1.634 -30.812 1 91.94 37 ALA B N 1
ATOM 3049 C CA . ALA B 1 37 ? 6.27 3.01 -30.703 1 91.94 37 ALA B CA 1
ATOM 3050 C C . ALA B 1 37 ? 5.648 3.699 -29.484 1 91.94 37 ALA B C 1
ATOM 3052 O O . ALA B 1 37 ? 6.195 4.676 -28.969 1 91.94 37 ALA B O 1
ATOM 3053 N N . ALA B 1 38 ? 4.602 3.166 -28.984 1 93.06 38 ALA B N 1
ATOM 3054 C CA . ALA B 1 38 ? 3.877 3.799 -27.875 1 93.06 38 ALA B CA 1
ATOM 3055 C C . ALA B 1 38 ? 4.34 3.256 -26.531 1 93.06 38 ALA B C 1
ATOM 3057 O O . ALA B 1 38 ? 3.926 3.75 -25.484 1 93.06 38 ALA B O 1
ATOM 3058 N N . VAL B 1 39 ? 5.125 2.25 -26.5 1 93.38 39 VAL B N 1
ATOM 3059 C CA . VAL B 1 39 ? 5.582 1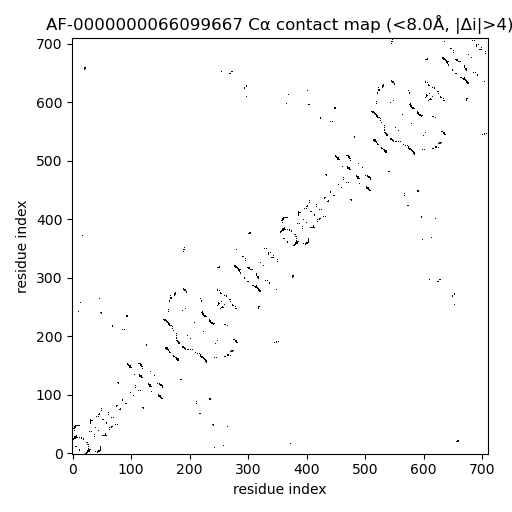.571 -25.281 1 93.38 39 VAL B CA 1
ATOM 3060 C C . VAL B 1 39 ? 7.055 1.881 -25.047 1 93.38 39 VAL B C 1
ATOM 3062 O O . VAL B 1 39 ? 7.879 1.754 -25.953 1 93.38 39 VAL B O 1
ATOM 3065 N N . PRO B 1 40 ? 7.402 2.352 -23.891 1 94.19 40 PRO B N 1
ATOM 3066 C CA . PRO B 1 40 ? 8.805 2.668 -23.609 1 94.19 40 PRO B CA 1
ATOM 3067 C C . PRO B 1 40 ? 9.633 1.431 -23.266 1 94.19 40 PRO B C 1
ATOM 3069 O O . PRO B 1 40 ? 10.336 1.418 -22.25 1 94.19 40 PRO B O 1
ATOM 3072 N N . PHE B 1 41 ? 9.734 0.488 -24.078 1 92.88 41 PHE B N 1
ATOM 3073 C CA . PHE B 1 41 ? 10.352 -0.796 -23.766 1 92.88 41 PHE B CA 1
ATOM 3074 C C . PHE B 1 41 ? 11.859 -0.74 -23.984 1 92.88 41 PHE B C 1
ATOM 3076 O O . PHE B 1 41 ? 12.609 -1.512 -23.391 1 92.88 41 PHE B O 1
ATOM 3083 N N . GLN B 1 42 ? 12.398 0.188 -24.766 1 92.69 42 GLN B N 1
ATOM 3084 C CA . GLN B 1 42 ? 13.797 0.185 -25.172 1 92.69 42 GLN B CA 1
ATOM 3085 C C . GLN B 1 42 ? 14.727 0.331 -23.969 1 92.69 42 GLN B C 1
ATOM 3087 O O . GLN B 1 42 ? 15.789 -0.282 -23.922 1 92.69 42 GLN B O 1
ATOM 3092 N N . GLN B 1 43 ? 14.266 1.081 -22.984 1 92.81 43 GLN B N 1
ATOM 3093 C CA . GLN B 1 43 ? 15.102 1.319 -21.828 1 92.81 43 GLN B CA 1
ATOM 3094 C C . GLN B 1 43 ? 14.555 0.605 -20.594 1 92.81 43 GLN B C 1
ATOM 3096 O O . GLN B 1 43 ? 14.898 0.952 -19.453 1 92.81 43 GLN B O 1
ATOM 3101 N N . SER B 1 44 ? 13.711 -0.414 -20.828 1 96.69 44 SER B N 1
ATOM 3102 C CA . SER B 1 44 ? 13.023 -1.052 -19.719 1 96.69 44 SER B CA 1
ATOM 3103 C C . SER B 1 44 ? 13.469 -2.5 -19.547 1 96.69 44 SER B C 1
ATOM 3105 O O . SER B 1 44 ? 13.867 -3.152 -20.516 1 96.69 44 SER B O 1
ATOM 3107 N N . VAL B 1 45 ? 13.516 -2.953 -18.281 1 97.94 45 VAL B N 1
ATOM 3108 C CA . VAL B 1 45 ? 13.438 -4.387 -18.031 1 97.94 45 VAL B CA 1
ATOM 3109 C C . VAL B 1 45 ? 12.055 -4.906 -18.422 1 97.94 45 VAL B C 1
ATOM 3111 O O . VAL B 1 45 ? 11.039 -4.254 -18.156 1 97.94 45 VAL B O 1
ATOM 3114 N N . ILE B 1 46 ? 12.031 -6.027 -19.125 1 97.56 46 ILE B N 1
ATOM 3115 C CA . ILE B 1 46 ? 10.758 -6.582 -19.562 1 97.56 46 ILE B CA 1
ATOM 3116 C C . ILE B 1 46 ? 10.398 -7.793 -18.703 1 97.56 46 ILE B C 1
ATOM 3118 O O . ILE B 1 46 ? 11.234 -8.656 -18.453 1 97.56 46 ILE B O 1
ATOM 3122 N N . THR B 1 47 ? 9.242 -7.812 -18.172 1 97.62 47 THR B N 1
ATOM 3123 C CA . THR B 1 47 ? 8.656 -8.969 -17.5 1 97.62 47 THR B CA 1
ATOM 3124 C C . THR B 1 47 ? 7.234 -9.219 -18.016 1 97.62 47 THR B C 1
ATOM 3126 O O . THR B 1 47 ? 6.805 -8.609 -18.984 1 97.62 47 THR B O 1
ATOM 3129 N N . ALA B 1 48 ? 6.52 -10.211 -17.438 1 96.19 48 ALA B N 1
ATOM 3130 C CA . ALA B 1 48 ? 5.191 -10.562 -17.953 1 96.19 48 ALA B CA 1
ATOM 3131 C C . ALA B 1 48 ? 4.246 -10.914 -16.797 1 96.19 48 ALA B C 1
ATOM 3133 O O . ALA B 1 48 ? 4.668 -11.492 -15.797 1 96.19 48 ALA B O 1
ATOM 3134 N N . GLU B 1 49 ? 3.006 -10.539 -16.984 1 95.25 49 GLU B N 1
ATOM 3135 C CA . GLU B 1 49 ? 2 -11 -16.031 1 95.25 49 GLU B CA 1
ATOM 3136 C C . GLU B 1 49 ? 1.233 -12.203 -16.578 1 95.25 49 GLU B C 1
ATOM 3138 O O . GLU B 1 49 ? 0.332 -12.719 -15.914 1 95.25 49 GLU B O 1
ATOM 3143 N N . ILE B 1 50 ? 1.521 -12.648 -17.781 1 91.44 50 ILE B N 1
ATOM 3144 C CA . ILE B 1 50 ? 0.912 -13.781 -18.453 1 91.44 50 ILE B CA 1
ATOM 3145 C C . ILE B 1 50 ? 1.992 -14.781 -18.859 1 91.44 50 ILE B C 1
ATOM 3147 O O . ILE B 1 50 ? 3.176 -14.438 -18.922 1 91.44 50 ILE B O 1
ATOM 3151 N N . GLU B 1 51 ? 1.556 -15.953 -19.125 1 89.19 51 GLU B N 1
ATOM 3152 C CA . GLU B 1 51 ? 2.533 -17 -19.391 1 89.19 51 GLU B CA 1
ATOM 3153 C C . GLU B 1 51 ? 2.602 -17.328 -20.891 1 89.19 51 GLU B C 1
ATOM 3155 O O . GLU B 1 51 ? 3.551 -17.969 -21.344 1 89.19 51 GLU B O 1
ATOM 3160 N N . ARG B 1 52 ? 1.622 -16.922 -21.562 1 87.44 52 ARG B N 1
ATOM 3161 C CA . ARG B 1 52 ? 1.548 -17.109 -23.016 1 87.44 52 ARG B CA 1
ATOM 3162 C C . ARG B 1 52 ? 0.891 -15.914 -23.688 1 87.44 52 ARG B C 1
ATOM 3164 O O . ARG B 1 52 ? -0.019 -15.297 -23.125 1 87.44 52 ARG B O 1
ATOM 3171 N N . TRP B 1 53 ? 1.485 -15.594 -24.797 1 89.62 53 TRP B N 1
ATOM 3172 C CA . TRP B 1 53 ? 0.939 -14.477 -25.562 1 89.62 53 TRP B CA 1
ATOM 3173 C C . TRP B 1 53 ? 1.052 -14.727 -27.062 1 89.62 53 TRP B C 1
ATOM 3175 O O . TRP B 1 53 ? 1.904 -15.5 -27.5 1 89.62 53 TRP B O 1
ATOM 3185 N N . PRO B 1 54 ? 0.101 -14.109 -27.781 1 90.81 54 PRO B N 1
ATOM 3186 C CA . PRO B 1 54 ? 0.191 -14.234 -29.234 1 90.81 54 PRO B CA 1
ATOM 3187 C C . PRO B 1 54 ? 1.361 -13.453 -29.812 1 90.81 54 PRO B C 1
ATOM 3189 O O . PRO B 1 54 ? 1.928 -12.586 -29.141 1 90.81 54 PRO B O 1
ATOM 3192 N N . GLU B 1 55 ? 1.636 -13.859 -31.078 1 93.12 55 GLU B N 1
ATOM 3193 C CA . GLU B 1 55 ? 2.631 -13.078 -31.797 1 93.12 55 GLU B CA 1
ATOM 3194 C C . GLU B 1 55 ? 2.025 -11.797 -32.344 1 93.12 55 GLU B C 1
ATOM 3196 O O . GLU B 1 55 ? 1.04 -11.828 -33.094 1 93.12 55 GLU B O 1
ATOM 3201 N N . THR B 1 56 ? 2.484 -10.719 -31.938 1 95.31 56 THR B N 1
ATOM 3202 C CA . THR B 1 56 ? 2.125 -9.383 -32.438 1 95.31 56 THR B CA 1
ATOM 3203 C C . THR B 1 56 ? 3.377 -8.57 -32.75 1 95.31 56 THR B C 1
ATOM 3205 O O . THR B 1 56 ? 4.496 -9.039 -32.531 1 95.31 56 THR B O 1
ATOM 3208 N N . ALA B 1 57 ? 3.172 -7.422 -33.344 1 94.94 57 ALA B N 1
ATOM 3209 C CA . ALA B 1 57 ? 4.316 -6.559 -33.625 1 94.94 57 ALA B CA 1
ATOM 3210 C C . ALA B 1 57 ? 5.098 -6.258 -32.344 1 94.94 57 ALA B C 1
ATOM 3212 O O . ALA B 1 57 ? 6.328 -6.332 -32.312 1 94.94 57 ALA B O 1
ATOM 3213 N N . LEU B 1 58 ? 4.422 -5.984 -31.312 1 94.81 58 LEU B N 1
ATOM 3214 C CA . LEU B 1 58 ? 5.047 -5.656 -30.031 1 94.81 58 LEU B CA 1
ATOM 3215 C C . LEU B 1 58 ? 5.789 -6.859 -29.469 1 94.81 58 LEU B C 1
ATOM 3217 O O . LEU B 1 58 ? 6.953 -6.75 -29.078 1 94.81 58 LEU B O 1
ATOM 3221 N N . THR B 1 59 ? 5.098 -7.992 -29.422 1 94.12 59 THR B N 1
ATOM 3222 C CA . THR B 1 59 ? 5.691 -9.156 -28.781 1 94.12 59 THR B CA 1
ATOM 3223 C C . THR B 1 59 ? 6.906 -9.648 -29.562 1 94.12 59 THR B C 1
ATOM 3225 O O . THR B 1 59 ? 7.84 -10.211 -28.984 1 94.12 59 THR B O 1
ATOM 3228 N N . ARG B 1 60 ? 6.945 -9.43 -30.828 1 94.12 60 ARG B N 1
ATOM 3229 C CA . ARG B 1 60 ? 8.125 -9.75 -31.625 1 94.12 60 ARG B CA 1
ATOM 3230 C C . ARG B 1 60 ? 9.312 -8.891 -31.234 1 94.12 60 ARG B C 1
ATOM 3232 O O . ARG B 1 60 ? 10.438 -9.391 -31.125 1 94.12 60 ARG B O 1
ATOM 3239 N N . GLU B 1 61 ? 9.016 -7.664 -31.047 1 93.75 61 GLU B N 1
ATOM 3240 C CA . GLU B 1 61 ? 10.07 -6.758 -30.609 1 93.75 61 GLU B CA 1
ATOM 3241 C C . GLU B 1 61 ? 10.586 -7.137 -29.219 1 93.75 61 GLU B C 1
ATOM 3243 O O . GLU B 1 61 ? 11.797 -7.152 -28.984 1 93.75 61 GLU B O 1
ATOM 3248 N N . LEU B 1 62 ? 9.672 -7.41 -28.344 1 92.81 62 LEU B N 1
ATOM 3249 C CA . LEU B 1 62 ? 10.039 -7.734 -26.969 1 92.81 62 LEU B CA 1
ATOM 3250 C C . LEU B 1 62 ? 10.812 -9.047 -26.922 1 92.81 62 LEU B C 1
ATOM 3252 O O . LEU B 1 62 ? 11.688 -9.219 -26.078 1 92.81 62 LEU B O 1
ATOM 3256 N N . ALA B 1 63 ? 10.484 -9.953 -27.812 1 90.38 63 ALA B N 1
ATOM 3257 C CA . ALA B 1 63 ? 11.141 -11.258 -27.859 1 90.38 63 ALA B CA 1
ATOM 3258 C C . ALA B 1 63 ? 12.633 -11.117 -28.141 1 90.38 63 ALA B C 1
ATOM 3260 O O . ALA B 1 63 ? 13.422 -11.992 -27.781 1 90.38 63 ALA B O 1
ATOM 3261 N N . ARG B 1 64 ? 13.008 -10.047 -28.672 1 92.5 64 ARG B N 1
ATOM 3262 C CA . ARG B 1 64 ? 14.406 -9.82 -29.031 1 92.5 64 ARG B CA 1
ATOM 3263 C C . ARG B 1 64 ? 15.094 -8.922 -28.016 1 92.5 64 ARG B C 1
ATOM 3265 O O . ARG B 1 64 ? 16.297 -8.68 -28.109 1 92.5 64 ARG B O 1
ATOM 3272 N N . HIS B 1 65 ? 14.367 -8.469 -27.125 1 94.06 65 HIS B N 1
ATOM 3273 C CA . HIS B 1 65 ? 14.891 -7.523 -26.156 1 94.06 65 HIS B CA 1
ATOM 3274 C C . HIS B 1 65 ? 15.836 -8.211 -25.172 1 94.06 65 HIS B C 1
ATOM 3276 O O . HIS B 1 65 ? 15.477 -9.219 -24.562 1 94.06 65 HIS B O 1
ATOM 3282 N N . PRO B 1 66 ? 17 -7.734 -24.969 1 93.75 66 PRO B N 1
ATOM 3283 C CA . PRO B 1 66 ? 18 -8.422 -24.141 1 93.75 66 PRO B CA 1
ATOM 3284 C C . PRO B 1 66 ? 17.641 -8.422 -22.656 1 93.75 66 PRO B C 1
ATOM 3286 O O . PRO B 1 66 ? 18.094 -9.289 -21.906 1 93.75 66 PRO B O 1
ATOM 3289 N N . ALA B 1 67 ? 16.859 -7.469 -22.234 1 95.5 67 ALA B N 1
ATOM 3290 C CA . ALA B 1 67 ? 16.5 -7.379 -20.812 1 95.5 67 ALA B CA 1
ATOM 3291 C C . ALA B 1 67 ? 15.125 -7.98 -20.562 1 95.5 67 ALA B C 1
ATOM 3293 O O . ALA B 1 67 ? 14.422 -7.562 -19.641 1 95.5 67 ALA B O 1
ATOM 3294 N N . PHE B 1 68 ? 14.672 -8.836 -21.453 1 97.12 68 PHE B N 1
ATOM 3295 C CA . PHE B 1 68 ? 13.445 -9.594 -21.203 1 97.12 68 PHE B CA 1
ATOM 3296 C C . PHE B 1 68 ? 13.711 -10.734 -20.234 1 97.12 68 PHE B C 1
ATOM 3298 O O . PHE B 1 68 ? 14.18 -11.805 -20.641 1 97.12 68 PHE B O 1
ATOM 3305 N N . VAL B 1 69 ? 13.344 -10.531 -18.969 1 97.25 69 VAL B N 1
ATOM 3306 C CA . VAL B 1 69 ? 13.648 -11.477 -17.891 1 97.25 69 VAL B CA 1
ATOM 3307 C C . VAL B 1 69 ? 12.82 -12.742 -18.062 1 97.25 69 VAL B C 1
ATOM 3309 O O . VAL B 1 69 ? 11.609 -12.672 -18.312 1 97.25 69 VAL B O 1
ATOM 3312 N N . ASN B 1 70 ? 13.461 -13.938 -18.047 1 97.12 70 ASN B N 1
ATOM 3313 C CA . ASN B 1 70 ? 12.844 -15.258 -18.062 1 97.12 70 ASN B CA 1
ATOM 3314 C C . ASN B 1 70 ? 12.219 -15.562 -19.422 1 97.12 70 ASN B C 1
ATOM 3316 O O . ASN B 1 70 ? 11.305 -16.375 -19.531 1 97.12 70 ASN B O 1
ATOM 3320 N N . ARG B 1 71 ? 12.586 -14.859 -20.453 1 94.19 71 ARG B N 1
ATOM 3321 C CA . ARG B 1 71 ? 12.055 -15.031 -21.812 1 94.19 71 ARG B CA 1
ATOM 3322 C C . ARG B 1 71 ? 11.977 -16.516 -22.188 1 94.19 71 ARG B C 1
ATOM 3324 O O . ARG B 1 71 ? 10.945 -16.984 -22.672 1 94.19 71 ARG B O 1
ATOM 3331 N N . ASP B 1 72 ? 12.984 -17.234 -21.891 1 93.75 72 ASP B N 1
ATOM 3332 C CA . ASP B 1 72 ? 13.109 -18.609 -22.344 1 93.75 72 ASP B CA 1
ATOM 3333 C C . ASP B 1 72 ? 12.469 -19.578 -21.344 1 93.75 72 ASP B C 1
ATOM 3335 O O . ASP B 1 72 ? 12.344 -20.781 -21.625 1 93.75 72 ASP B O 1
ATOM 3339 N N . VAL B 1 73 ? 12.062 -19.094 -20.203 1 95.81 73 VAL B N 1
ATOM 3340 C CA . VAL B 1 73 ? 11.461 -19.922 -19.156 1 95.81 73 VAL B CA 1
ATOM 3341 C C . VAL B 1 73 ? 9.969 -20.078 -19.422 1 95.81 73 VAL B C 1
ATOM 3343 O O . VAL B 1 73 ? 9.391 -21.141 -19.156 1 95.81 73 VAL B O 1
ATOM 3346 N N . PHE B 1 74 ? 9.312 -19.062 -20 1 94 74 PHE B N 1
ATOM 3347 C CA . PHE B 1 74 ? 7.863 -19 -20.125 1 94 74 PHE B CA 1
ATOM 3348 C C . PHE B 1 74 ? 7.344 -20.156 -20.953 1 94 74 PHE B C 1
ATOM 3350 O O . PHE B 1 74 ? 6.406 -20.859 -20.562 1 94 74 PHE B O 1
ATOM 3357 N N . PRO B 1 75 ? 8.031 -20.5 -22.047 1 91.81 75 PRO B N 1
ATOM 3358 C CA . PRO B 1 75 ? 7.516 -21.609 -22.844 1 91.81 75 PRO B CA 1
ATOM 3359 C C . PRO B 1 75 ? 7.594 -22.953 -22.125 1 91.81 75 PRO B C 1
ATOM 3361 O O . PRO B 1 75 ? 6.762 -23.828 -22.344 1 91.81 75 PRO B O 1
ATOM 3364 N N . ILE B 1 76 ? 8.516 -23.125 -21.266 1 94.88 76 ILE B N 1
ATOM 3365 C CA . ILE B 1 76 ? 8.695 -24.375 -20.531 1 94.88 76 ILE B CA 1
ATOM 3366 C C . ILE B 1 76 ? 7.562 -24.547 -19.531 1 94.88 76 ILE B C 1
ATOM 3368 O O . ILE B 1 76 ? 6.977 -25.625 -19.422 1 94.88 76 ILE B O 1
ATOM 3372 N N . ILE B 1 77 ? 7.215 -23.5 -18.844 1 94.44 77 ILE B N 1
ATOM 3373 C CA . ILE B 1 77 ? 6.262 -23.594 -17.75 1 94.44 77 ILE B CA 1
ATOM 3374 C C . ILE B 1 77 ? 4.84 -23.5 -18.281 1 94.44 77 ILE B C 1
ATOM 3376 O O . ILE B 1 77 ? 3.916 -24.109 -17.734 1 94.44 77 ILE B O 1
ATOM 3380 N N . ALA B 1 78 ? 4.672 -22.781 -19.406 1 91.75 78 ALA B N 1
ATOM 3381 C CA . ALA B 1 78 ? 3.34 -22.547 -19.953 1 91.75 78 ALA B CA 1
ATOM 3382 C C . ALA B 1 78 ? 2.746 -23.844 -20.516 1 91.75 78 ALA B C 1
ATOM 3384 O O . ALA B 1 78 ? 1.525 -23.969 -20.625 1 91.75 78 ALA B O 1
ATOM 3385 N N . ASP B 1 79 ? 3.572 -24.719 -20.922 1 94 79 ASP B N 1
ATOM 3386 C CA . ASP B 1 79 ? 3.162 -26.031 -21.438 1 94 79 ASP B CA 1
ATOM 3387 C C . ASP B 1 79 ? 3.211 -27.094 -20.344 1 94 79 ASP B C 1
ATOM 3389 O O . ASP B 1 79 ? 4.285 -27.422 -19.844 1 94 79 ASP B O 1
ATOM 3393 N N . ARG B 1 80 ? 2.047 -27.688 -20.062 1 95.12 80 ARG B N 1
ATOM 3394 C CA . ARG B 1 80 ? 1.974 -28.641 -18.953 1 95.12 80 ARG B CA 1
ATOM 3395 C C . ARG B 1 80 ? 2.854 -29.859 -19.234 1 95.12 80 ARG B C 1
ATOM 3397 O O . ARG B 1 80 ? 3.371 -30.469 -18.297 1 95.12 80 ARG B O 1
ATOM 3404 N N . LEU B 1 81 ? 3 -30.172 -20.516 1 96.44 81 LEU B N 1
ATOM 3405 C CA . LEU B 1 81 ? 3.857 -31.297 -20.859 1 96.44 81 LEU B CA 1
ATOM 3406 C C . LEU B 1 81 ? 5.305 -31.016 -20.453 1 96.44 81 LEU B C 1
ATOM 3408 O O . LEU B 1 81 ? 5.906 -31.797 -19.719 1 96.44 81 LEU B O 1
ATOM 3412 N N . THR B 1 82 ? 5.82 -29.922 -20.938 1 96.75 82 THR B N 1
ATOM 3413 C CA . THR B 1 82 ? 7.207 -29.609 -20.625 1 96.75 82 THR B CA 1
ATOM 3414 C C . THR B 1 82 ? 7.375 -29.297 -19.141 1 96.75 82 THR B C 1
ATOM 3416 O O . THR B 1 82 ? 8.422 -29.578 -18.547 1 96.75 82 THR B O 1
ATOM 3419 N N . GLN B 1 83 ? 6.402 -28.734 -18.5 1 96.88 83 GLN B N 1
ATOM 3420 C CA . GLN B 1 83 ? 6.438 -28.469 -17.062 1 96.88 83 GLN B CA 1
ATOM 3421 C C . GLN B 1 83 ? 6.57 -29.766 -16.281 1 96.88 83 GLN B C 1
ATOM 3423 O O . GLN B 1 83 ? 7.426 -29.891 -15.398 1 96.88 83 GLN B O 1
ATOM 3428 N N . LYS B 1 84 ? 5.727 -30.766 -16.609 1 97.31 84 LYS B N 1
ATOM 3429 C CA . LYS B 1 84 ? 5.773 -32.062 -15.945 1 97.31 84 LYS B CA 1
ATOM 3430 C C . LYS B 1 84 ? 7.098 -32.781 -16.203 1 97.31 84 LYS B C 1
ATOM 3432 O O . LYS B 1 84 ? 7.652 -33.438 -15.32 1 97.31 84 LYS B O 1
ATOM 3437 N N . GLN B 1 85 ? 7.574 -32.625 -17.406 1 97.94 85 GLN B N 1
ATOM 3438 C CA . GLN B 1 85 ? 8.867 -33.219 -17.75 1 97.94 85 GLN B CA 1
ATOM 3439 C C . GLN B 1 85 ? 9.992 -32.594 -16.922 1 97.94 85 GLN B C 1
ATOM 3441 O O . GLN B 1 85 ? 10.938 -33.281 -16.531 1 97.94 85 GLN B O 1
ATOM 3446 N N . LEU B 1 86 ? 9.883 -31.297 -16.719 1 98.12 86 LEU B N 1
ATOM 3447 C CA . LEU B 1 86 ? 10.836 -30.625 -15.844 1 98.12 86 LEU B CA 1
ATOM 3448 C C . LEU B 1 86 ? 10.797 -31.203 -14.438 1 98.12 86 LEU B C 1
ATOM 3450 O O . LEU B 1 86 ? 11.844 -31.438 -13.828 1 98.12 86 LEU B O 1
ATOM 3454 N N . PHE B 1 87 ? 9.578 -31.406 -13.883 1 98.25 87 PHE B N 1
ATOM 3455 C CA . PHE B 1 87 ? 9.438 -32 -12.562 1 98.25 87 PHE B CA 1
ATOM 3456 C C . PHE B 1 87 ? 10.086 -33.406 -12.523 1 98.25 87 PHE B C 1
ATOM 3458 O O . PHE B 1 87 ? 10.781 -33.719 -11.562 1 98.25 87 PHE B O 1
ATOM 3465 N N . ASP B 1 88 ? 9.836 -34.125 -13.562 1 98.06 88 ASP B N 1
ATOM 3466 C CA . ASP B 1 88 ? 10.43 -35.469 -13.648 1 98.06 88 ASP B CA 1
ATOM 3467 C C . ASP B 1 88 ? 11.953 -35.406 -13.656 1 98.06 88 ASP B C 1
ATOM 3469 O O . ASP B 1 88 ? 12.617 -36.125 -12.922 1 98.06 88 ASP B O 1
ATOM 3473 N N . LYS B 1 89 ? 12.406 -34.531 -14.492 1 98.38 89 LYS B N 1
ATOM 3474 C CA . LYS B 1 89 ? 13.852 -34.344 -14.594 1 98.38 89 LYS B CA 1
ATOM 3475 C C . LYS B 1 89 ? 14.469 -34.062 -13.234 1 98.38 89 LYS B C 1
ATOM 3477 O O . LYS B 1 89 ? 15.547 -34.562 -12.906 1 98.38 89 LYS B O 1
ATOM 3482 N N . LEU B 1 90 ? 13.797 -33.281 -12.445 1 98.5 90 LEU B N 1
ATOM 3483 C CA . LEU B 1 90 ? 14.305 -32.812 -11.156 1 98.5 90 LEU B CA 1
ATOM 3484 C C . LEU B 1 90 ? 13.883 -33.781 -10.039 1 98.5 90 LEU B C 1
ATOM 3486 O O . LEU B 1 90 ? 14.164 -33.531 -8.867 1 98.5 90 LEU B O 1
ATOM 3490 N N . HIS B 1 91 ? 13.172 -34.812 -10.383 1 98.44 91 HIS B N 1
ATOM 3491 C CA . HIS B 1 91 ? 12.688 -35.812 -9.445 1 98.44 91 HIS B CA 1
ATOM 3492 C C . HIS B 1 91 ? 11.82 -35.188 -8.359 1 98.44 91 HIS B C 1
ATOM 3494 O O . HIS B 1 91 ? 11.992 -35.5 -7.172 1 98.44 91 HIS B O 1
ATOM 3500 N N . LEU B 1 92 ? 11.047 -34.281 -8.742 1 98.62 92 LEU B N 1
ATOM 3501 C CA . LEU B 1 92 ? 10.141 -33.594 -7.824 1 98.62 92 LEU B CA 1
ATOM 3502 C C . LEU B 1 92 ? 8.781 -34.312 -7.789 1 98.62 92 LEU B C 1
ATOM 3504 O O . LEU B 1 92 ? 8.289 -34.781 -8.82 1 98.62 92 LEU B O 1
ATOM 3508 N N . PRO B 1 93 ? 8.219 -34.406 -6.602 1 98.31 93 PRO B N 1
ATOM 3509 C CA . PRO B 1 93 ? 6.938 -35.125 -6.48 1 98.31 93 PRO B CA 1
ATOM 3510 C C . PRO B 1 93 ? 5.785 -34.375 -7.148 1 98.31 93 PRO B C 1
ATOM 3512 O O . PRO B 1 93 ? 5.547 -33.219 -6.848 1 98.31 93 PRO B O 1
ATOM 3515 N N . THR B 1 94 ? 5.066 -34.969 -7.977 1 97.69 94 THR B N 1
ATOM 3516 C CA . THR B 1 94 ? 3.824 -34.531 -8.609 1 97.69 94 THR B CA 1
ATOM 3517 C C . THR B 1 94 ? 2.91 -35.719 -8.875 1 97.69 94 THR B C 1
ATOM 3519 O O . THR B 1 94 ? 3.297 -36.875 -8.656 1 97.69 94 THR B O 1
ATOM 3522 N N . ALA B 1 95 ? 1.686 -35.469 -9.25 1 97 95 ALA B N 1
ATOM 3523 C CA . ALA B 1 95 ? 0.791 -36.562 -9.594 1 97 95 ALA B CA 1
ATOM 3524 C C . ALA B 1 95 ? 1.358 -37.375 -10.742 1 97 95 ALA B C 1
ATOM 3526 O O . ALA B 1 95 ? 1.891 -36.844 -11.711 1 97 95 ALA B O 1
ATOM 3527 N N . PRO B 1 96 ? 1.282 -38.719 -10.57 1 97.31 96 PRO B N 1
ATOM 3528 C CA . PRO B 1 96 ? 1.618 -39.5 -11.75 1 97.31 96 PRO B CA 1
ATOM 3529 C C . PRO B 1 96 ? 0.88 -39.031 -13.008 1 97.31 96 PRO B C 1
ATOM 3531 O O . PRO B 1 96 ? -0.296 -38.688 -12.938 1 97.31 96 PRO B O 1
ATOM 3534 N N . TRP B 1 97 ? 1.611 -39.031 -14.117 1 97.75 97 TRP B N 1
ATOM 3535 C CA . TRP B 1 97 ? 1.021 -38.406 -15.297 1 97.75 97 TRP B CA 1
ATOM 3536 C C . TRP B 1 97 ? 1.574 -39.031 -16.578 1 97.75 97 TRP B C 1
ATOM 3538 O O . TRP B 1 97 ? 2.535 -39.781 -16.531 1 97.75 97 TRP B O 1
ATOM 3548 N N . GLN B 1 98 ? 0.927 -38.781 -17.656 1 97.12 98 GLN B N 1
ATOM 3549 C CA . GLN B 1 98 ? 1.425 -39.094 -18.984 1 97.12 98 GLN B CA 1
ATOM 3550 C C . GLN B 1 98 ? 0.753 -38.219 -20.031 1 97.12 98 GLN B C 1
ATOM 3552 O O . GLN B 1 98 ? -0.25 -37.562 -19.75 1 97.12 98 GLN B O 1
ATOM 3557 N N . LEU B 1 99 ? 1.434 -38.125 -21.188 1 96.69 99 LEU B N 1
ATOM 3558 C CA . LEU B 1 99 ? 0.761 -37.531 -22.344 1 96.69 99 LEU B CA 1
ATOM 3559 C C . LEU B 1 99 ? -0.426 -38.406 -22.766 1 96.69 99 LEU B C 1
ATOM 3561 O O . LEU B 1 99 ? -0.34 -39.625 -22.766 1 96.69 99 LEU B O 1
ATOM 3565 N N . LEU B 1 100 ? -1.516 -37.812 -23.031 1 97.12 100 LEU B N 1
ATOM 3566 C CA . LEU B 1 100 ? -2.67 -38.531 -23.594 1 97.12 100 LEU B CA 1
ATOM 3567 C C . LEU B 1 100 ? -2.768 -38.312 -25.094 1 97.12 100 LEU B C 1
ATOM 3569 O O . LEU B 1 100 ? -3.383 -37.344 -25.562 1 97.12 100 LEU B O 1
ATOM 3573 N N . ALA B 1 101 ? -2.279 -39.25 -25.844 1 95.25 101 ALA B N 1
ATOM 3574 C CA . ALA B 1 101 ? -2.1 -39.062 -27.281 1 95.25 101 ALA B CA 1
ATOM 3575 C C . ALA B 1 101 ? -3.297 -39.594 -28.062 1 95.25 101 ALA B C 1
ATOM 3577 O O . ALA B 1 101 ? -3.664 -39.062 -29.109 1 95.25 101 ALA B O 1
ATOM 3578 N N . GLU B 1 102 ? -3.844 -40.75 -27.547 1 95.31 102 GLU B N 1
ATOM 3579 C CA . GLU B 1 102 ? -4.91 -41.375 -28.312 1 95.31 102 GLU B CA 1
ATOM 3580 C C . GLU B 1 102 ? -5.941 -42.031 -27.391 1 95.31 102 GLU B C 1
ATOM 3582 O O . GLU B 1 102 ? -5.625 -42.406 -26.266 1 95.31 102 GLU B O 1
ATOM 3587 N N . ARG B 1 103 ? -7.098 -42.219 -27.969 1 94.88 103 ARG B N 1
ATOM 3588 C CA . ARG B 1 103 ? -8.227 -42.781 -27.25 1 94.88 103 ARG B CA 1
ATOM 3589 C C . ARG B 1 103 ? -7.914 -44.188 -26.766 1 94.88 103 ARG B C 1
ATOM 3591 O O . ARG B 1 103 ? -8.383 -44.625 -25.703 1 94.88 103 ARG B O 1
ATOM 3598 N N . SER B 1 104 ? -7.176 -44.906 -27.531 1 95.56 104 SER B N 1
ATOM 3599 C CA . SER B 1 104 ? -6.898 -46.312 -27.25 1 95.56 104 SER B CA 1
ATOM 3600 C C . SER B 1 104 ? -6.062 -46.469 -25.984 1 95.56 104 SER B C 1
ATOM 3602 O O . SER B 1 104 ? -5.918 -47.562 -25.469 1 95.56 104 SER B O 1
ATOM 3604 N N . GLU B 1 105 ? -5.617 -45.375 -25.406 1 96 105 GLU B N 1
ATOM 3605 C CA . GLU B 1 105 ? -4.707 -45.406 -24.266 1 96 105 GLU B CA 1
ATOM 3606 C C . GLU B 1 105 ? -5.477 -45.531 -22.953 1 96 105 GLU B C 1
ATOM 3608 O O . GLU B 1 105 ? -4.895 -45.812 -21.906 1 96 105 GLU B O 1
ATOM 3613 N N . TRP B 1 106 ? -6.758 -45.312 -22.922 1 96.38 106 TRP B N 1
ATOM 3614 C CA . TRP B 1 106 ? -7.547 -45.125 -21.703 1 96.38 106 TRP B CA 1
ATOM 3615 C C . TRP B 1 106 ? -7.43 -46.344 -20.797 1 96.38 106 TRP B C 1
ATOM 3617 O O . TRP B 1 106 ? -7.211 -46.219 -19.594 1 96.38 106 TRP B O 1
ATOM 3627 N N . PRO B 1 107 ? -7.586 -47.594 -21.375 1 96.06 107 PRO B N 1
ATOM 3628 C CA . PRO B 1 107 ? -7.469 -48.719 -20.484 1 96.06 107 PRO B CA 1
ATOM 3629 C C . PRO B 1 107 ? -6.133 -48.781 -19.734 1 96.06 107 PRO B C 1
ATOM 3631 O O . PRO B 1 107 ? -6.098 -49 -18.531 1 96.06 107 PRO B O 1
ATOM 3634 N N . ALA B 1 108 ? -5.082 -48.562 -20.422 1 96.25 108 ALA B N 1
ATOM 3635 C CA . ALA B 1 108 ? -3.762 -48.562 -19.812 1 96.25 108 ALA B CA 1
ATOM 3636 C C . ALA B 1 108 ? -3.639 -47.406 -18.812 1 96.25 108 ALA B C 1
ATOM 3638 O O . ALA B 1 108 ? -2.979 -47.531 -17.781 1 96.25 108 ALA B O 1
ATOM 3639 N N . VAL B 1 109 ? -4.184 -46.219 -19.141 1 96.56 109 VAL B N 1
ATOM 3640 C CA . VAL B 1 109 ? -4.176 -45.031 -18.281 1 96.56 109 VAL B CA 1
ATOM 3641 C C . VAL B 1 109 ? -4.836 -45.375 -16.953 1 96.56 109 VAL B C 1
ATOM 3643 O O . VAL B 1 109 ? -4.27 -45.094 -15.883 1 96.56 109 VAL B O 1
ATOM 3646 N N . PHE B 1 110 ? -6 -45.969 -16.953 1 96.81 110 PHE B N 1
ATOM 3647 C CA . PHE B 1 110 ? -6.723 -46.281 -15.727 1 96.81 110 PHE B CA 1
ATOM 3648 C C . PHE B 1 110 ? -6.047 -47.406 -14.953 1 96.81 110 PHE B C 1
ATOM 3650 O O . PHE B 1 110 ? -6.113 -47.469 -13.727 1 96.81 110 PHE B O 1
ATOM 3657 N N . ASP B 1 111 ? -5.402 -48.344 -15.719 1 96.31 111 ASP B N 1
ATOM 3658 C CA . ASP B 1 111 ? -4.625 -49.375 -15.055 1 96.31 111 ASP B CA 1
ATOM 3659 C C . ASP B 1 111 ? -3.471 -48.781 -14.25 1 96.31 111 ASP B C 1
ATOM 3661 O O . ASP B 1 111 ? -3.168 -49.25 -13.148 1 96.31 111 ASP B O 1
ATOM 3665 N N . ARG B 1 112 ? -2.908 -47.812 -14.766 1 95.56 112 ARG B N 1
ATOM 3666 C CA . ARG B 1 112 ? -1.714 -47.219 -14.164 1 95.56 112 ARG B CA 1
ATOM 3667 C C . ARG B 1 112 ? -2.084 -46.156 -13.141 1 95.56 112 ARG B C 1
ATOM 3669 O O . ARG B 1 112 ? -1.506 -46.125 -12.055 1 95.56 112 ARG B O 1
ATOM 3676 N N . LEU B 1 113 ? -3.004 -45.25 -13.445 1 94.44 113 LEU B N 1
ATOM 3677 C CA . LEU B 1 113 ? -3.26 -44.062 -12.672 1 94.44 113 LEU B CA 1
ATOM 3678 C C . LEU B 1 113 ? -4.418 -44.25 -11.703 1 94.44 113 LEU B C 1
ATOM 3680 O O . LEU B 1 113 ? -4.605 -43.469 -10.773 1 94.44 113 LEU B O 1
ATOM 3684 N N . GLY B 1 114 ? -5.18 -45.312 -11.953 1 92.75 114 GLY B N 1
ATOM 3685 C CA . GLY B 1 114 ? -6.293 -45.562 -11.055 1 92.75 114 GLY B CA 1
ATOM 3686 C C . GLY B 1 114 ? -7.629 -45.125 -11.617 1 92.75 114 GLY B C 1
ATOM 3687 O O . GLY B 1 114 ? -7.766 -44.938 -12.82 1 92.75 114 GLY B O 1
ATOM 3688 N N . GLU B 1 115 ? -8.625 -45 -10.742 1 93.88 115 GLU B N 1
ATOM 3689 C CA . GLU B 1 115 ? -10.023 -44.906 -11.148 1 93.88 115 GLU B CA 1
ATOM 3690 C C . GLU B 1 115 ? -10.383 -43.5 -11.625 1 93.88 115 GLU B C 1
ATOM 3692 O O . GLU B 1 115 ? -11.367 -43.312 -12.328 1 93.88 115 GLU B O 1
ATOM 3697 N N . LEU B 1 116 ? -9.656 -42.594 -11.125 1 96.06 116 LEU B N 1
ATOM 3698 C CA . LEU B 1 116 ? -9.969 -41.219 -11.492 1 96.06 116 LEU B CA 1
ATOM 3699 C C . LEU B 1 116 ? -8.812 -40.594 -12.266 1 96.06 116 LEU B C 1
ATOM 3701 O O . LEU B 1 116 ? -7.684 -40.531 -11.773 1 96.06 116 LEU B O 1
ATOM 3705 N N . ALA B 1 117 ? -9.125 -40.094 -13.484 1 96.62 117 ALA B N 1
ATOM 3706 C CA . ALA B 1 117 ? -8.148 -39.438 -14.352 1 96.62 117 ALA B CA 1
ATOM 3707 C C . ALA B 1 117 ? -8.453 -37.938 -14.5 1 96.62 117 ALA B C 1
ATOM 3709 O O . ALA B 1 117 ? -9.594 -37.562 -14.773 1 96.62 117 ALA B O 1
ATOM 3710 N N . ILE B 1 118 ? -7.48 -37.156 -14.273 1 95.69 118 ILE B N 1
ATOM 3711 C CA . ILE B 1 118 ? -7.602 -35.719 -14.484 1 95.69 118 ILE B CA 1
ATOM 3712 C C . ILE B 1 118 ? -6.914 -35.344 -15.797 1 95.69 118 ILE B C 1
ATOM 3714 O O . ILE B 1 118 ? -5.684 -35.375 -15.891 1 95.69 118 ILE B O 1
ATOM 3718 N N . VAL B 1 119 ? -7.73 -34.938 -16.766 1 96.12 119 VAL B N 1
ATOM 3719 C CA . VAL B 1 119 ? -7.195 -34.531 -18.062 1 96.12 119 VAL B CA 1
ATOM 3720 C C . VAL B 1 119 ? -7.082 -33 -18.125 1 96.12 119 VAL B C 1
ATOM 3722 O O . VAL B 1 119 ? -8.031 -32.312 -17.797 1 96.12 119 VAL B O 1
ATOM 3725 N N . LYS B 1 120 ? -5.891 -32.531 -18.5 1 94.56 120 LYS B N 1
ATOM 3726 C CA . LYS B 1 120 ? -5.641 -31.109 -18.609 1 94.56 120 LYS B CA 1
ATOM 3727 C C . LYS B 1 120 ? -5.027 -30.75 -19.953 1 94.56 120 LYS B C 1
ATOM 3729 O O . LYS B 1 120 ? -4.086 -31.406 -20.406 1 94.56 120 LYS B O 1
ATOM 3734 N N . ARG B 1 121 ? -5.613 -29.781 -20.531 1 94.19 121 ARG B N 1
ATOM 3735 C CA . ARG B 1 121 ? -4.969 -29.281 -21.75 1 94.19 121 ARG B CA 1
ATOM 3736 C C . ARG B 1 121 ? -3.537 -28.844 -21.453 1 94.19 121 ARG B C 1
ATOM 3738 O O . ARG B 1 121 ? -3.26 -28.25 -20.406 1 94.19 121 ARG B O 1
ATOM 3745 N N . ARG B 1 122 ? -2.713 -29.109 -22.438 1 93.38 122 ARG B N 1
ATOM 3746 C CA . ARG B 1 122 ? -1.312 -28.719 -22.297 1 93.38 122 ARG B CA 1
ATOM 3747 C C . ARG B 1 122 ? -1.169 -27.219 -22.141 1 93.38 122 ARG B C 1
ATOM 3749 O O . ARG B 1 122 ? -0.342 -26.734 -21.375 1 93.38 122 ARG B O 1
ATOM 3756 N N . THR B 1 123 ? -1.994 -26.422 -22.938 1 88.88 123 THR B N 1
ATOM 3757 C CA . THR B 1 123 ? -1.925 -24.953 -22.906 1 88.88 123 THR B CA 1
ATOM 3758 C C . THR B 1 123 ? -3.324 -24.344 -22.891 1 88.88 123 THR B C 1
ATOM 3760 O O . THR B 1 123 ? -4.289 -24.984 -23.328 1 88.88 123 THR B O 1
ATOM 3763 N N . GLY B 1 124 ? -3.371 -23.141 -22.312 1 78.38 124 GLY B N 1
ATOM 3764 C CA . GLY B 1 124 ? -4.59 -22.359 -22.422 1 78.38 124 GLY B CA 1
ATOM 3765 C C . GLY B 1 124 ? -5.602 -22.672 -21.328 1 78.38 124 GLY B C 1
ATOM 3766 O O . GLY B 1 124 ? -6.656 -22.047 -21.266 1 78.38 124 GLY B O 1
ATOM 3767 N N . GLY B 1 125 ? -5.316 -23.656 -20.547 1 73.06 125 GLY B N 1
ATOM 3768 C CA . GLY B 1 125 ? -6.23 -23.984 -19.469 1 73.06 125 GLY B CA 1
ATOM 3769 C C . GLY B 1 125 ? -6.012 -23.141 -18.219 1 73.06 125 GLY B C 1
ATOM 3770 O O . GLY B 1 125 ? -4.871 -22.844 -17.859 1 73.06 125 GLY B O 1
ATOM 3771 N N . TYR B 1 126 ? -7.086 -22.562 -17.766 1 71.12 126 TYR B N 1
ATOM 3772 C CA . TYR B 1 126 ? -7.047 -21.828 -16.5 1 71.12 126 TYR B CA 1
ATOM 3773 C C . TYR B 1 126 ? -8.383 -21.922 -15.781 1 71.12 126 TYR B C 1
ATOM 3775 O O . TYR B 1 126 ? -9.43 -22.109 -16.406 1 71.12 126 TYR B O 1
ATOM 3783 N N . ASP B 1 127 ? -8.406 -21.828 -14.492 1 67.62 127 ASP B N 1
ATOM 3784 C CA . ASP B 1 127 ? -9.562 -21.766 -13.617 1 67.62 127 ASP B CA 1
ATOM 3785 C C . ASP B 1 127 ? -10.594 -22.828 -13.977 1 67.62 127 ASP B C 1
ATOM 3787 O O . ASP B 1 127 ? -11.781 -22.531 -14.141 1 67.62 127 ASP B O 1
ATOM 3791 N N . GLY B 1 128 ? -10.133 -24.078 -14.219 1 69.31 128 GLY B N 1
ATOM 3792 C CA . GLY B 1 128 ? -11.008 -25.203 -14.484 1 69.31 128 GLY B CA 1
ATOM 3793 C C . GLY B 1 128 ? -11.297 -25.391 -15.961 1 69.31 128 GLY B C 1
ATOM 3794 O O . GLY B 1 128 ? -11.781 -26.453 -16.375 1 69.31 128 GLY B O 1
ATOM 3795 N N . ARG B 1 129 ? -11.023 -24.375 -16.781 1 77.06 129 ARG B N 1
ATOM 3796 C CA . ARG B 1 129 ? -11.195 -24.5 -18.219 1 77.06 129 ARG B CA 1
ATOM 3797 C C . ARG B 1 129 ? -10.086 -25.359 -18.828 1 77.06 129 ARG B C 1
ATOM 3799 O O . ARG B 1 129 ? -8.93 -25.266 -18.438 1 77.06 129 ARG B O 1
ATOM 3806 N N . GLY B 1 130 ? -10.492 -26.281 -19.578 1 85.94 130 GLY B N 1
ATOM 3807 C CA . GLY B 1 130 ? -9.539 -27.156 -20.219 1 85.94 130 GLY B CA 1
ATOM 3808 C C . GLY B 1 130 ? -9.117 -28.328 -19.359 1 85.94 130 GLY B C 1
ATOM 3809 O O . GLY B 1 130 ? -8 -28.844 -19.484 1 85.94 130 GLY B O 1
ATOM 3810 N N . GLN B 1 131 ? -9.969 -28.594 -18.469 1 90.81 131 GLN B N 1
ATOM 3811 C CA . GLN B 1 131 ? -9.719 -29.703 -17.562 1 90.81 131 GLN B CA 1
ATOM 3812 C C . GLN B 1 131 ? -10.938 -30.625 -17.484 1 90.81 131 GLN B C 1
ATOM 3814 O O . GLN B 1 131 ? -12.078 -30.156 -17.469 1 90.81 131 GLN B O 1
ATOM 3819 N N . TRP B 1 132 ? -10.734 -31.891 -17.438 1 93 132 TRP B N 1
ATOM 3820 C CA . TRP B 1 132 ? -11.773 -32.906 -17.312 1 93 132 TRP B CA 1
ATOM 3821 C C . TRP B 1 132 ? -11.438 -33.906 -16.219 1 93 132 TRP B C 1
ATOM 3823 O O . TRP B 1 132 ? -10.273 -34.281 -16.062 1 93 132 TRP B O 1
ATOM 3833 N N . ARG B 1 133 ? -12.367 -34.25 -15.5 1 94.88 133 ARG B N 1
ATOM 3834 C CA . ARG B 1 133 ? -12.297 -35.344 -14.539 1 94.88 133 ARG B CA 1
ATOM 3835 C C . ARG B 1 133 ? -13.062 -36.562 -15.039 1 94.88 133 ARG B C 1
ATOM 3837 O O . ARG B 1 133 ? -14.297 -36.531 -15.125 1 94.88 133 ARG B O 1
ATOM 3844 N N . LEU B 1 134 ? -12.32 -37.625 -15.305 1 96.12 134 LEU B N 1
ATOM 3845 C CA . LEU B 1 134 ? -12.938 -38.719 -16.047 1 96.12 134 LEU B CA 1
ATOM 3846 C C . LEU B 1 134 ? -12.727 -40.062 -15.328 1 96.12 134 LEU B C 1
ATOM 3848 O O . LEU B 1 134 ? -11.609 -40.344 -14.891 1 96.12 134 LEU B O 1
ATOM 3852 N N . ARG B 1 135 ? -13.781 -40.75 -15.234 1 96.94 135 ARG B N 1
ATOM 3853 C CA . ARG B 1 135 ? -13.703 -42.188 -14.891 1 96.94 135 ARG B CA 1
ATOM 3854 C C . ARG B 1 135 ? -13.75 -43.062 -16.141 1 96.94 135 ARG B C 1
ATOM 3856 O O . ARG B 1 135 ? -13.945 -42.531 -17.25 1 96.94 135 ARG B O 1
ATOM 3863 N N . ALA B 1 136 ? -13.578 -44.375 -15.945 1 94.31 136 ALA B N 1
ATOM 3864 C CA . ALA B 1 136 ? -13.414 -45.281 -17.078 1 94.31 136 ALA B CA 1
ATOM 3865 C C . ALA B 1 136 ? -14.609 -45.219 -18.016 1 94.31 136 ALA B C 1
ATOM 3867 O O . ALA B 1 136 ? -14.461 -45.312 -19.234 1 94.31 136 ALA B O 1
ATOM 3868 N N . ASN B 1 137 ? -15.75 -45.031 -17.453 1 94.94 137 ASN B N 1
ATOM 3869 C CA . ASN B 1 137 ? -16.969 -45.031 -18.266 1 94.94 137 ASN B CA 1
ATOM 3870 C C . ASN B 1 137 ? -17.297 -43.625 -18.781 1 94.94 137 ASN B C 1
ATOM 3872 O O . ASN B 1 137 ? -18.328 -43.438 -19.438 1 94.94 137 ASN B O 1
ATOM 3876 N N . GLU B 1 138 ? -16.422 -42.688 -18.609 1 96.44 138 GLU B N 1
ATOM 3877 C CA . GLU B 1 138 ? -16.719 -41.281 -18.969 1 96.44 138 GLU B CA 1
ATOM 3878 C C . GLU B 1 138 ? -15.75 -40.781 -20.016 1 96.44 138 GLU B C 1
ATOM 3880 O O . GLU B 1 138 ? -15.781 -39.594 -20.375 1 96.44 138 GLU B O 1
ATOM 3885 N N . THR B 1 139 ? -14.906 -41.531 -20.578 1 95.31 139 THR B N 1
ATOM 3886 C CA . THR B 1 139 ? -13.789 -41.094 -21.406 1 95.31 139 THR B CA 1
ATOM 3887 C C . THR B 1 139 ? -14.297 -40.5 -22.719 1 95.31 139 THR B C 1
ATOM 3889 O O . THR B 1 139 ? -13.594 -39.719 -23.375 1 95.31 139 THR B O 1
ATOM 3892 N N . GLU B 1 140 ? -15.539 -40.875 -23.078 1 94 140 GLU B N 1
ATOM 3893 C CA . GLU B 1 140 ? -16.125 -40.344 -24.312 1 94 140 GLU B CA 1
ATOM 3894 C C . GLU B 1 140 ? -16.422 -38.844 -24.188 1 94 140 GLU B C 1
ATOM 3896 O O . GLU B 1 140 ? -16.656 -38.188 -25.188 1 94 140 GLU B O 1
ATOM 3901 N N . GLN B 1 141 ? -16.391 -38.438 -22.984 1 94.19 141 GLN B N 1
ATOM 3902 C CA . GLN B 1 141 ? -16.672 -37.031 -22.75 1 94.19 141 GLN B CA 1
ATOM 3903 C C . GLN B 1 141 ? -15.508 -36.156 -23.203 1 94.19 141 GLN B C 1
ATOM 3905 O O . GLN B 1 141 ? -15.672 -34.938 -23.391 1 94.19 141 GLN B O 1
ATOM 3910 N N . LEU B 1 142 ? -14.383 -36.719 -23.375 1 95.56 142 LEU B N 1
ATOM 3911 C CA . LEU B 1 142 ? -13.227 -35.938 -23.812 1 95.56 142 LEU B CA 1
ATOM 3912 C C . LEU B 1 142 ? -13.281 -35.688 -25.312 1 95.56 142 LEU B C 1
ATOM 3914 O O . LEU B 1 142 ? -13.328 -36.625 -26.109 1 95.56 142 LEU B O 1
ATOM 3918 N N . PRO B 1 143 ? -13.289 -34.438 -25.688 1 94.88 143 PRO B N 1
ATOM 3919 C CA . PRO B 1 143 ? -13.32 -34.125 -27.125 1 94.88 143 PRO B CA 1
ATOM 3920 C C . PRO B 1 143 ? -12.141 -34.75 -27.875 1 94.88 143 PRO B C 1
ATOM 3922 O O . PRO B 1 143 ? -11.023 -34.781 -27.359 1 94.88 143 PRO B O 1
ATOM 3925 N N . ALA B 1 144 ? -12.398 -35.062 -29.094 1 94 144 ALA B N 1
ATOM 3926 C CA . ALA B 1 144 ? -11.406 -35.75 -29.906 1 94 144 ALA B CA 1
ATOM 3927 C C . ALA B 1 144 ? -10.172 -34.875 -30.125 1 94 144 ALA B C 1
ATOM 3929 O O . ALA B 1 144 ? -9.055 -35.406 -30.203 1 94 144 ALA B O 1
ATOM 3930 N N . GLU B 1 145 ? -10.375 -33.656 -30.219 1 93.25 145 GLU B N 1
ATOM 3931 C CA . GLU B 1 145 ? -9.289 -32.719 -30.516 1 93.25 145 GLU B CA 1
ATOM 3932 C C . GLU B 1 145 ? -8.312 -32.625 -29.344 1 93.25 145 GLU B C 1
ATOM 3934 O O . GLU B 1 145 ? -7.215 -32.094 -29.469 1 93.25 145 GLU B O 1
ATOM 3939 N N . CYS B 1 146 ? -8.664 -33.125 -28.188 1 94.25 146 CYS B N 1
ATOM 3940 C CA . CYS B 1 146 ? -7.844 -33.031 -26.984 1 94.25 146 CYS B CA 1
ATOM 3941 C C . CYS B 1 146 ? -6.707 -34.062 -27.031 1 94.25 146 CYS B C 1
ATOM 3943 O O . CYS B 1 146 ? -5.68 -33.875 -26.375 1 94.25 146 CYS B O 1
ATOM 3945 N N . TYR B 1 147 ? -6.953 -35.094 -27.75 1 95.38 147 TYR B N 1
ATOM 3946 C CA . TYR B 1 147 ? -5.93 -36.125 -27.812 1 95.38 147 TYR B CA 1
ATOM 3947 C C . TYR B 1 147 ? -4.672 -35.594 -28.5 1 95.38 147 TYR B C 1
ATOM 3949 O O . TYR B 1 147 ? -4.746 -35.031 -29.594 1 95.38 147 TYR B O 1
ATOM 3957 N N . GLY B 1 148 ? -3.58 -35.781 -27.844 1 94.5 148 GLY B N 1
ATOM 3958 C CA . GLY B 1 148 ? -2.318 -35.25 -28.328 1 94.5 148 GLY B CA 1
ATOM 3959 C C . GLY B 1 148 ? -2.033 -33.844 -27.828 1 94.5 148 GLY B C 1
ATOM 3960 O O . GLY B 1 148 ? -0.903 -33.375 -27.922 1 94.5 148 GLY B O 1
ATOM 3961 N N . GLU B 1 149 ? -3.049 -33.219 -27.266 1 95.44 149 GLU B N 1
ATOM 3962 C CA . GLU B 1 149 ? -2.93 -31.859 -26.797 1 95.44 149 GLU B CA 1
ATOM 3963 C C . GLU B 1 149 ? -3.215 -31.75 -25.297 1 95.44 149 GLU B C 1
ATOM 3965 O O . GLU B 1 149 ? -3.438 -30.672 -24.781 1 95.44 149 GLU B O 1
ATOM 3970 N N . CYS B 1 150 ? -3.248 -32.906 -24.656 1 96.44 150 CYS B N 1
ATOM 3971 C CA . CYS B 1 150 ? -3.543 -32.938 -23.234 1 96.44 150 CYS B CA 1
ATOM 3972 C C . CYS B 1 150 ? -2.6 -33.906 -22.5 1 96.44 150 CYS B C 1
ATOM 3974 O O . CYS B 1 150 ? -2.033 -34.812 -23.125 1 96.44 150 CYS B O 1
ATOM 3976 N N . ILE B 1 151 ? -2.438 -33.625 -21.297 1 97 151 ILE B N 1
ATOM 3977 C CA . ILE B 1 151 ? -1.86 -34.594 -20.391 1 97 151 ILE B CA 1
ATOM 3978 C C . ILE B 1 151 ? -2.957 -35.188 -19.516 1 97 151 ILE B C 1
ATOM 3980 O O . ILE B 1 151 ? -4.051 -34.656 -19.406 1 97 151 ILE B O 1
ATOM 3984 N N . VAL B 1 152 ? -2.691 -36.344 -19 1 97.44 152 VAL B N 1
ATOM 3985 C CA . VAL B 1 152 ? -3.588 -36.969 -18.031 1 97.44 152 VAL B CA 1
ATOM 3986 C C . VAL B 1 152 ? -2.826 -37.312 -16.75 1 97.44 152 VAL B C 1
ATOM 3988 O O . VAL B 1 152 ? -1.668 -37.719 -16.797 1 97.44 152 VAL B O 1
ATOM 3991 N N . GLU B 1 153 ? -3.418 -36.969 -15.625 1 97.31 153 GLU B N 1
ATOM 3992 C CA . GLU B 1 153 ? -2.832 -37.188 -14.305 1 97.31 153 GLU B CA 1
ATOM 3993 C C . GLU B 1 153 ? -3.746 -38.031 -13.43 1 97.31 153 GLU B C 1
ATOM 3995 O O . GLU B 1 153 ? -4.961 -38.062 -13.633 1 97.31 153 GLU B O 1
ATOM 4000 N N . GLN B 1 154 ? -3.094 -38.688 -12.484 1 97 154 GLN B N 1
ATOM 4001 C CA . GLN B 1 154 ? -3.846 -39.406 -11.453 1 97 154 GLN B CA 1
ATOM 4002 C C . GLN B 1 154 ? -4.648 -38.438 -10.594 1 97 154 GLN B C 1
ATOM 4004 O O . GLN B 1 154 ? -4.148 -37.375 -10.203 1 97 154 GLN B O 1
ATOM 4009 N N . GLY B 1 155 ? -5.922 -38.781 -10.344 1 95.81 155 GLY B N 1
ATOM 4010 C CA . GLY B 1 155 ? -6.656 -38.062 -9.312 1 95.81 155 GLY B CA 1
ATOM 4011 C C . GLY B 1 155 ? -6.094 -38.281 -7.918 1 95.81 155 GLY B C 1
ATOM 4012 O O . GLY B 1 155 ? -6.02 -39.438 -7.453 1 95.81 155 GLY B O 1
ATOM 4013 N N . ILE B 1 156 ? -5.699 -37.281 -7.23 1 95.62 156 ILE B N 1
ATOM 4014 C CA . ILE B 1 156 ? -5.008 -37.375 -5.949 1 95.62 156 ILE B CA 1
ATOM 4015 C C . ILE B 1 156 ? -5.992 -37.125 -4.809 1 95.62 156 ILE B C 1
ATOM 4017 O O . ILE B 1 156 ? -6.762 -36.156 -4.844 1 95.62 156 ILE B O 1
ATOM 4021 N N . ASN B 1 157 ? -6.023 -38.031 -3.869 1 94.94 157 ASN B N 1
ATOM 4022 C CA . ASN B 1 157 ? -6.672 -37.719 -2.594 1 94.94 157 ASN B CA 1
ATOM 4023 C C . ASN B 1 157 ? -5.77 -36.906 -1.682 1 94.94 157 ASN B C 1
ATOM 4025 O O . ASN B 1 157 ? -4.672 -37.344 -1.329 1 94.94 157 ASN B O 1
ATOM 4029 N N . PHE B 1 158 ? -6.176 -35.719 -1.369 1 96.88 158 PHE B N 1
ATOM 4030 C CA . PHE B 1 158 ? -5.359 -34.812 -0.546 1 96.88 158 PHE B CA 1
ATOM 4031 C C . PHE B 1 158 ? -6.188 -34.219 0.578 1 96.88 158 PHE B C 1
ATOM 4033 O O . PHE B 1 158 ? -7.414 -34.156 0.499 1 96.88 158 PHE B O 1
ATOM 4040 N N . SER B 1 159 ? -5.578 -33.75 1.646 1 97.25 159 SER B N 1
ATOM 4041 C CA . SER B 1 159 ? -6.254 -33.188 2.818 1 97.25 159 SER B CA 1
ATOM 4042 C C . SER B 1 159 ? -6.34 -31.672 2.748 1 97.25 159 SER B C 1
ATOM 4044 O O . SER B 1 159 ? -7.086 -31.047 3.508 1 97.25 159 SER B O 1
ATOM 4046 N N . GLY B 1 160 ? -5.539 -31.078 1.903 1 97.19 160 GLY B N 1
ATOM 4047 C CA . GLY B 1 160 ? -5.527 -29.641 1.74 1 97.19 160 GLY B CA 1
ATOM 4048 C C . GLY B 1 160 ? -4.648 -29.172 0.596 1 97.19 160 GLY B C 1
ATOM 4049 O O . GLY B 1 160 ? -3.908 -29.969 0.012 1 97.19 160 GLY B O 1
ATOM 4050 N N . GLU B 1 161 ? -4.805 -27.953 0.222 1 98.12 161 GLU B N 1
ATOM 4051 C CA . GLU B 1 161 ? -3.984 -27.297 -0.792 1 98.12 161 GLU B CA 1
ATOM 4052 C C . GLU B 1 161 ? -3.207 -26.125 -0.199 1 98.12 161 GLU B C 1
ATOM 4054 O O . GLU B 1 161 ? -3.732 -25.375 0.632 1 98.12 161 GLU B O 1
ATOM 4059 N N . VAL B 1 162 ? -1.986 -26.031 -0.602 1 98.75 162 VAL B N 1
ATOM 4060 C CA . VAL B 1 162 ? -1.134 -24.953 -0.126 1 98.75 162 VAL B CA 1
ATOM 4061 C C . VAL B 1 162 ? -0.342 -24.359 -1.293 1 98.75 162 VAL B C 1
ATOM 4063 O O . VAL B 1 162 ? -0.256 -24.969 -2.361 1 98.75 162 VAL B O 1
ATOM 4066 N N . SER B 1 163 ? 0.126 -23.203 -1.14 1 98.81 163 SER B N 1
ATOM 4067 C CA . SER B 1 163 ? 1.022 -22.609 -2.121 1 98.81 163 SER B CA 1
ATOM 4068 C C . SER B 1 163 ? 2.254 -22 -1.452 1 98.81 163 SER B C 1
ATOM 4070 O O . SER B 1 163 ? 2.184 -21.547 -0.309 1 98.81 163 SER B O 1
ATOM 4072 N N . LEU B 1 164 ? 3.338 -22.094 -2.066 1 98.88 164 LEU B N 1
ATOM 4073 C CA . LEU B 1 164 ? 4.555 -21.375 -1.727 1 98.88 164 LEU B CA 1
ATOM 4074 C C . LEU B 1 164 ? 4.855 -20.297 -2.77 1 98.88 164 LEU B C 1
ATOM 4076 O O . LEU B 1 164 ? 4.898 -20.594 -3.967 1 98.88 164 LEU B O 1
ATOM 4080 N N . VAL B 1 165 ? 4.957 -19.062 -2.309 1 98.88 165 VAL B N 1
ATOM 4081 C CA . VAL B 1 165 ? 5.379 -17.953 -3.145 1 98.88 165 VAL B CA 1
ATOM 4082 C C . VAL B 1 165 ? 6.77 -17.484 -2.717 1 98.88 165 VAL B C 1
ATOM 4084 O O . VAL B 1 165 ? 7.055 -17.375 -1.522 1 98.88 165 VAL B O 1
ATOM 4087 N N . GLY B 1 166 ? 7.621 -17.281 -3.615 1 98.38 166 GLY B N 1
ATOM 4088 C CA . GLY B 1 166 ? 8.969 -16.797 -3.354 1 98.38 166 GLY B CA 1
ATOM 4089 C C . GLY B 1 166 ? 9.609 -16.141 -4.562 1 98.38 166 GLY B C 1
ATOM 4090 O O . GLY B 1 166 ? 8.953 -15.961 -5.594 1 98.38 166 GLY B O 1
ATOM 4091 N N . ALA B 1 167 ? 10.812 -15.68 -4.348 1 98.81 167 ALA B N 1
ATOM 4092 C CA . ALA B 1 167 ? 11.547 -15.016 -5.422 1 98.81 167 ALA B CA 1
ATOM 4093 C C . ALA B 1 167 ? 13 -15.461 -5.449 1 98.81 167 ALA B C 1
ATOM 4095 O O . ALA B 1 167 ? 13.555 -15.867 -4.422 1 98.81 167 ALA B O 1
ATOM 4096 N N . ARG B 1 168 ? 13.531 -15.484 -6.574 1 98.88 168 ARG B N 1
ATOM 4097 C CA . ARG B 1 168 ? 14.961 -15.695 -6.801 1 98.88 168 ARG B CA 1
ATOM 4098 C C . ARG B 1 168 ? 15.586 -14.477 -7.473 1 98.88 168 ARG B C 1
ATOM 4100 O O . ARG B 1 168 ? 15 -13.898 -8.383 1 98.88 168 ARG B O 1
ATOM 4107 N N . GLY B 1 169 ? 16.781 -14.055 -6.941 1 98.5 169 GLY B N 1
ATOM 4108 C CA . GLY B 1 169 ? 17.5 -12.938 -7.531 1 98.5 169 GLY B CA 1
ATOM 4109 C C . GLY B 1 169 ? 18.516 -13.359 -8.57 1 98.5 169 GLY B C 1
ATOM 4110 O O . GLY B 1 169 ? 18.719 -14.555 -8.797 1 98.5 169 GLY B O 1
ATOM 4111 N N . PHE B 1 170 ? 19.156 -12.383 -9.219 1 97.81 170 PHE B N 1
ATOM 4112 C CA . PHE B 1 170 ? 20.188 -12.625 -10.219 1 97.81 170 PHE B CA 1
ATOM 4113 C C . PHE B 1 170 ? 21.344 -13.398 -9.625 1 97.81 170 PHE B C 1
ATOM 4115 O O . PHE B 1 170 ? 22.016 -14.172 -10.32 1 97.81 170 PHE B O 1
ATOM 4122 N N . ASP B 1 171 ? 21.547 -13.227 -8.344 1 97.88 171 ASP B N 1
ATOM 4123 C CA . ASP B 1 171 ? 22.688 -13.859 -7.695 1 97.88 171 ASP B CA 1
ATOM 4124 C C . ASP B 1 171 ? 22.359 -15.289 -7.281 1 97.88 171 ASP B C 1
ATOM 4126 O O . ASP B 1 171 ? 23.203 -15.984 -6.703 1 97.88 171 ASP B O 1
ATOM 4130 N N . GLY B 1 172 ? 21.109 -15.688 -7.453 1 98.12 172 GLY B N 1
ATOM 4131 C CA . GLY B 1 172 ? 20.734 -17.062 -7.168 1 98.12 172 GLY B CA 1
ATOM 4132 C C . GLY B 1 172 ? 20.094 -17.234 -5.797 1 98.12 172 GLY B C 1
ATOM 4133 O O . GLY B 1 172 ? 19.547 -18.297 -5.492 1 98.12 172 GLY B O 1
ATOM 4134 N N . SER B 1 173 ? 20.141 -16.219 -4.988 1 97.88 173 SER B N 1
ATOM 4135 C CA . SER B 1 173 ? 19.5 -16.312 -3.678 1 97.88 173 SER B CA 1
ATOM 4136 C C . SER B 1 173 ? 17.984 -16.359 -3.799 1 97.88 173 SER B C 1
ATOM 4138 O O . SER B 1 173 ? 17.422 -15.773 -4.723 1 97.88 173 SER B O 1
ATOM 4140 N N . THR B 1 174 ? 17.406 -17.109 -2.891 1 98.69 174 THR B N 1
ATOM 4141 C CA . THR B 1 174 ? 15.945 -17.219 -2.879 1 98.69 174 THR B CA 1
ATOM 4142 C C . THR B 1 174 ? 15.375 -16.75 -1.542 1 98.69 174 THR B C 1
ATOM 4144 O O . THR B 1 174 ? 16.047 -16.844 -0.513 1 98.69 174 THR B O 1
ATOM 4147 N N . VAL B 1 175 ? 14.258 -16.188 -1.553 1 98.75 175 VAL B N 1
ATOM 4148 C CA . VAL B 1 175 ? 13.469 -15.883 -0.364 1 98.75 175 VAL B CA 1
ATOM 4149 C C . VAL B 1 175 ? 12.031 -16.375 -0.55 1 98.75 175 VAL B C 1
ATOM 4151 O O . VAL B 1 175 ? 11.523 -16.406 -1.672 1 98.75 175 VAL B O 1
ATOM 4154 N N . PHE B 1 176 ? 11.391 -16.766 0.562 1 98.88 176 PHE B N 1
ATOM 4155 C CA . PHE B 1 176 ? 10.055 -17.344 0.472 1 98.88 176 PHE B CA 1
ATOM 4156 C C . PHE B 1 176 ? 9.141 -16.766 1.545 1 98.88 176 PHE B C 1
ATOM 4158 O O . PHE B 1 176 ? 9.602 -16.375 2.615 1 98.88 176 PHE B O 1
ATOM 4165 N N . TYR B 1 177 ? 7.895 -16.625 1.245 1 98.88 177 TYR B N 1
ATOM 4166 C CA . TYR B 1 177 ? 6.867 -16.422 2.26 1 98.88 177 TYR B CA 1
ATOM 4167 C C . TYR B 1 177 ? 6.508 -17.734 2.949 1 98.88 177 TYR B C 1
ATOM 4169 O O . TYR B 1 177 ? 6.863 -18.812 2.469 1 98.88 177 TYR B O 1
ATOM 4177 N N . PRO B 1 178 ? 5.809 -17.656 4.07 1 98.88 178 PRO B N 1
ATOM 4178 C CA . PRO B 1 178 ? 5.293 -18.906 4.66 1 98.88 178 PRO B CA 1
ATOM 4179 C C . PRO B 1 178 ? 4.297 -19.625 3.754 1 98.88 178 PRO B C 1
ATOM 4181 O O . PRO B 1 178 ? 3.51 -18.969 3.062 1 98.88 178 PRO B O 1
ATOM 4184 N N . LEU B 1 179 ? 4.406 -20.922 3.805 1 98.75 179 LEU B N 1
ATOM 4185 C CA . LEU B 1 179 ? 3.43 -21.734 3.09 1 98.75 179 LEU B CA 1
ATOM 4186 C C . LEU B 1 179 ? 2.008 -21.297 3.428 1 98.75 179 LEU B C 1
ATOM 4188 O O . LEU B 1 179 ? 1.666 -21.125 4.602 1 98.75 179 LEU B O 1
ATOM 4192 N N . THR B 1 180 ? 1.146 -21.125 2.412 1 98.75 180 THR B N 1
ATOM 4193 C CA . THR B 1 180 ? -0.181 -20.531 2.555 1 98.75 180 THR B CA 1
ATOM 4194 C C . THR B 1 180 ? -1.265 -21.562 2.238 1 98.75 180 THR B C 1
ATOM 4196 O O . THR B 1 180 ? -1.175 -22.281 1.24 1 98.75 180 THR B O 1
ATOM 4199 N N . HIS B 1 181 ? -2.266 -21.641 3.074 1 98.81 181 HIS B N 1
ATOM 4200 C CA . HIS B 1 181 ? -3.395 -22.516 2.832 1 98.81 181 HIS B CA 1
ATOM 4201 C C . HIS B 1 181 ? -4.359 -21.922 1.812 1 98.81 181 HIS B C 1
ATOM 4203 O O . HIS B 1 181 ? -4.652 -20.734 1.856 1 98.81 181 HIS B O 1
ATOM 4209 N N . ASN B 1 182 ? -4.867 -22.766 0.936 1 98.56 182 ASN B N 1
ATOM 4210 C CA . ASN B 1 182 ? -5.766 -22.312 -0.116 1 98.56 182 ASN B CA 1
ATOM 4211 C C . ASN B 1 182 ? -7.047 -23.141 -0.165 1 98.56 182 ASN B C 1
ATOM 4213 O O . ASN B 1 182 ? -7.008 -24.359 0.001 1 98.56 182 ASN B O 1
ATOM 4217 N N . LEU B 1 183 ? -8.086 -22.453 -0.308 1 98.44 183 LEU B N 1
ATOM 4218 C CA . LEU B 1 183 ? -9.359 -23.094 -0.612 1 98.44 183 LEU B CA 1
ATOM 4219 C C . LEU B 1 183 ? -9.758 -22.844 -2.064 1 98.44 183 LEU B C 1
ATOM 4221 O O . LEU B 1 183 ? -9.938 -21.703 -2.48 1 98.44 183 LEU B O 1
ATOM 4225 N N . HIS B 1 184 ? -9.836 -23.938 -2.799 1 95.12 184 HIS B N 1
ATOM 4226 C CA . HIS B 1 184 ? -10.352 -23.891 -4.16 1 95.12 184 HIS B CA 1
ATOM 4227 C C . HIS B 1 184 ? -11.773 -24.438 -4.238 1 95.12 184 HIS B C 1
ATOM 4229 O O . HIS B 1 184 ? -12.086 -25.438 -3.598 1 95.12 184 HIS B O 1
ATOM 4235 N N . GLN B 1 185 ? -12.57 -23.703 -4.879 1 92.12 185 GLN B N 1
ATOM 4236 C CA . GLN B 1 185 ? -13.922 -24.156 -5.191 1 92.12 185 GLN B CA 1
ATOM 4237 C C . GLN B 1 185 ? -14.203 -24.031 -6.688 1 92.12 185 GLN B C 1
ATOM 4239 O O . GLN B 1 185 ? -14.047 -22.953 -7.273 1 92.12 185 GLN B O 1
ATOM 4244 N N . ASP B 1 186 ? -14.578 -25.172 -7.289 1 85.62 186 ASP B N 1
ATOM 4245 C CA . ASP B 1 186 ? -14.852 -25.234 -8.719 1 85.62 186 ASP B CA 1
ATOM 4246 C C . ASP B 1 186 ? -13.641 -24.781 -9.531 1 85.62 186 ASP B C 1
ATOM 4248 O O . ASP B 1 186 ? -13.773 -24.016 -10.492 1 85.62 186 ASP B O 1
ATOM 4252 N N . GLY B 1 187 ? -12.516 -25.156 -9.031 1 85.31 187 GLY B N 1
ATOM 4253 C CA . GLY B 1 187 ? -11.281 -24.906 -9.758 1 85.31 187 GLY B CA 1
ATOM 4254 C C . GLY B 1 187 ? -10.773 -23.5 -9.602 1 85.31 187 GLY B C 1
ATOM 4255 O O . GLY B 1 187 ? -9.766 -23.125 -10.211 1 85.31 187 GLY B O 1
ATOM 4256 N N . ILE B 1 188 ? -11.445 -22.688 -8.82 1 91.62 188 ILE B N 1
ATOM 4257 C CA . ILE B 1 188 ? -11.062 -21.297 -8.656 1 91.62 188 ILE B CA 1
ATOM 4258 C C . ILE B 1 188 ? -10.594 -21.047 -7.219 1 91.62 188 ILE B C 1
ATOM 4260 O O . ILE B 1 188 ? -11.219 -21.516 -6.266 1 91.62 188 ILE B O 1
ATOM 4264 N N . LEU B 1 189 ? -9.508 -20.391 -7.047 1 95.81 189 LEU B N 1
ATOM 4265 C CA . LEU B 1 189 ? -9.047 -20.016 -5.715 1 95.81 189 LEU B CA 1
ATOM 4266 C C . LEU B 1 189 ? -10.016 -19.031 -5.07 1 95.81 189 LEU B C 1
ATOM 4268 O O . LEU B 1 189 ? -10.25 -17.938 -5.605 1 95.81 189 LEU B O 1
ATOM 4272 N N . ARG B 1 190 ? -10.531 -19.344 -3.945 1 97.19 190 ARG B N 1
ATOM 4273 C CA . ARG B 1 190 ? -11.531 -18.516 -3.293 1 97.19 190 ARG B CA 1
ATOM 4274 C C . ARG B 1 190 ? -10.93 -17.75 -2.115 1 97.19 190 ARG B C 1
ATOM 4276 O O . ARG B 1 190 ? -11.172 -16.547 -1.953 1 97.19 190 ARG B O 1
ATOM 4283 N N . THR B 1 191 ? -10.227 -18.484 -1.325 1 98.62 191 THR B N 1
ATOM 4284 C CA . THR B 1 191 ? -9.734 -17.922 -0.069 1 98.62 191 THR B CA 1
ATOM 4285 C C . THR B 1 191 ? -8.344 -18.469 0.25 1 98.62 191 THR B C 1
ATOM 4287 O O . THR B 1 191 ? -8.047 -19.641 -0.006 1 98.62 191 THR B O 1
ATOM 4290 N N . SER B 1 192 ? -7.48 -17.656 0.728 1 98.81 192 SER B N 1
ATOM 4291 C CA . SER B 1 192 ? -6.172 -18.047 1.236 1 98.81 192 SER B CA 1
ATOM 4292 C C . SER B 1 192 ? -5.988 -17.609 2.688 1 98.81 192 SER B C 1
ATOM 4294 O O . SER B 1 192 ? -6.48 -16.562 3.094 1 98.81 192 SER B O 1
ATOM 4296 N N . VAL B 1 193 ? -5.34 -18.406 3.494 1 98.81 193 VAL B N 1
ATOM 4297 C CA . VAL B 1 193 ? -4.996 -18.094 4.875 1 98.81 193 VAL B CA 1
ATOM 4298 C C . VAL B 1 193 ? -3.498 -18.297 5.094 1 98.81 193 VAL B C 1
ATOM 4300 O O . VAL B 1 193 ? -2.973 -19.391 4.852 1 98.81 193 VAL B O 1
ATOM 4303 N N . ALA B 1 194 ? -2.832 -17.312 5.477 1 98.75 194 ALA B N 1
ATOM 4304 C CA . ALA B 1 194 ? -1.398 -17.359 5.754 1 98.75 194 ALA B CA 1
ATOM 4305 C C . ALA B 1 194 ? -1.115 -17.078 7.227 1 98.75 194 ALA B C 1
ATOM 4307 O O . ALA B 1 194 ? -1.748 -16.203 7.828 1 98.75 194 ALA B O 1
ATOM 4308 N N . PHE B 1 195 ? -0.236 -17.812 7.836 1 98.5 195 PHE B N 1
ATOM 4309 C CA . PHE B 1 195 ? 0.241 -17.609 9.195 1 98.5 195 PHE B CA 1
ATOM 4310 C C . PHE B 1 195 ? 1.71 -17.203 9.203 1 98.5 195 PHE B C 1
ATOM 4312 O O . PHE B 1 195 ? 2.445 -17.5 8.258 1 98.5 195 PHE B O 1
ATOM 4319 N N . PRO B 1 196 ? 2.123 -16.5 10.227 1 97.25 196 PRO B N 1
ATOM 4320 C CA . PRO B 1 196 ? 3.549 -16.188 10.328 1 97.25 196 PRO B CA 1
ATOM 4321 C C . PRO B 1 196 ? 4.441 -17.422 10.289 1 97.25 196 PRO B C 1
ATOM 4323 O O . PRO B 1 196 ? 5.516 -17.391 9.688 1 97.25 196 PRO B O 1
ATOM 4326 N N . GLN B 1 197 ? 3.93 -18.5 10.875 1 96.5 197 GLN B N 1
ATOM 4327 C CA . GLN B 1 197 ? 4.645 -19.766 10.859 1 96.5 197 GLN B CA 1
ATOM 4328 C C . GLN B 1 197 ? 3.801 -20.859 10.203 1 96.5 197 GLN B C 1
ATOM 4330 O O . GLN B 1 197 ? 2.672 -21.125 10.625 1 96.5 197 GLN B O 1
ATOM 4335 N N . ALA B 1 198 ? 4.406 -21.438 9.203 1 97.06 198 ALA B N 1
ATOM 4336 C CA . ALA B 1 198 ? 3.775 -22.609 8.578 1 97.06 198 ALA B CA 1
ATOM 4337 C C . ALA B 1 198 ? 4.324 -23.906 9.156 1 97.06 198 ALA B C 1
ATOM 4339 O O . ALA B 1 198 ? 5.207 -23.875 10.023 1 97.06 198 ALA B O 1
ATOM 4340 N N . ASN B 1 199 ? 3.627 -25.047 8.789 1 97.06 199 ASN B N 1
ATOM 4341 C CA . ASN B 1 199 ? 4.191 -26.359 9.141 1 97.06 199 ASN B CA 1
ATOM 4342 C C . ASN B 1 199 ? 5.648 -26.469 8.711 1 97.06 199 ASN B C 1
ATOM 4344 O O . ASN B 1 199 ? 5.961 -26.344 7.52 1 97.06 199 ASN B O 1
ATOM 4348 N N . ALA B 1 200 ? 6.527 -26.703 9.625 1 97.94 200 ALA B N 1
ATOM 4349 C CA . ALA B 1 200 ? 7.965 -26.609 9.383 1 97.94 200 ALA B CA 1
ATOM 4350 C C . ALA B 1 200 ? 8.406 -27.625 8.328 1 97.94 200 ALA B C 1
ATOM 4352 O O . ALA B 1 200 ? 9.195 -27.297 7.438 1 97.94 200 ALA B O 1
ATOM 4353 N N . GLN B 1 201 ? 7.926 -28.828 8.438 1 98.12 201 GLN B N 1
ATOM 4354 C CA . GLN B 1 201 ? 8.312 -29.875 7.504 1 98.12 201 GLN B CA 1
ATOM 4355 C C . GLN B 1 201 ? 7.812 -29.562 6.094 1 98.12 201 GLN B C 1
ATOM 4357 O O . GLN B 1 201 ? 8.57 -29.688 5.125 1 98.12 201 GLN B O 1
ATOM 4362 N N . GLN B 1 202 ? 6.562 -29.203 5.98 1 98.56 202 GLN B N 1
ATOM 4363 C CA . GLN B 1 202 ? 5.992 -28.875 4.68 1 98.56 202 GLN B CA 1
ATOM 4364 C C . GLN B 1 202 ? 6.691 -27.656 4.074 1 98.56 202 GLN B C 1
ATOM 4366 O O . GLN B 1 202 ? 6.953 -27.625 2.869 1 98.56 202 GLN B O 1
ATOM 4371 N N . GLN B 1 203 ? 6.973 -26.672 4.922 1 98.75 203 GLN B N 1
ATOM 4372 C CA . GLN B 1 203 ? 7.676 -25.484 4.469 1 98.75 203 GLN B CA 1
ATOM 4373 C C . GLN B 1 203 ? 9.039 -25.828 3.873 1 98.75 203 GLN B C 1
ATOM 4375 O O . GLN B 1 203 ? 9.375 -25.391 2.771 1 98.75 203 GLN B O 1
ATOM 4380 N N . ALA B 1 204 ? 9.797 -26.594 4.602 1 98.69 204 ALA B N 1
ATOM 4381 C CA . ALA B 1 204 ? 11.125 -26.984 4.148 1 98.69 204 ALA B CA 1
ATOM 4382 C C . ALA B 1 204 ? 11.047 -27.75 2.824 1 98.69 204 ALA B C 1
ATOM 4384 O O . ALA B 1 204 ? 11.82 -27.469 1.903 1 98.69 204 ALA B O 1
ATOM 4385 N N . GLN B 1 205 ? 10.125 -28.688 2.736 1 98.81 205 GLN B N 1
ATOM 4386 C CA . GLN B 1 205 ? 9.953 -29.438 1.502 1 98.81 205 GLN B CA 1
ATOM 4387 C C . GLN B 1 205 ? 9.609 -28.516 0.332 1 98.81 205 GLN B C 1
ATOM 4389 O O . GLN B 1 205 ? 10.203 -28.641 -0.745 1 98.81 205 GLN B O 1
ATOM 4394 N N . ALA B 1 206 ? 8.664 -27.641 0.534 1 98.88 206 ALA B N 1
ATOM 4395 C CA . ALA B 1 206 ? 8.219 -26.734 -0.52 1 98.88 206 ALA B CA 1
ATOM 4396 C C . ALA B 1 206 ? 9.367 -25.828 -0.98 1 98.88 206 ALA B C 1
ATOM 4398 O O . ALA B 1 206 ? 9.547 -25.609 -2.18 1 98.88 206 ALA B O 1
ATOM 4399 N N . GLU B 1 207 ? 10.109 -25.297 -0.016 1 98.88 207 GLU B N 1
ATOM 4400 C CA . GLU B 1 207 ? 11.234 -24.438 -0.359 1 98.88 207 GLU B CA 1
ATOM 4401 C C . GLU B 1 207 ? 12.289 -25.188 -1.159 1 98.88 207 GLU B C 1
ATOM 4403 O O . GLU B 1 207 ? 12.867 -24.641 -2.104 1 98.88 207 GLU B O 1
ATOM 4408 N N . GLU B 1 208 ? 12.516 -26.375 -0.755 1 98.75 208 GLU B N 1
ATOM 4409 C CA . GLU B 1 208 ? 13.469 -27.188 -1.503 1 98.75 208 GLU B CA 1
ATOM 4410 C C . GLU B 1 208 ? 13 -27.406 -2.938 1 98.75 208 GLU B C 1
ATOM 4412 O O . GLU B 1 208 ? 13.773 -27.266 -3.883 1 98.75 208 GLU B O 1
ATOM 4417 N N . MET B 1 209 ? 11.758 -27.75 -3.092 1 98.81 209 MET B N 1
ATOM 4418 C CA . MET B 1 209 ? 11.188 -28.031 -4.406 1 98.81 209 MET B CA 1
ATOM 4419 C C . MET B 1 209 ? 11.227 -26.781 -5.289 1 98.81 209 MET B C 1
ATOM 4421 O O . MET B 1 209 ? 11.758 -26.828 -6.402 1 98.81 209 MET B O 1
ATOM 4425 N N . LEU B 1 210 ? 10.719 -25.688 -4.789 1 98.88 210 LEU B N 1
ATOM 4426 C CA . LEU B 1 210 ? 10.648 -24.484 -5.602 1 98.88 210 LEU B CA 1
ATOM 4427 C C . LEU B 1 210 ? 12.047 -23.938 -5.891 1 98.88 210 LEU B C 1
ATOM 4429 O O . LEU B 1 210 ? 12.305 -23.422 -6.984 1 98.88 210 LEU B O 1
ATOM 4433 N N . SER B 1 211 ? 12.961 -24.031 -4.883 1 98.81 211 SER B N 1
ATOM 4434 C CA . SER B 1 211 ? 14.344 -23.609 -5.105 1 98.81 211 SER B CA 1
ATOM 4435 C C . SER B 1 211 ? 14.984 -24.406 -6.234 1 98.81 211 SER B C 1
ATOM 4437 O O . SER B 1 211 ? 15.672 -23.828 -7.09 1 98.81 211 SER B O 1
ATOM 4439 N N . ALA B 1 212 ? 14.773 -25.703 -6.242 1 98.81 212 ALA B N 1
ATOM 4440 C CA . ALA B 1 212 ? 15.344 -26.562 -7.281 1 98.81 212 ALA B CA 1
ATOM 4441 C C . ALA B 1 212 ? 14.852 -26.141 -8.664 1 98.81 212 ALA B C 1
ATOM 4443 O O . ALA B 1 212 ? 15.633 -26.094 -9.617 1 98.81 212 ALA B O 1
ATOM 4444 N N . ILE B 1 213 ? 13.609 -25.844 -8.742 1 98.81 213 ILE B N 1
ATOM 4445 C CA . ILE B 1 213 ? 13.008 -25.453 -10.008 1 98.81 213 ILE B CA 1
ATOM 4446 C C . ILE B 1 213 ? 13.594 -24.125 -10.461 1 98.81 213 ILE B C 1
ATOM 4448 O O . ILE B 1 213 ? 14.055 -24 -11.602 1 98.81 213 ILE B O 1
ATOM 4452 N N . MET B 1 214 ? 13.57 -23.109 -9.586 1 98.81 214 MET B N 1
ATOM 4453 C CA . MET B 1 214 ? 14.07 -21.781 -9.93 1 98.81 214 MET B CA 1
ATOM 4454 C C . MET B 1 214 ? 15.547 -21.828 -10.312 1 98.81 214 MET B C 1
ATOM 4456 O O . MET B 1 214 ? 15.977 -21.141 -11.242 1 98.81 214 MET B O 1
ATOM 4460 N N . GLN B 1 215 ? 16.312 -22.672 -9.602 1 98.69 215 GLN B N 1
ATOM 4461 C CA . GLN B 1 215 ? 17.734 -22.797 -9.891 1 98.69 215 GLN B CA 1
ATOM 4462 C C . GLN B 1 215 ? 17.953 -23.438 -11.258 1 98.69 215 GLN B C 1
ATOM 4464 O O . GLN B 1 215 ? 18.766 -22.953 -12.055 1 98.69 215 GLN B O 1
ATOM 4469 N N . GLU B 1 216 ? 17.266 -24.516 -11.516 1 98.56 216 GLU B N 1
ATOM 4470 C CA . GLU B 1 216 ? 17.391 -25.219 -12.789 1 98.56 216 GLU B CA 1
ATOM 4471 C C . GLU B 1 216 ? 17.094 -24.281 -13.969 1 98.56 216 GLU B C 1
ATOM 4473 O O . GLU B 1 216 ? 17.766 -24.344 -14.992 1 98.56 216 GLU B O 1
ATOM 4478 N N . LEU B 1 217 ? 16.156 -23.406 -13.797 1 98.44 217 LEU B N 1
ATOM 4479 C CA . LEU B 1 217 ? 15.68 -22.547 -14.875 1 98.44 217 LEU B CA 1
ATOM 4480 C C . LEU B 1 217 ? 16.453 -21.234 -14.914 1 98.44 217 LEU B C 1
ATOM 4482 O O . LEU B 1 217 ? 16.297 -20.438 -15.836 1 98.44 217 LEU B O 1
ATOM 4486 N N . GLY B 1 218 ? 17.281 -21 -13.883 1 98.38 218 GLY B N 1
ATOM 4487 C CA . GLY B 1 218 ? 17.875 -19.672 -13.758 1 98.38 218 GLY B CA 1
ATOM 4488 C C . GLY B 1 218 ? 16.844 -18.562 -13.648 1 98.38 218 GLY B C 1
ATOM 4489 O O . GLY B 1 218 ? 17.016 -17.484 -14.227 1 98.38 218 GLY B O 1
ATOM 4490 N N . TYR B 1 219 ? 15.812 -18.875 -13.023 1 98.62 219 TYR B N 1
ATOM 4491 C CA . TYR B 1 219 ? 14.664 -17.969 -12.961 1 98.62 219 TYR B CA 1
ATOM 4492 C C . TYR B 1 219 ? 14.992 -16.734 -12.141 1 98.62 219 TYR B C 1
ATOM 4494 O O . TYR B 1 219 ? 15.68 -16.812 -11.117 1 98.62 219 TYR B O 1
ATOM 4502 N N . VAL B 1 220 ? 14.523 -15.531 -12.484 1 98.75 220 VAL B N 1
ATOM 4503 C CA . VAL B 1 220 ? 14.648 -14.297 -11.711 1 98.75 220 VAL B CA 1
ATOM 4504 C C . VAL B 1 220 ? 13.273 -13.672 -11.508 1 98.75 220 VAL B C 1
ATOM 4506 O O . VAL B 1 220 ? 12.547 -13.422 -12.477 1 98.75 220 VAL B O 1
ATOM 4509 N N . GLY B 1 221 ? 12.914 -13.43 -10.281 1 98.81 221 GLY B N 1
ATOM 4510 C CA . GLY B 1 221 ? 11.609 -12.875 -9.961 1 98.81 221 GLY B CA 1
ATOM 4511 C C . GLY B 1 221 ? 10.766 -13.805 -9.109 1 98.81 221 GLY B C 1
ATOM 4512 O O . GLY B 1 221 ? 11.281 -14.75 -8.516 1 98.81 221 GLY B O 1
ATOM 4513 N N . VAL B 1 222 ? 9.547 -13.484 -8.969 1 98.88 222 VAL B N 1
ATOM 4514 C CA . VAL B 1 222 ? 8.602 -14.234 -8.133 1 98.88 222 VAL B CA 1
ATOM 4515 C C . VAL B 1 222 ? 8.055 -15.422 -8.922 1 98.88 222 VAL B C 1
ATOM 4517 O O . VAL B 1 222 ? 7.766 -15.312 -10.109 1 98.88 222 VAL B O 1
ATOM 4520 N N . MET B 1 223 ? 7.969 -16.516 -8.273 1 98.69 223 MET B N 1
ATOM 4521 C CA . MET B 1 223 ? 7.285 -17.719 -8.742 1 98.69 223 MET B CA 1
ATOM 4522 C C . MET B 1 223 ? 6.398 -18.312 -7.645 1 98.69 223 MET B C 1
ATOM 4524 O O . MET B 1 223 ? 6.719 -18.203 -6.461 1 98.69 223 MET B O 1
ATOM 4528 N N . ALA B 1 224 ? 5.312 -18.859 -8.062 1 98.56 224 ALA B N 1
ATOM 4529 C CA . ALA B 1 224 ? 4.398 -19.5 -7.129 1 98.56 224 ALA B CA 1
ATOM 4530 C C . ALA B 1 224 ? 4.238 -20.984 -7.461 1 98.56 224 ALA B C 1
ATOM 4532 O O . ALA B 1 224 ? 4.168 -21.359 -8.633 1 98.56 224 ALA B O 1
ATOM 4533 N N . MET B 1 225 ? 4.191 -21.734 -6.438 1 98.69 225 MET B N 1
ATOM 4534 C CA . MET B 1 225 ? 3.996 -23.188 -6.551 1 98.69 225 MET B CA 1
ATOM 4535 C C . MET B 1 225 ? 2.824 -23.641 -5.688 1 98.69 225 MET B C 1
ATOM 4537 O O . MET B 1 225 ? 2.797 -23.375 -4.484 1 98.69 225 MET B O 1
ATOM 4541 N N . GLU B 1 226 ? 1.848 -24.266 -6.305 1 97.88 226 GLU B N 1
ATOM 4542 C CA . GLU B 1 226 ? 0.728 -24.859 -5.578 1 97.88 226 GLU B CA 1
ATOM 4543 C C . GLU B 1 226 ? 0.939 -26.344 -5.352 1 97.88 226 GLU B C 1
ATOM 4545 O O . GLU B 1 226 ? 1.433 -27.047 -6.238 1 97.88 226 GLU B O 1
ATOM 4550 N N . CYS B 1 227 ? 0.547 -26.797 -4.184 1 98.75 227 CYS B N 1
ATOM 4551 C CA . CYS B 1 227 ? 0.758 -28.188 -3.834 1 98.75 227 CYS B CA 1
ATOM 4552 C C . CYS B 1 227 ? -0.483 -28.781 -3.176 1 98.75 227 CYS B C 1
ATOM 4554 O O . CYS B 1 227 ? -1.256 -28.062 -2.541 1 98.75 227 CYS B O 1
ATOM 4556 N N . PHE B 1 228 ? -0.611 -30.109 -3.334 1 98.38 228 PHE B N 1
ATOM 4557 C CA . PHE B 1 228 ? -1.535 -30.922 -2.541 1 98.38 228 PHE B CA 1
ATOM 4558 C C . PHE B 1 228 ? -0.856 -31.438 -1.279 1 98.38 228 PHE B C 1
ATOM 4560 O O . PHE B 1 228 ? 0.303 -31.859 -1.319 1 98.38 228 PHE B O 1
ATOM 4567 N N . VAL B 1 229 ? -1.53 -31.312 -0.219 1 98.56 229 VAL B N 1
ATOM 4568 C CA . VAL B 1 229 ? -1.05 -31.938 1.012 1 98.56 229 VAL B CA 1
ATOM 4569 C C . VAL B 1 229 ? -1.499 -33.406 1.066 1 98.56 229 VAL B C 1
ATOM 4571 O O . VAL B 1 229 ? -2.699 -33.688 1.086 1 98.56 229 VAL B O 1
ATOM 4574 N N . THR B 1 230 ? -0.562 -34.344 1.103 1 97.94 230 THR B N 1
ATOM 4575 C CA . THR B 1 230 ? -0.845 -35.781 1.189 1 97.94 230 THR B CA 1
ATOM 4576 C C . THR B 1 230 ? -0.111 -36.406 2.371 1 97.94 230 THR B C 1
ATOM 4578 O O . THR B 1 230 ? 0.796 -35.781 2.939 1 97.94 230 THR B O 1
ATOM 4581 N N . PRO B 1 231 ? -0.496 -37.594 2.805 1 96.44 231 PRO B N 1
ATOM 4582 C CA . PRO B 1 231 ? 0.211 -38.25 3.9 1 96.44 231 PRO B CA 1
ATOM 4583 C C . PRO B 1 231 ? 1.695 -38.469 3.607 1 96.44 231 PRO B C 1
ATOM 4585 O O . PRO B 1 231 ? 2.512 -38.5 4.531 1 96.44 231 PRO B O 1
ATOM 4588 N N . GLN B 1 232 ? 2.049 -38.562 2.363 1 95.81 232 GLN B N 1
ATOM 4589 C CA . GLN B 1 232 ? 3.432 -38.812 1.969 1 95.81 232 GLN B CA 1
ATOM 4590 C C . GLN B 1 232 ? 4.199 -37.5 1.794 1 95.81 232 GLN B C 1
ATOM 4592 O O . GLN B 1 232 ? 5.414 -37.531 1.58 1 95.81 232 GLN B O 1
ATOM 4597 N N . GLY B 1 233 ? 3.521 -36.438 1.912 1 97.81 233 GLY B N 1
ATOM 4598 C CA . GLY B 1 233 ? 4.148 -35.125 1.714 1 97.81 233 GLY B CA 1
ATOM 4599 C C . GLY B 1 233 ? 3.451 -34.281 0.665 1 97.81 233 GLY B C 1
ATOM 4600 O O . GLY B 1 233 ? 2.328 -34.594 0.259 1 97.81 233 GLY B O 1
ATOM 4601 N N . LEU B 1 234 ? 4.125 -33.188 0.301 1 98.75 234 LEU B N 1
ATOM 4602 C CA . LEU B 1 234 ? 3.559 -32.25 -0.674 1 98.75 234 LEU B CA 1
ATOM 4603 C C . LEU B 1 234 ? 3.73 -32.781 -2.092 1 98.75 234 LEU B C 1
ATOM 4605 O O . LEU B 1 234 ? 4.781 -33.344 -2.432 1 98.75 234 LEU B O 1
ATOM 4609 N N . LEU B 1 235 ? 2.689 -32.656 -2.912 1 98.62 235 LEU B N 1
ATOM 4610 C CA . LEU B 1 235 ? 2.736 -32.906 -4.348 1 98.62 235 LEU B CA 1
ATOM 4611 C C . LEU B 1 235 ? 2.506 -31.625 -5.137 1 98.62 235 LEU B C 1
ATOM 4613 O O . LEU B 1 235 ? 1.537 -30.906 -4.887 1 98.62 235 LEU B O 1
ATOM 4617 N N . ILE B 1 236 ? 3.41 -31.375 -6.055 1 98.56 236 ILE B N 1
ATOM 4618 C CA . ILE B 1 236 ? 3.248 -30.172 -6.863 1 98.56 236 ILE B CA 1
ATOM 4619 C C . ILE B 1 236 ? 2.016 -30.312 -7.754 1 98.56 236 ILE B C 1
ATOM 4621 O O . ILE B 1 236 ? 1.841 -31.328 -8.43 1 98.56 236 ILE B O 1
ATOM 4625 N N . ASN B 1 237 ? 1.168 -29.344 -7.715 1 95.12 237 ASN B N 1
ATOM 4626 C CA . ASN B 1 237 ? -0.016 -29.281 -8.57 1 95.12 237 ASN B CA 1
ATOM 4627 C C . ASN B 1 237 ? 0.205 -28.375 -9.766 1 95.12 237 ASN B C 1
ATOM 4629 O O . ASN B 1 237 ? -0.162 -28.719 -10.891 1 95.12 237 ASN B O 1
ATOM 4633 N N . GLU B 1 238 ? 0.731 -27.234 -9.516 1 90.19 238 GLU B N 1
ATOM 4634 C CA . GLU B 1 238 ? 0.95 -26.281 -10.594 1 90.19 238 GLU B CA 1
ATOM 4635 C C . GLU B 1 238 ? 2.037 -25.266 -10.219 1 90.19 238 GLU B C 1
ATOM 4637 O O . GLU B 1 238 ? 2.369 -25.125 -9.039 1 90.19 238 GLU B O 1
ATOM 4642 N N . LEU B 1 239 ? 2.555 -24.672 -11.297 1 95.5 239 LEU B N 1
ATOM 4643 C CA . LEU B 1 239 ? 3.566 -23.641 -11.172 1 95.5 239 LEU B CA 1
ATOM 4644 C C . LEU B 1 239 ? 3.139 -22.375 -11.922 1 95.5 239 LEU B C 1
ATOM 4646 O O . LEU B 1 239 ? 2.586 -22.453 -13.016 1 95.5 239 LEU B O 1
ATOM 4650 N N . ALA B 1 240 ? 3.354 -21.234 -11.312 1 95 240 ALA B N 1
ATOM 4651 C CA . ALA B 1 240 ? 3.145 -19.953 -11.977 1 95 240 ALA B CA 1
ATOM 4652 C C . ALA B 1 240 ? 4.418 -19.109 -11.961 1 95 240 ALA B C 1
ATOM 4654 O O . ALA B 1 240 ? 4.844 -18.641 -10.906 1 95 240 ALA B O 1
ATOM 4655 N N . PRO B 1 241 ? 5.074 -18.906 -13.125 1 97.12 241 PRO B N 1
ATOM 4656 C CA . PRO B 1 241 ? 6.285 -18.078 -13.195 1 97.12 241 PRO B CA 1
ATOM 4657 C C . PRO B 1 241 ? 5.98 -16.594 -13.25 1 97.12 241 PRO B C 1
ATOM 4659 O O . PRO B 1 241 ? 6.398 -15.906 -14.188 1 97.12 241 PRO B O 1
ATOM 4662 N N . ARG B 1 242 ? 5.297 -16.125 -12.352 1 97.31 242 ARG B N 1
ATOM 4663 C CA . ARG B 1 242 ? 4.832 -14.75 -12.188 1 97.31 242 ARG B CA 1
ATOM 4664 C C . ARG B 1 242 ? 4.23 -14.539 -10.797 1 97.31 242 ARG B C 1
ATOM 4666 O O . ARG B 1 242 ? 4.105 -15.484 -10.023 1 97.31 242 ARG B O 1
ATOM 4673 N N . VAL B 1 243 ? 3.902 -13.289 -10.453 1 98.38 243 VAL B N 1
ATOM 4674 C CA . VAL B 1 243 ? 3.102 -13.023 -9.266 1 98.38 243 VAL B CA 1
ATOM 4675 C C . VAL B 1 243 ? 1.77 -13.766 -9.359 1 98.38 243 VAL B C 1
ATOM 4677 O O . VAL B 1 243 ? 1.284 -14.039 -10.461 1 98.38 243 VAL B O 1
ATOM 4680 N N . HIS B 1 244 ? 1.28 -14.148 -8.234 1 97.5 244 HIS B N 1
ATOM 4681 C CA . HIS B 1 244 ? 0.197 -15.125 -8.227 1 97.5 244 HIS B CA 1
ATOM 4682 C C . HIS B 1 244 ? -0.911 -14.711 -7.266 1 97.5 244 HIS B C 1
ATOM 4684 O O . HIS B 1 244 ? -0.647 -14.055 -6.25 1 97.5 244 HIS B O 1
ATOM 4690 N N . ASN B 1 245 ? -2.127 -15.117 -7.48 1 96.69 245 ASN B N 1
ATOM 4691 C CA . ASN B 1 245 ? -3.301 -14.797 -6.676 1 96.69 245 ASN B CA 1
ATOM 4692 C C . ASN B 1 245 ? -3.145 -15.281 -5.238 1 96.69 245 ASN B C 1
ATOM 4694 O O . ASN B 1 245 ? -3.562 -14.594 -4.301 1 96.69 245 ASN B O 1
ATOM 4698 N N . SER B 1 246 ? -2.564 -16.438 -5.07 1 98.06 246 SER B N 1
ATOM 4699 C CA . SER B 1 246 ? -2.422 -17 -3.734 1 98.06 246 SER B CA 1
ATOM 4700 C C . SER B 1 246 ? -1.421 -16.203 -2.902 1 98.06 246 SER B C 1
ATOM 4702 O O . SER B 1 246 ? -1.274 -16.438 -1.702 1 98.06 246 SER B O 1
ATOM 4704 N N . GLY B 1 247 ? -0.75 -15.219 -3.523 1 98.69 247 GLY B N 1
ATOM 4705 C CA . GLY B 1 247 ? 0.164 -14.336 -2.812 1 98.69 247 GLY B CA 1
ATOM 4706 C C . GLY B 1 247 ? -0.402 -12.953 -2.582 1 98.69 247 GLY B C 1
ATOM 4707 O O . GLY B 1 247 ? 0.28 -12.078 -2.039 1 98.69 247 GLY B O 1
ATOM 4708 N N . HIS B 1 248 ? -1.668 -12.703 -2.963 1 98.88 248 HIS B N 1
ATOM 4709 C CA . HIS B 1 248 ? -2.256 -11.375 -2.875 1 98.88 248 HIS B CA 1
ATOM 4710 C C . HIS B 1 248 ? -2.299 -10.891 -1.431 1 98.88 248 HIS B C 1
ATOM 4712 O O . HIS B 1 248 ? -2.203 -9.688 -1.174 1 98.88 248 HIS B O 1
ATOM 4718 N N . TRP B 1 249 ? -2.348 -11.859 -0.476 1 98.81 249 TRP B N 1
ATOM 4719 C CA . TRP B 1 249 ? -2.393 -11.5 0.938 1 98.81 249 TRP B CA 1
ATOM 4720 C C . TRP B 1 249 ? -1.138 -1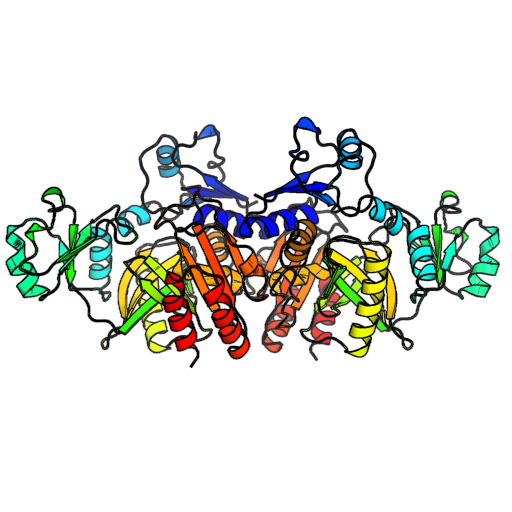0.734 1.347 1 98.81 249 TRP B C 1
ATOM 4722 O O . TRP B 1 249 ? -1.157 -9.969 2.312 1 98.81 249 TRP B O 1
ATOM 4732 N N . THR B 1 250 ? -0.01 -10.875 0.609 1 98.88 250 THR B N 1
ATOM 4733 C CA . THR B 1 250 ? 1.269 -10.273 0.972 1 98.88 250 THR B CA 1
ATOM 4734 C C . THR B 1 250 ? 1.196 -8.75 0.876 1 98.88 250 THR B C 1
ATOM 4736 O O . THR B 1 250 ? 2.029 -8.047 1.453 1 98.88 250 THR B O 1
ATOM 4739 N N . GLN B 1 251 ? 0.23 -8.188 0.135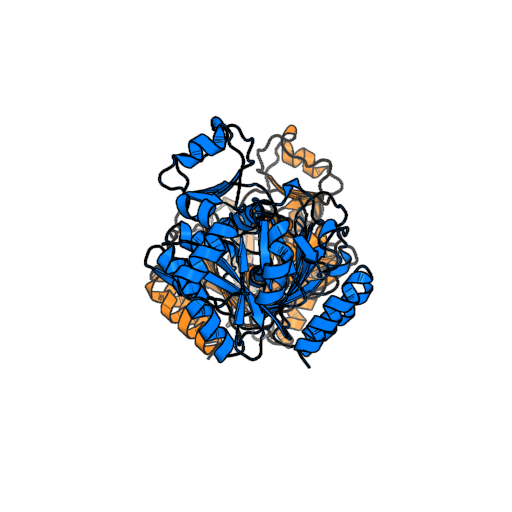 1 98.62 251 GLN B N 1
ATOM 4740 C CA . GLN B 1 251 ? 0.091 -6.742 -0.022 1 98.62 251 GLN B CA 1
ATOM 4741 C C . GLN B 1 251 ? -0.174 -6.066 1.32 1 98.62 251 GLN B C 1
ATOM 4743 O O . GLN B 1 251 ? 0.244 -4.93 1.541 1 98.62 251 GLN B O 1
ATOM 4748 N N . ASN B 1 252 ? -0.875 -6.777 2.188 1 98.12 252 ASN B N 1
ATOM 4749 C CA . ASN B 1 252 ? -1.234 -6.211 3.482 1 98.12 252 ASN B CA 1
ATOM 4750 C C . ASN B 1 252 ? -0.659 -7.031 4.633 1 98.12 252 ASN B C 1
ATOM 4752 O O . ASN B 1 252 ? -0.586 -6.551 5.766 1 98.12 252 ASN B O 1
ATOM 4756 N N . GLY B 1 253 ? -0.174 -8.234 4.301 1 98 253 GLY B N 1
ATOM 4757 C CA . GLY B 1 253 ? 0.157 -9.164 5.371 1 98 253 GLY B CA 1
ATOM 4758 C C . GLY B 1 253 ? 1.647 -9.406 5.512 1 98 253 GLY B C 1
ATOM 4759 O O . GLY B 1 253 ? 2.082 -10.133 6.402 1 98 253 GLY B O 1
ATOM 4760 N N . ALA B 1 254 ? 2.457 -8.875 4.625 1 98.25 254 ALA B N 1
ATOM 4761 C CA . ALA B 1 254 ? 3.908 -9.039 4.672 1 98.25 254 ALA B CA 1
ATOM 4762 C C . ALA B 1 254 ? 4.613 -7.688 4.566 1 98.25 254 ALA B C 1
ATOM 4764 O O . ALA B 1 254 ? 4.062 -6.73 4.02 1 98.25 254 ALA B O 1
ATOM 4765 N N . SER B 1 255 ? 5.887 -7.566 5.078 1 97.94 255 SER B N 1
ATOM 4766 C CA . SER B 1 255 ? 6.664 -6.332 5 1 97.94 255 SER B CA 1
ATOM 4767 C C . SER B 1 255 ? 6.969 -5.957 3.555 1 97.94 255 SER B C 1
ATOM 4769 O O . SER B 1 255 ? 7.152 -4.781 3.238 1 97.94 255 SER B O 1
ATOM 4771 N N . ILE B 1 256 ? 7.074 -6.949 2.734 1 98.5 256 ILE B N 1
ATOM 4772 C CA . ILE B 1 256 ? 7.309 -6.785 1.304 1 98.5 256 ILE B CA 1
ATOM 4773 C C . ILE B 1 256 ? 6.285 -7.602 0.516 1 98.5 256 ILE B C 1
ATOM 4775 O O . ILE B 1 256 ? 6.203 -8.82 0.673 1 98.5 256 ILE B O 1
ATOM 4779 N N . SER B 1 257 ? 5.449 -6.98 -0.295 1 98.81 257 SER B N 1
ATOM 4780 C CA . SER B 1 257 ? 4.465 -7.707 -1.091 1 98.81 257 SER B CA 1
ATOM 4781 C C . SER B 1 257 ? 5.133 -8.508 -2.201 1 98.81 257 SER B C 1
ATOM 4783 O O . SER B 1 257 ? 6.246 -8.188 -2.623 1 98.81 257 SER B O 1
ATOM 4785 N N . GLN B 1 258 ? 4.461 -9.516 -2.711 1 98.94 258 GLN B N 1
ATOM 4786 C CA . GLN B 1 258 ? 5.02 -10.297 -3.812 1 98.94 258 GLN B CA 1
ATOM 4787 C C . GLN B 1 258 ? 5.301 -9.406 -5.023 1 98.94 258 GLN B C 1
ATOM 4789 O O . GLN B 1 258 ? 6.215 -9.68 -5.801 1 98.94 258 GLN B O 1
ATOM 4794 N N . PHE B 1 259 ? 4.527 -8.352 -5.207 1 98.88 259 PHE B N 1
ATOM 4795 C CA . PHE B 1 259 ? 4.695 -7.457 -6.348 1 98.88 259 PHE B CA 1
ATOM 4796 C C . PHE B 1 259 ? 5.98 -6.648 -6.215 1 98.88 259 PHE B C 1
ATOM 4798 O O . PHE B 1 259 ? 6.762 -6.555 -7.16 1 98.88 259 PHE B O 1
ATOM 4805 N N . GLU B 1 260 ? 6.117 -6.047 -5.039 1 98.75 260 GLU B N 1
ATOM 4806 C CA . GLU B 1 260 ? 7.383 -5.359 -4.777 1 98.75 260 GLU B CA 1
ATOM 4807 C C . GLU B 1 260 ? 8.562 -6.324 -4.871 1 98.75 260 GLU B C 1
ATOM 4809 O O . GLU B 1 260 ? 9.602 -5.988 -5.445 1 98.75 260 GLU B O 1
ATOM 4814 N N . LEU B 1 261 ? 8.398 -7.48 -4.277 1 98.81 261 LEU B N 1
ATOM 4815 C CA . LEU B 1 261 ? 9.453 -8.484 -4.293 1 98.81 261 LEU B CA 1
ATOM 4816 C C . LEU B 1 261 ? 9.859 -8.828 -5.723 1 98.81 261 LEU B C 1
ATOM 4818 O O . LEU B 1 261 ? 11.047 -8.938 -6.027 1 98.81 261 LEU B O 1
ATOM 4822 N N . HIS B 1 262 ? 8.883 -9.023 -6.598 1 98.88 262 HIS B N 1
ATOM 4823 C CA . HIS B 1 262 ? 9.148 -9.32 -8 1 98.88 262 HIS B CA 1
ATOM 4824 C C . HIS B 1 262 ? 9.93 -8.195 -8.664 1 98.88 262 HIS B C 1
ATOM 4826 O O . HIS B 1 262 ? 10.938 -8.445 -9.336 1 98.88 262 HIS B O 1
ATOM 4832 N N . LEU B 1 263 ? 9.5 -6.961 -8.492 1 98.81 263 LEU B N 1
ATOM 4833 C CA . LEU B 1 263 ? 10.156 -5.809 -9.086 1 98.81 263 LEU B CA 1
ATOM 4834 C C . LEU B 1 263 ? 11.602 -5.695 -8.602 1 98.81 263 LEU B C 1
ATOM 4836 O O . LEU B 1 263 ? 12.508 -5.418 -9.391 1 98.81 263 LEU B O 1
ATOM 4840 N N . ARG B 1 264 ? 11.773 -5.883 -7.266 1 98.69 264 ARG B N 1
ATOM 4841 C CA . ARG B 1 264 ? 13.125 -5.816 -6.723 1 98.69 264 ARG B CA 1
ATOM 4842 C C . ARG B 1 264 ? 14.023 -6.867 -7.363 1 98.69 264 ARG B C 1
ATOM 4844 O O . ARG B 1 264 ? 15.156 -6.57 -7.754 1 98.69 264 ARG B O 1
ATOM 4851 N N . ALA B 1 265 ? 13.531 -8.047 -7.48 1 98.75 265 ALA B N 1
ATOM 4852 C CA . ALA B 1 265 ? 14.328 -9.133 -8.055 1 98.75 265 ALA B CA 1
ATOM 4853 C C . ALA B 1 265 ? 14.742 -8.812 -9.484 1 98.75 265 ALA B C 1
ATOM 4855 O O . ALA B 1 265 ? 15.922 -8.875 -9.828 1 98.75 265 ALA B O 1
ATOM 4856 N N . ILE B 1 266 ? 13.812 -8.383 -10.328 1 98.5 266 ILE B N 1
ATOM 4857 C CA . ILE B 1 266 ? 14.07 -8.273 -11.758 1 98.5 266 ILE B CA 1
ATOM 4858 C C . ILE B 1 266 ? 14.836 -6.977 -12.047 1 98.5 266 ILE B C 1
ATOM 4860 O O . ILE B 1 266 ? 15.352 -6.785 -13.148 1 98.5 266 ILE B O 1
ATOM 4864 N N . THR B 1 267 ? 14.922 -6.039 -11.125 1 98 267 THR B N 1
ATOM 4865 C CA . THR B 1 267 ? 15.688 -4.809 -11.312 1 98 267 THR B CA 1
ATOM 4866 C C . THR B 1 267 ? 16.953 -4.82 -10.461 1 98 267 THR B C 1
ATOM 4868 O O . THR B 1 267 ? 17.578 -3.779 -10.25 1 98 267 THR B O 1
ATOM 4871 N N . ASP B 1 268 ? 17.266 -5.965 -9.875 1 97.62 268 ASP B N 1
ATOM 4872 C CA . ASP B 1 268 ? 18.516 -6.219 -9.148 1 97.62 268 ASP B CA 1
ATOM 4873 C C . ASP B 1 268 ? 18.625 -5.328 -7.91 1 97.62 268 ASP B C 1
ATOM 4875 O O . ASP B 1 268 ? 19.656 -4.727 -7.664 1 97.62 268 ASP B O 1
ATOM 4879 N N . LEU B 1 269 ? 17.547 -5.105 -7.223 1 97.94 269 LEU B N 1
ATOM 4880 C CA . LEU B 1 269 ? 17.516 -4.445 -5.922 1 97.94 269 LEU B CA 1
ATOM 4881 C C . LEU B 1 269 ? 17.625 -5.465 -4.793 1 97.94 269 LEU B C 1
ATOM 4883 O O . LEU B 1 269 ? 17.5 -6.668 -5.023 1 97.94 269 LEU B O 1
ATOM 4887 N N . PRO B 1 270 ? 17.922 -5 -3.508 1 98.25 270 PRO B N 1
ATOM 4888 C CA . PRO B 1 270 ? 18.047 -5.934 -2.385 1 98.25 270 PRO B CA 1
ATOM 4889 C C . PRO B 1 270 ? 16.812 -6.809 -2.205 1 98.25 270 PRO B C 1
ATOM 4891 O O . PRO B 1 270 ? 15.68 -6.332 -2.365 1 98.25 270 PRO B O 1
ATOM 4894 N N . LEU B 1 271 ? 17.078 -8.047 -1.871 1 98.12 271 LEU B N 1
ATOM 4895 C CA . LEU B 1 271 ? 16.031 -9.055 -1.786 1 98.12 271 LEU B CA 1
ATOM 4896 C C . LEU B 1 271 ? 16.062 -9.758 -0.433 1 98.12 271 LEU B C 1
ATOM 4898 O O . LEU B 1 271 ? 16.281 -10.969 -0.362 1 98.12 271 LEU B O 1
ATOM 4902 N N . PRO B 1 272 ? 15.773 -9.039 0.649 1 98.25 272 PRO B N 1
ATOM 4903 C CA . PRO B 1 272 ? 15.758 -9.695 1.956 1 98.25 272 PRO B CA 1
ATOM 4904 C C . PRO B 1 272 ? 14.531 -10.586 2.148 1 98.25 272 PRO B C 1
ATOM 4906 O O . PRO B 1 272 ? 13.547 -10.461 1.419 1 98.25 272 PRO B O 1
ATOM 4909 N N . GLN B 1 273 ? 14.625 -11.492 3.127 1 97.88 273 GLN B N 1
ATOM 4910 C CA . GLN B 1 273 ? 13.461 -12.281 3.512 1 97.88 273 GLN B CA 1
ATOM 4911 C C . GLN B 1 273 ? 12.336 -11.391 4.023 1 97.88 273 GLN B C 1
ATOM 4913 O O . GLN B 1 273 ? 12.531 -10.617 4.965 1 97.88 273 GLN B O 1
ATOM 4918 N N . PRO B 1 274 ? 11.156 -11.453 3.395 1 97.62 274 PRO B N 1
ATOM 4919 C CA . PRO B 1 274 ? 10.039 -10.656 3.906 1 97.62 274 PRO B CA 1
ATOM 4920 C C . PRO B 1 274 ? 9.648 -11.031 5.332 1 97.62 274 PRO B C 1
ATOM 4922 O O . PRO B 1 274 ? 9.688 -12.211 5.695 1 97.62 274 PRO B O 1
ATOM 4925 N N . VAL B 1 275 ? 9.242 -10.109 6.129 1 97.88 275 VAL B N 1
ATOM 4926 C CA . VAL B 1 275 ? 8.773 -10.336 7.492 1 97.88 275 VAL B CA 1
ATOM 4927 C C . VAL B 1 275 ? 7.25 -10.5 7.492 1 97.88 275 VAL B C 1
ATOM 4929 O O . VAL B 1 275 ? 6.531 -9.68 6.914 1 97.88 275 VAL B O 1
ATOM 4932 N N . VAL B 1 276 ? 6.754 -11.555 8.016 1 97.81 276 VAL B N 1
ATOM 4933 C CA . VAL B 1 276 ? 5.332 -11.82 8.227 1 97.81 276 VAL B CA 1
ATOM 4934 C C . VAL B 1 276 ? 5.043 -11.953 9.719 1 97.81 276 VAL B C 1
ATOM 4936 O O . VAL B 1 276 ? 5.441 -12.938 10.352 1 97.81 276 VAL B O 1
ATOM 4939 N N . ASN B 1 277 ? 4.273 -11 10.242 1 95.69 277 ASN B N 1
ATOM 4940 C CA . ASN B 1 277 ? 4.105 -10.938 11.688 1 95.69 277 ASN B CA 1
ATOM 4941 C C . ASN B 1 277 ? 2.727 -11.438 12.109 1 95.69 277 ASN B C 1
ATOM 4943 O O . ASN B 1 277 ? 2.541 -11.867 13.25 1 95.69 277 ASN B O 1
ATOM 4947 N N . ASN B 1 278 ? 1.775 -11.32 11.219 1 96.69 278 ASN B N 1
ATOM 4948 C CA . ASN B 1 278 ? 0.385 -11.594 11.57 1 96.69 278 ASN B CA 1
ATOM 4949 C C . ASN B 1 278 ? -0.271 -12.555 10.586 1 96.69 278 ASN B C 1
ATOM 4951 O O . ASN B 1 278 ? 0.144 -12.641 9.422 1 96.69 278 ASN B O 1
ATOM 4955 N N . PRO B 1 279 ? -1.302 -13.312 11.086 1 98.25 279 PRO B N 1
ATOM 4956 C CA . PRO B 1 279 ? -2.094 -14.07 10.109 1 98.25 279 PRO B CA 1
ATOM 4957 C C . PRO B 1 279 ? -2.854 -13.164 9.141 1 98.25 279 PRO B C 1
ATOM 4959 O O . PRO B 1 279 ? -3.205 -12.031 9.492 1 98.25 279 PRO B O 1
ATOM 4962 N N . SER B 1 280 ? -3.045 -13.617 8.008 1 98.62 280 SER B N 1
ATOM 4963 C CA . SER B 1 280 ? -3.764 -12.883 6.969 1 98.62 280 SER B CA 1
ATOM 4964 C C . SER B 1 280 ? -4.77 -13.781 6.258 1 98.62 280 SER B C 1
ATOM 4966 O O . SER B 1 280 ? -4.551 -14.984 6.125 1 98.62 280 SER B O 1
ATOM 4968 N N . VAL B 1 281 ? -5.832 -13.234 5.836 1 98.88 281 VAL B N 1
ATOM 4969 C CA . VAL B 1 281 ? -6.844 -13.898 5.02 1 98.88 281 VAL B CA 1
ATOM 4970 C C . VAL B 1 281 ? -7.074 -13.102 3.738 1 98.88 281 VAL B C 1
ATOM 4972 O O . VAL B 1 281 ? -7.176 -11.875 3.771 1 98.88 281 VAL B O 1
ATOM 4975 N N . MET B 1 282 ? -7.07 -13.742 2.668 1 98.88 282 MET B N 1
ATOM 4976 C CA . MET B 1 282 ? -7.426 -13.148 1.383 1 98.88 282 MET B CA 1
ATOM 4977 C C . MET B 1 282 ? -8.68 -13.797 0.812 1 98.88 282 MET B C 1
ATOM 4979 O O . MET B 1 282 ? -8.82 -15.023 0.834 1 98.88 282 MET B O 1
ATOM 4983 N N . ILE B 1 283 ? -9.594 -13.039 0.347 1 98.75 283 ILE B N 1
ATOM 4984 C CA . ILE B 1 283 ? -10.82 -13.492 -0.301 1 98.75 283 ILE B CA 1
ATOM 4985 C C . ILE B 1 283 ? -10.906 -12.914 -1.711 1 98.75 283 ILE B C 1
ATOM 4987 O O . ILE B 1 283 ? -11 -11.695 -1.885 1 98.75 283 ILE B O 1
ATOM 4991 N N . ASN B 1 284 ? -10.898 -13.758 -2.717 1 98.31 284 ASN B N 1
ATOM 4992 C CA . ASN B 1 284 ? -11.062 -13.305 -4.094 1 98.31 284 ASN B CA 1
ATOM 4993 C C . ASN B 1 284 ? -12.508 -12.914 -4.383 1 98.31 284 ASN B C 1
ATOM 4995 O O . ASN B 1 284 ? -13.438 -13.594 -3.951 1 98.31 284 ASN B O 1
ATOM 4999 N N . LEU B 1 285 ? -12.656 -11.82 -4.988 1 98.31 285 LEU B N 1
ATOM 5000 C CA . LEU B 1 285 ? -13.969 -11.383 -5.449 1 98.31 285 LEU B CA 1
ATOM 5001 C C . LEU B 1 285 ? -14.219 -11.828 -6.887 1 98.31 285 LEU B C 1
ATOM 5003 O O . LEU B 1 285 ? -13.555 -11.352 -7.812 1 98.31 285 LEU B O 1
ATOM 5007 N N . ILE B 1 286 ? -15.148 -12.719 -7.066 1 96.44 286 ILE B N 1
ATOM 5008 C CA . ILE B 1 286 ? -15.422 -13.352 -8.352 1 96.44 286 ILE B CA 1
ATOM 5009 C C . ILE B 1 286 ? -16.828 -12.977 -8.82 1 96.44 286 ILE B C 1
ATOM 5011 O O . ILE B 1 286 ? -17.812 -13.344 -8.188 1 96.44 286 ILE B O 1
ATOM 5015 N N . GLY B 1 287 ? -16.922 -12.328 -9.922 1 95.69 287 GLY B N 1
ATOM 5016 C CA . GLY B 1 287 ? -18.188 -11.977 -10.523 1 95.69 287 GLY B CA 1
ATOM 5017 C C . GLY B 1 287 ? -19.078 -11.156 -9.609 1 95.69 287 GLY B C 1
ATOM 5018 O O . GLY B 1 287 ? -20.312 -11.25 -9.68 1 95.69 287 GLY B O 1
ATOM 5019 N N . SER B 1 288 ? -18.547 -10.469 -8.688 1 94.88 288 SER B N 1
ATOM 5020 C CA . SER B 1 288 ? -19.297 -9.672 -7.719 1 94.88 288 SER B CA 1
ATOM 5021 C C . SER B 1 288 ? -19.062 -8.18 -7.941 1 94.88 288 SER B C 1
ATOM 5023 O O . SER B 1 288 ? -17.953 -7.75 -8.227 1 94.88 288 SER B O 1
ATOM 5025 N N . ASP B 1 289 ? -20.172 -7.465 -7.84 1 95.31 289 ASP B N 1
ATOM 5026 C CA . ASP B 1 289 ? -20.016 -6.012 -7.859 1 95.31 289 ASP B CA 1
ATOM 5027 C C . ASP B 1 289 ? -19.297 -5.52 -6.605 1 95.31 289 ASP B C 1
ATOM 5029 O O . ASP B 1 289 ? -19.312 -6.188 -5.566 1 95.31 289 ASP B O 1
ATOM 5033 N N . VAL B 1 290 ? -18.672 -4.41 -6.762 1 95.88 290 VAL B N 1
ATOM 5034 C CA . VAL B 1 290 ? -18.031 -3.783 -5.605 1 95.88 290 VAL B CA 1
ATOM 5035 C C . VAL B 1 290 ? -19.094 -3.367 -4.594 1 95.88 290 VAL B C 1
ATOM 5037 O O . VAL B 1 290 ? -20.172 -2.893 -4.969 1 95.88 290 VAL B O 1
ATOM 5040 N N . ASN B 1 291 ? -18.906 -3.633 -3.354 1 97.19 291 ASN B N 1
ATOM 5041 C CA . ASN B 1 291 ? -19.734 -3.189 -2.236 1 97.19 291 ASN B CA 1
ATOM 5042 C C . ASN B 1 291 ? -18.906 -2.443 -1.191 1 97.19 291 ASN B C 1
ATOM 5044 O O . ASN B 1 291 ? -18.25 -3.062 -0.355 1 97.19 291 ASN B O 1
ATOM 5048 N N . TYR B 1 292 ? -19.016 -1.155 -1.12 1 97.12 292 TYR B N 1
ATOM 5049 C CA . TYR B 1 292 ? -18.172 -0.341 -0.254 1 97.12 292 TYR B CA 1
ATOM 5050 C C . TYR B 1 292 ? -18.562 -0.514 1.209 1 97.12 292 TYR B C 1
ATOM 5052 O O . TYR B 1 292 ? -17.844 -0.074 2.107 1 97.12 292 TYR B O 1
ATOM 5060 N N . ASP B 1 293 ? -19.672 -1.214 1.48 1 97.81 293 ASP B N 1
ATOM 5061 C CA . ASP B 1 293 ? -20 -1.528 2.865 1 97.81 293 ASP B CA 1
ATOM 5062 C C . ASP B 1 293 ? -18.938 -2.408 3.508 1 97.81 293 ASP B C 1
ATOM 5064 O O . ASP B 1 293 ? -18.828 -2.473 4.734 1 97.81 293 ASP B O 1
ATOM 5068 N N . TRP B 1 294 ? -18.156 -3.146 2.656 1 98.44 294 TRP B N 1
ATOM 5069 C CA . TRP B 1 294 ? -17.047 -3.928 3.189 1 98.44 294 TRP B CA 1
ATOM 5070 C C . TRP B 1 294 ? -16.109 -3.047 4.008 1 98.44 294 TRP B C 1
ATOM 5072 O O . TRP B 1 294 ? -15.492 -3.51 4.977 1 98.44 294 TRP B O 1
ATOM 5082 N N . LEU B 1 295 ? -16.047 -1.758 3.639 1 98.31 295 LEU B N 1
ATOM 5083 C CA . LEU B 1 295 ? -15.094 -0.828 4.238 1 98.31 295 LEU B CA 1
ATOM 5084 C C . LEU B 1 295 ? -15.562 -0.384 5.617 1 98.31 295 LEU B C 1
ATOM 5086 O O . LEU B 1 295 ? -14.828 0.291 6.344 1 98.31 295 LEU B O 1
ATOM 5090 N N . LYS B 1 296 ? -16.781 -0.74 6.074 1 98.25 296 LYS B N 1
ATOM 5091 C CA . LYS B 1 296 ? -17.234 -0.498 7.441 1 98.25 296 LYS B CA 1
ATOM 5092 C C . LYS B 1 296 ? -16.359 -1.251 8.445 1 98.25 296 LYS B C 1
ATOM 5094 O O . LYS B 1 296 ? -16.312 -0.887 9.625 1 98.25 296 LYS B O 1
ATOM 5099 N N . LEU B 1 297 ? -15.812 -2.359 7.973 1 98.38 297 LEU B N 1
ATOM 5100 C CA . LEU B 1 297 ? -14.938 -3.182 8.805 1 98.38 297 LEU B CA 1
ATOM 5101 C C . LEU B 1 297 ? -13.492 -2.721 8.688 1 98.38 297 LEU B C 1
ATOM 5103 O O . LEU B 1 297 ? -12.875 -2.842 7.625 1 98.38 297 LEU B O 1
ATOM 5107 N N . PRO B 1 298 ? -12.852 -2.283 9.734 1 97.06 298 PRO B N 1
ATOM 5108 C CA . PRO B 1 298 ? -11.586 -1.547 9.664 1 97.06 298 PRO B CA 1
ATOM 5109 C C . PRO B 1 298 ? -10.422 -2.422 9.211 1 97.06 298 PRO B C 1
ATOM 5111 O O . PRO B 1 298 ? -9.367 -1.905 8.82 1 97.06 298 PRO B O 1
ATOM 5114 N N . LEU B 1 299 ? -10.594 -3.746 9.289 1 98.12 299 LEU B N 1
ATOM 5115 C CA . LEU B 1 299 ? -9.492 -4.625 8.914 1 98.12 299 LEU B CA 1
ATOM 5116 C C . LEU B 1 299 ? -9.547 -4.969 7.426 1 98.12 299 LEU B C 1
ATOM 5118 O O . LEU B 1 299 ? -8.609 -5.562 6.883 1 98.12 299 LEU B O 1
ATOM 5122 N N . VAL B 1 300 ? -10.648 -4.605 6.734 1 98.62 300 VAL B N 1
ATOM 5123 C CA . VAL B 1 300 ? -10.836 -5.004 5.348 1 98.62 300 VAL B CA 1
ATOM 5124 C C . VAL B 1 300 ? -10.055 -4.066 4.426 1 98.62 300 VAL B C 1
ATOM 5126 O O . VAL B 1 300 ? -10.227 -2.846 4.488 1 98.62 300 VAL B O 1
ATOM 5129 N N . HIS B 1 301 ? -9.164 -4.629 3.662 1 98.69 301 HIS B N 1
ATOM 5130 C CA . HIS B 1 301 ? -8.492 -3.934 2.57 1 98.69 301 HIS B CA 1
ATOM 5131 C C . HIS B 1 301 ? -9.047 -4.371 1.217 1 98.69 301 HIS B C 1
ATOM 5133 O O . HIS B 1 301 ? -8.875 -5.523 0.816 1 98.69 301 HIS B O 1
ATOM 5139 N N . LEU B 1 302 ? -9.633 -3.48 0.547 1 98.62 302 LEU B N 1
ATOM 5140 C CA . LEU B 1 302 ? -10.188 -3.754 -0.773 1 98.62 302 LEU B CA 1
ATOM 5141 C C . LEU B 1 302 ? -9.156 -3.5 -1.863 1 98.62 302 LEU B C 1
ATOM 5143 O O . LEU B 1 302 ? -8.492 -2.457 -1.87 1 98.62 302 LEU B O 1
ATOM 5147 N N . HIS B 1 303 ? -8.93 -4.406 -2.715 1 98.62 303 HIS B N 1
ATOM 5148 C CA . HIS B 1 303 ? -8.211 -4.25 -3.979 1 98.62 303 HIS B CA 1
ATOM 5149 C C . HIS B 1 303 ? -9.133 -4.523 -5.164 1 98.62 303 HIS B C 1
ATOM 5151 O O . HIS B 1 303 ? -9.352 -5.68 -5.535 1 98.62 303 HIS B O 1
ATOM 5157 N N . TRP B 1 304 ? -9.609 -3.484 -5.758 1 98 304 TRP B N 1
ATOM 5158 C CA . TRP B 1 304 ? -10.523 -3.553 -6.891 1 98 304 TRP B CA 1
ATOM 5159 C C . TRP B 1 304 ? -9.766 -3.463 -8.211 1 98 304 TRP B C 1
ATOM 5161 O O . TRP B 1 304 ? -8.852 -2.648 -8.352 1 98 304 TRP B O 1
ATOM 5171 N N . TYR B 1 305 ? -10.102 -4.258 -9.18 1 96.69 305 TYR B N 1
ATOM 5172 C CA . TYR B 1 305 ? -9.297 -4.34 -10.398 1 96.69 305 TYR B CA 1
ATOM 5173 C C . TYR B 1 305 ? -9.883 -3.459 -11.492 1 96.69 305 TYR B C 1
ATOM 5175 O O . TYR B 1 305 ? -9.273 -3.287 -12.555 1 96.69 305 TYR B O 1
ATOM 5183 N N . ASP B 1 306 ? -11.055 -2.887 -11.273 1 91.75 306 ASP B N 1
ATOM 5184 C CA . ASP B 1 306 ? -11.719 -2.031 -12.25 1 91.75 306 ASP B CA 1
ATOM 5185 C C . ASP B 1 306 ? -11.992 -2.787 -13.547 1 91.75 306 ASP B C 1
ATOM 5187 O O . ASP B 1 306 ? -11.719 -2.275 -14.633 1 91.75 306 ASP B O 1
ATOM 5191 N N . LYS B 1 307 ? -12.312 -4.039 -13.383 1 94.62 307 LYS B N 1
ATOM 5192 C CA . LYS B 1 307 ? -12.711 -4.883 -14.508 1 94.62 307 LYS B CA 1
ATOM 5193 C C . LYS B 1 307 ? -14.234 -4.977 -14.617 1 94.62 307 LYS B C 1
ATOM 5195 O O . LYS B 1 307 ? -14.945 -4.77 -13.625 1 94.62 307 LYS B O 1
ATOM 5200 N N . GLU B 1 308 ? -14.656 -5.211 -15.898 1 95.19 308 GLU B N 1
ATOM 5201 C CA . GLU B 1 308 ? -16.078 -5.52 -16.062 1 95.19 308 GLU B CA 1
ATOM 5202 C C . GLU B 1 308 ? -16.469 -6.738 -15.242 1 95.19 308 GLU B C 1
ATOM 5204 O O . GLU B 1 308 ? -15.758 -7.738 -15.203 1 95.19 308 GLU B O 1
ATOM 5209 N N . VAL B 1 309 ? -17.625 -6.613 -14.578 1 96 309 VAL B N 1
ATOM 5210 C CA . VAL B 1 309 ? -18.109 -7.715 -13.75 1 96 309 VAL B CA 1
ATOM 5211 C C . VAL B 1 309 ? -18.812 -8.742 -14.633 1 96 309 VAL B C 1
ATOM 5213 O O . VAL B 1 309 ? -19.781 -8.414 -15.328 1 96 309 VAL B O 1
ATOM 5216 N N . ARG B 1 310 ? -18.297 -9.914 -14.609 1 95.62 310 ARG B N 1
ATOM 5217 C CA . ARG B 1 310 ? -18.891 -11.062 -15.289 1 95.62 310 ARG B CA 1
ATOM 5218 C C . ARG B 1 310 ? -18.797 -12.312 -14.422 1 95.62 310 ARG B C 1
ATOM 5220 O O . ARG B 1 310 ? -17.859 -12.445 -13.617 1 95.62 310 ARG B O 1
ATOM 5227 N N . PRO B 1 311 ? -19.734 -13.195 -14.656 1 91.94 311 PRO B N 1
ATOM 5228 C CA . PRO B 1 311 ? -19.672 -14.445 -13.883 1 91.94 311 PRO B CA 1
ATOM 5229 C C . PRO B 1 311 ? -18.328 -15.156 -14.031 1 91.94 311 PRO B C 1
ATOM 5231 O O . PRO B 1 311 ? -17.812 -15.281 -15.148 1 91.94 311 PRO B O 1
ATOM 5234 N N . GLY B 1 312 ? -17.797 -15.578 -12.883 1 90.94 312 GLY B N 1
ATOM 5235 C CA . GLY B 1 312 ? -16.578 -16.375 -12.891 1 90.94 312 GLY B CA 1
ATOM 5236 C C . GLY B 1 312 ? -15.32 -15.547 -13.023 1 90.94 312 GLY B C 1
ATOM 5237 O O . GLY B 1 312 ? -14.211 -16.062 -12.883 1 90.94 312 GLY B O 1
ATOM 5238 N N . ARG B 1 313 ? -15.453 -14.234 -13.227 1 93.56 313 ARG B N 1
ATOM 5239 C CA . ARG B 1 313 ? -14.289 -13.375 -13.422 1 93.56 313 ARG B CA 1
ATOM 5240 C C . ARG B 1 313 ? -13.797 -12.797 -12.094 1 93.56 313 ARG B C 1
ATOM 5242 O O . ARG B 1 313 ? -14.586 -12.25 -11.328 1 93.56 313 ARG B O 1
ATOM 5249 N N . LYS B 1 314 ? -12.531 -12.977 -11.883 1 95.31 314 LYS B N 1
ATOM 5250 C CA . LYS B 1 314 ? -11.93 -12.312 -10.727 1 95.31 314 LYS B CA 1
ATOM 5251 C C . LYS B 1 314 ? -11.891 -10.805 -10.93 1 95.31 314 LYS B C 1
ATOM 5253 O O . LYS B 1 314 ? -11.312 -10.32 -11.914 1 95.31 314 LYS B O 1
ATOM 5258 N N . VAL B 1 315 ? -12.461 -10.023 -10.023 1 97.56 315 VAL B N 1
ATOM 5259 C CA . VAL B 1 315 ? -12.594 -8.594 -10.258 1 97.56 315 VAL B CA 1
ATOM 5260 C C . VAL B 1 315 ? -11.977 -7.82 -9.094 1 97.56 315 VAL B C 1
ATOM 5262 O O . VAL B 1 315 ? -11.945 -6.586 -9.109 1 97.56 315 VAL B O 1
ATOM 5265 N N . GLY B 1 316 ? -11.492 -8.492 -8.133 1 98.12 316 GLY B N 1
ATOM 5266 C CA . GLY B 1 316 ? -10.844 -7.902 -6.969 1 98.12 316 GLY B CA 1
ATOM 5267 C C . GLY B 1 316 ? -10.547 -8.914 -5.875 1 98.12 316 GLY B C 1
ATOM 5268 O O . GLY B 1 316 ? -10.734 -10.117 -6.066 1 98.12 316 GLY B O 1
ATOM 5269 N N . HIS B 1 317 ? -10.047 -8.461 -4.789 1 98.75 317 HIS B N 1
ATOM 5270 C CA . HIS B 1 317 ? -9.891 -9.281 -3.594 1 98.75 317 HIS B CA 1
ATOM 5271 C C . HIS B 1 317 ? -9.922 -8.43 -2.33 1 98.75 317 HIS B C 1
ATOM 5273 O O . HIS B 1 317 ? -9.758 -7.207 -2.396 1 98.75 317 HIS B O 1
ATOM 5279 N N . LEU B 1 318 ? -10.258 -9.07 -1.211 1 98.81 318 LEU B N 1
ATOM 5280 C CA . LEU B 1 318 ? -10.18 -8.492 0.127 1 98.81 318 LEU B CA 1
ATOM 5281 C C . LEU B 1 318 ? -9.039 -9.125 0.921 1 98.81 318 LEU B C 1
ATOM 5283 O O . LEU B 1 318 ? -8.891 -10.344 0.941 1 98.81 318 LEU B O 1
ATOM 5287 N N . ASN B 1 319 ? -8.203 -8.336 1.458 1 98.88 319 ASN B N 1
ATOM 5288 C CA . ASN B 1 319 ? -7.211 -8.781 2.424 1 98.88 319 ASN B CA 1
ATOM 5289 C C . ASN B 1 319 ? -7.582 -8.375 3.846 1 98.88 319 ASN B C 1
ATOM 5291 O O . ASN B 1 319 ? -8.055 -7.254 4.07 1 98.88 319 ASN B O 1
ATOM 5295 N N . LEU B 1 320 ? -7.461 -9.211 4.766 1 98.62 320 LEU B N 1
ATOM 5296 C CA . LEU B 1 320 ? -7.582 -8.953 6.199 1 98.62 320 LEU B CA 1
ATOM 5297 C C . LEU B 1 320 ? -6.355 -9.461 6.945 1 98.62 320 LEU B C 1
ATOM 5299 O O . LEU B 1 320 ? -5.887 -10.578 6.691 1 98.62 320 LEU B O 1
ATOM 5303 N N . THR B 1 321 ? -5.82 -8.719 7.824 1 98.19 321 THR B N 1
ATOM 5304 C CA . THR B 1 321 ? -4.691 -9.117 8.656 1 98.19 321 THR B CA 1
ATOM 5305 C C . THR B 1 321 ? -4.777 -8.461 10.031 1 98.19 321 THR B C 1
ATOM 5307 O O . THR B 1 321 ? -5.199 -7.309 10.148 1 98.19 321 THR B O 1
ATOM 5310 N N . ASP B 1 322 ? -4.523 -9.164 11.023 1 97.38 322 ASP B N 1
ATOM 5311 C CA . ASP B 1 322 ? -4.516 -8.625 12.383 1 97.38 322 ASP B CA 1
ATOM 5312 C C . ASP B 1 322 ? -3.721 -9.523 13.328 1 97.38 322 ASP B C 1
ATOM 5314 O O . ASP B 1 322 ? -3.721 -10.742 13.172 1 97.38 322 ASP B O 1
ATOM 5318 N N . SER B 1 323 ? -3.006 -8.891 14.25 1 94.94 323 SER B N 1
ATOM 5319 C CA . SER B 1 323 ? -2.295 -9.672 15.258 1 94.94 323 SER B CA 1
ATOM 5320 C C . SER B 1 323 ? -3.264 -10.305 16.25 1 94.94 323 SER B C 1
ATOM 5322 O O . SER B 1 323 ? -2.932 -11.305 16.906 1 94.94 323 SER B O 1
ATOM 5324 N N . ASP B 1 324 ? -4.438 -9.727 16.484 1 95.25 324 ASP B N 1
ATOM 5325 C CA . ASP B 1 324 ? -5.496 -10.258 17.344 1 95.25 324 ASP B CA 1
ATOM 5326 C C . ASP B 1 324 ? -6.422 -11.188 16.547 1 95.25 324 ASP B C 1
ATOM 5328 O O . ASP B 1 324 ? -7.332 -10.719 15.867 1 95.25 324 ASP B O 1
ATOM 5332 N N . THR B 1 325 ? -6.238 -12.492 16.688 1 95.56 325 THR B N 1
ATOM 5333 C CA . THR B 1 325 ? -6.969 -13.477 15.906 1 95.56 325 THR B CA 1
ATOM 5334 C C . THR B 1 325 ? -8.461 -13.422 16.219 1 95.56 325 THR B C 1
ATOM 5336 O O . THR B 1 325 ? -9.297 -13.734 15.367 1 95.56 325 THR B O 1
ATOM 5339 N N . SER B 1 326 ? -8.82 -13.062 17.5 1 96.56 326 SER B N 1
ATOM 5340 C CA . SER B 1 326 ? -10.227 -12.922 17.844 1 96.56 326 SER B CA 1
ATOM 5341 C C . SER B 1 326 ? -10.883 -11.797 17.047 1 96.56 326 SER B C 1
ATOM 5343 O O . SER B 1 326 ? -11.992 -11.953 16.531 1 96.56 326 SER B O 1
ATOM 5345 N N . ARG B 1 327 ? -10.156 -10.664 16.953 1 96.5 327 ARG B N 1
ATOM 5346 C CA . ARG B 1 327 ? -10.664 -9.547 16.156 1 96.5 327 ARG B CA 1
ATOM 5347 C C . ARG B 1 327 ? -10.742 -9.914 14.688 1 96.5 327 ARG B C 1
ATOM 5349 O O . ARG B 1 327 ? -11.703 -9.539 14 1 96.5 327 ARG B O 1
ATOM 5356 N N . LEU B 1 328 ? -9.75 -10.602 14.211 1 97.5 328 LEU B N 1
ATOM 5357 C CA . LEU B 1 328 ? -9.734 -11.047 12.82 1 97.5 328 LEU B CA 1
ATOM 5358 C C . LEU B 1 328 ? -10.922 -11.961 12.531 1 97.5 328 LEU B C 1
ATOM 5360 O O . LEU B 1 328 ? -11.641 -11.758 11.555 1 97.5 328 LEU B O 1
ATOM 5364 N N . THR B 1 329 ? -11.18 -12.969 13.406 1 97.75 329 THR B N 1
ATOM 5365 C CA . THR B 1 329 ? -12.273 -13.914 13.234 1 97.75 329 THR B CA 1
ATOM 5366 C C . THR B 1 329 ? -13.625 -13.203 13.32 1 97.75 329 THR B C 1
ATOM 5368 O O . THR B 1 329 ? -14.539 -13.508 12.547 1 97.75 329 THR B O 1
ATOM 5371 N N . ALA B 1 330 ? -13.719 -12.273 14.289 1 97.81 330 ALA B N 1
ATOM 5372 C CA . ALA B 1 330 ? -14.945 -11.492 14.414 1 97.81 330 ALA B CA 1
ATOM 5373 C C . ALA B 1 330 ? -15.211 -10.688 13.148 1 97.81 330 ALA B C 1
ATOM 5375 O O . ALA B 1 330 ? -16.359 -10.57 12.719 1 97.81 330 ALA B O 1
ATOM 5376 N N . THR B 1 331 ? -14.164 -10.086 12.586 1 98.31 331 THR B N 1
ATOM 5377 C CA . THR B 1 331 ? -14.305 -9.312 11.352 1 98.31 331 THR B CA 1
ATOM 5378 C C . THR B 1 331 ? -14.766 -10.211 10.203 1 98.31 331 THR B C 1
ATOM 5380 O O . THR B 1 331 ? -15.641 -9.836 9.43 1 98.31 331 THR B O 1
ATOM 5383 N N . LEU B 1 332 ? -14.164 -11.391 10.078 1 98.56 332 LEU B N 1
ATOM 5384 C CA . LEU B 1 332 ? -14.57 -12.352 9.062 1 98.56 332 LEU B CA 1
ATOM 5385 C C . LEU B 1 332 ? -16.047 -12.711 9.219 1 98.56 332 LEU B C 1
ATOM 5387 O O . LEU B 1 332 ? -16.781 -12.766 8.227 1 98.56 332 LEU B O 1
ATOM 5391 N N . GLU B 1 333 ? -16.453 -12.969 10.43 1 98.19 333 GLU B N 1
ATOM 5392 C CA . GLU B 1 333 ? -17.844 -13.273 10.688 1 98.19 333 GLU B CA 1
ATOM 5393 C C . GLU B 1 333 ? -18.766 -12.141 10.227 1 98.19 333 GLU B C 1
ATOM 5395 O O . GLU B 1 333 ? -19.781 -12.383 9.586 1 98.19 333 GLU B O 1
ATOM 5400 N N . ALA B 1 334 ? -18.359 -10.898 10.547 1 98.44 334 ALA B N 1
ATOM 5401 C CA . ALA B 1 334 ? -19.156 -9.719 10.203 1 98.44 334 ALA B CA 1
ATOM 5402 C C . ALA B 1 334 ? -19.203 -9.516 8.695 1 98.44 334 ALA B C 1
ATOM 5404 O O . ALA B 1 334 ? -20.109 -8.859 8.18 1 98.44 334 ALA B O 1
ATOM 5405 N N . LEU B 1 335 ? -18.234 -10.062 7.973 1 98.25 335 LEU B N 1
ATOM 5406 C CA . LEU B 1 335 ? -18.125 -9.914 6.527 1 98.25 335 LEU B CA 1
ATOM 5407 C C . LEU B 1 335 ? -19.125 -10.812 5.809 1 98.25 335 LEU B C 1
ATOM 5409 O O . LEU B 1 335 ? -19.531 -10.516 4.684 1 98.25 335 LEU B O 1
ATOM 5413 N N . ILE B 1 336 ? -19.547 -11.938 6.402 1 98.06 336 ILE B N 1
ATOM 5414 C CA . ILE B 1 336 ? -20.359 -12.969 5.773 1 98.06 336 ILE B CA 1
ATOM 5415 C C . ILE B 1 336 ? -21.641 -12.359 5.223 1 98.06 336 ILE B C 1
ATOM 5417 O O . ILE B 1 336 ? -21.953 -12.516 4.043 1 98.06 336 ILE B O 1
ATOM 5421 N N . PRO B 1 337 ? -22.391 -11.57 6.016 1 97.88 337 PRO B N 1
ATOM 5422 C CA . PRO B 1 337 ? -23.641 -11.031 5.496 1 97.88 337 PRO B CA 1
ATOM 5423 C C . PRO B 1 337 ? -23.438 -9.922 4.469 1 97.88 337 PRO B C 1
ATOM 5425 O O . PRO B 1 337 ? -24.375 -9.523 3.783 1 97.88 337 PRO B O 1
ATOM 5428 N N . LEU B 1 338 ? -22.219 -9.367 4.336 1 98 338 LEU B N 1
ATOM 5429 C CA . LEU B 1 338 ? -21.938 -8.289 3.396 1 98 338 LEU B CA 1
ATOM 5430 C C . LEU B 1 338 ? -21.531 -8.844 2.037 1 98 338 LEU B C 1
ATOM 5432 O O . LEU B 1 338 ? -21.469 -8.102 1.055 1 98 338 LEU B O 1
ATOM 5436 N N . LEU B 1 339 ? -21.219 -10.125 1.945 1 97.75 339 LEU B N 1
ATOM 5437 C CA . LEU B 1 339 ? -20.828 -10.789 0.707 1 97.75 339 LEU B CA 1
ATOM 5438 C C . LEU B 1 339 ? -21.969 -11.625 0.152 1 97.75 339 LEU B C 1
ATOM 5440 O O . LEU B 1 339 ? -22.891 -11.992 0.89 1 97.75 339 LEU B O 1
ATOM 5444 N N . PRO B 1 340 ? -21.938 -11.898 -1.187 1 96.44 340 PRO B N 1
ATOM 5445 C CA . PRO B 1 340 ? -22.906 -12.859 -1.703 1 96.44 340 PRO B CA 1
ATOM 5446 C C . PRO B 1 340 ? -22.875 -14.195 -0.952 1 96.44 340 PRO B C 1
ATOM 5448 O O . PRO B 1 340 ? -21.812 -14.602 -0.465 1 96.44 340 PRO B O 1
ATOM 5451 N N . PRO B 1 341 ? -23.938 -14.938 -0.862 1 96 341 PRO B N 1
ATOM 5452 C CA . PRO B 1 341 ? -24.078 -16.125 -0.021 1 96 341 PRO B CA 1
ATOM 5453 C C . PRO B 1 341 ? -23.031 -17.203 -0.349 1 96 341 PRO B C 1
ATOM 5455 O O . PRO B 1 341 ? -22.625 -17.953 0.535 1 96 341 PRO B O 1
ATOM 5458 N N . GLU B 1 342 ? -22.609 -17.297 -1.538 1 95 342 GLU B N 1
ATOM 5459 C CA . GLU B 1 342 ? -21.703 -18.359 -1.962 1 95 342 GLU B CA 1
ATOM 5460 C C . GLU B 1 342 ? -20.328 -18.188 -1.313 1 95 342 GLU B C 1
ATOM 5462 O O . GLU B 1 342 ? -19.516 -19.109 -1.34 1 95 342 GLU B O 1
ATOM 5467 N N . TYR B 1 343 ? -20.109 -17.031 -0.696 1 96.69 343 TYR B N 1
ATOM 5468 C CA . TYR B 1 343 ? -18.812 -16.781 -0.07 1 96.69 343 TYR B CA 1
ATOM 5469 C C . TYR B 1 343 ? -18.781 -17.328 1.354 1 96.69 343 TYR B C 1
ATOM 5471 O O . TYR B 1 343 ? -17.703 -17.453 1.949 1 96.69 343 TYR B O 1
ATOM 5479 N N . ALA B 1 344 ? -19.922 -17.562 1.943 1 97.31 344 ALA B N 1
ATOM 5480 C CA . ALA B 1 344 ? -20.016 -17.938 3.354 1 97.31 344 ALA B CA 1
ATOM 5481 C C . ALA B 1 344 ? -19.141 -19.141 3.666 1 97.31 344 ALA B C 1
ATOM 5483 O O . ALA B 1 344 ? -18.422 -19.156 4.668 1 97.31 344 ALA B O 1
ATOM 5484 N N . SER B 1 345 ? -19.203 -20.141 2.811 1 96.69 345 SER B N 1
ATOM 5485 C CA . SER B 1 345 ? -18.438 -21.359 3.053 1 96.69 345 SER B CA 1
ATOM 5486 C C . SER B 1 345 ? -16.938 -21.094 3.098 1 96.69 345 SER B C 1
ATOM 5488 O O . SER B 1 345 ? -16.219 -21.641 3.932 1 96.69 345 SER B O 1
ATOM 5490 N N . GLY B 1 346 ? -16.453 -20.25 2.176 1 97.19 346 GLY B N 1
ATOM 5491 C CA . GLY B 1 346 ? -15.047 -19.906 2.156 1 97.19 346 GLY B CA 1
ATOM 5492 C C . GLY B 1 346 ? -14.609 -19.125 3.383 1 97.19 346 GLY B C 1
ATOM 5493 O O . GLY B 1 346 ? -13.523 -19.344 3.912 1 97.19 346 GLY B O 1
ATOM 5494 N N . VAL B 1 347 ? -15.445 -18.219 3.846 1 98.06 347 VAL B N 1
ATOM 5495 C CA . VAL B 1 347 ? -15.133 -17.422 5.027 1 98.06 347 VAL B CA 1
ATOM 5496 C C . VAL B 1 347 ? -15.125 -18.312 6.266 1 98.06 347 VAL B C 1
ATOM 5498 O O . VAL B 1 347 ? -14.227 -18.203 7.109 1 98.06 347 VAL B O 1
ATOM 5501 N N . ILE B 1 348 ? -16.109 -19.219 6.383 1 97.56 348 ILE B N 1
ATOM 5502 C CA . ILE B 1 348 ? -16.203 -20.156 7.5 1 97.56 348 ILE B CA 1
ATOM 5503 C C . ILE B 1 348 ? -14.969 -21.062 7.5 1 97.56 348 ILE B C 1
ATOM 5505 O O . ILE B 1 348 ? -14.398 -21.344 8.555 1 97.56 348 ILE B O 1
ATOM 5509 N N . TRP B 1 349 ? -14.594 -21.531 6.332 1 98.19 349 TRP B N 1
ATOM 5510 C CA . TRP B 1 349 ? -13.367 -22.312 6.195 1 98.19 349 TRP B CA 1
ATOM 5511 C C . TRP B 1 349 ? -12.164 -21.562 6.742 1 98.19 349 TRP B C 1
ATOM 5513 O O . TRP B 1 349 ? -11.367 -22.125 7.496 1 98.19 349 TRP B O 1
ATOM 5523 N N . ALA B 1 350 ? -11.984 -20.266 6.387 1 98.38 350 ALA B N 1
ATOM 5524 C CA . ALA B 1 350 ? -10.875 -19.453 6.887 1 98.38 350 ALA B CA 1
ATOM 5525 C C . ALA B 1 350 ? -10.906 -19.359 8.406 1 98.38 350 ALA B C 1
ATOM 5527 O O . ALA B 1 350 ? -9.867 -19.516 9.062 1 98.38 350 ALA B O 1
ATOM 5528 N N . GLN B 1 351 ? -12.117 -19.125 8.945 1 97.44 351 GLN B N 1
ATOM 5529 C CA . GLN B 1 351 ? -12.273 -19.031 10.391 1 97.44 351 GLN B CA 1
ATOM 5530 C C . GLN B 1 351 ? -11.828 -20.328 11.078 1 97.44 351 GLN B C 1
ATOM 5532 O O . GLN B 1 351 ? -11.25 -20.281 12.164 1 97.44 351 GLN B O 1
ATOM 5537 N N . SER B 1 352 ? -12.094 -21.438 10.422 1 96.88 352 SER B N 1
ATOM 5538 C CA . SER B 1 352 ? -11.781 -22.734 11 1 96.88 352 SER B CA 1
ATOM 5539 C C . SER B 1 352 ? -10.273 -22.953 11.125 1 96.88 352 SER B C 1
ATOM 5541 O O . SER B 1 352 ? -9.82 -23.812 11.875 1 96.88 352 SER B O 1
ATOM 5543 N N . LYS B 1 353 ? -9.5 -22.203 10.391 1 96.25 353 LYS B N 1
ATOM 5544 C CA . LYS B 1 353 ? -8.047 -22.328 10.461 1 96.25 353 LYS B CA 1
ATOM 5545 C C . LYS B 1 353 ? -7.504 -21.734 11.758 1 96.25 353 LYS B C 1
ATOM 5547 O O . LYS B 1 353 ? -6.371 -22 12.148 1 96.25 353 LYS B O 1
ATOM 5552 N N . PHE B 1 354 ? -8.203 -20.766 12.422 1 93.56 354 PHE B N 1
ATOM 5553 C CA . PHE B 1 354 ? -7.758 -20.078 13.625 1 93.56 354 PHE B CA 1
ATOM 5554 C C . PHE B 1 354 ? -8.195 -20.828 14.875 1 93.56 354 PHE B C 1
ATOM 5556 O O . PHE B 1 354 ? -7.77 -20.5 15.984 1 93.56 354 PHE B O 1
ATOM 5563 N N . GLY B 1 355 ? -9.164 -21.797 14.906 1 79 355 GLY B N 1
ATOM 5564 C CA . GLY B 1 355 ? -9.641 -22.578 16.031 1 79 355 GLY B CA 1
ATOM 5565 C C . GLY B 1 355 ? -8.953 -23.938 16.156 1 79 355 GLY B C 1
ATOM 5566 O O . GLY B 1 355 ? -8.305 -24.391 15.219 1 79 355 GLY B O 1
#

pLDDT: mean 96.02, std 4.29, range [67.62, 98.94]

InterPro domains:
  IPR003135 ATP-grasp fold, ATP-dependent carboxylate-amine ligase-type [PF02222] (85-259)
  IPR005875 Phosphoribosylaminoimidazole carboxylase, ATPase subunit [MF_01928] (3-325)
  IPR005875 Phosphoribosylaminoimidazole carboxylase, ATPase subunit [TIGR01161] (3-329)
  IPR011054 Rudiment single hybrid motif [SSF51246] (278-353)
  IPR011761 ATP-grasp fold [PS50975] (84-267)
  IPR013815 ATP-grasp fold, subdomain 1 [G3DSA:3.30.1490.20] (94-155)
  IPR016185 Pre-ATP-grasp domain superfamily [SSF52440] (2-76)
  IPR040686 Phosphoribosylaminoimidazole carboxylase, C-terminal domain [PF17769] (280-329)
  IPR054350 PurT/PurK-like, preATP-grasp domain [PF22660] (1-51)

Secondary structure (DSSP, 8-state):
--EEEEE--SHHHHHHHHHHGGGT-EEEEE-TT--GGGS--TTSEEEESSS-----HHHHHHHT-TTBTTTTTHHHHHSHHHHHHHHHHTT--B--EEEE--GGGHHHHHHHH-S-EEEEESSS--TTTTEEEE-GGGGGGS-GGGTTSEEEEEPP--SEEEEEEEEE-TTS-EEEPPPEEEEEETTEEEEEEE-SS--HHHHHHHHHHHHHHHHHHT--EEEEEEEEEETTEEEEEEEESS--GGGTTHHHHSSS-HHHHHHHHHTT---PPPP--S-EEEEEEES----GGGGGSTT-EEEE--PPP-TT-EEEEEEEE-S-HHHHHHHHHHHGGGS-GGGHHHHHHHHHTT-/--EEEEE--SHHHHHHHHHHGGGT-EEEEE-TT--GGGS--TTSEEEESSS-----HHHHHHHT-TTBTTTTTHHHHHSHHHHHHHHHHTT--B--EEEE--GGGHHHHHHHH-S-EEEEESSS--TTTTEEEE-GGGGGGS-GGGTTSEEEEEPPP-SEEEEEEEEE-TTS-EEEPPPEEEEEETTEEEEEEE-SS--HHHHHHHHHHHHHHHHHHT--EEEEEEEEEETTEEEEEEEESS--GGGTTHHHHSSS-HHHHHHHHHTT---PPPP--S-EEEEEEES----GGGGGSTT-EEEE--PPP-TT-EEEEEEEE-S-HHHHHHHHHHHGGGS-GGGHHHHHHHHHTT-

Solvent-accessible surface area (backbone atoms only — not comparable to full-atom values): 37300 Å² total; per-residue (Å²): 123,58,34,34,28,24,45,32,58,50,60,63,22,50,48,34,28,62,42,23,44,36,69,47,30,51,49,43,48,33,53,70,82,43,58,54,92,78,49,79,52,91,80,20,38,32,43,48,64,58,60,74,78,75,92,35,77,28,47,53,54,51,72,66,40,89,50,34,58,51,62,82,47,33,67,40,55,44,26,46,61,52,34,50,49,50,32,56,74,66,69,48,59,47,62,59,67,47,78,35,58,50,79,85,45,50,67,60,48,39,71,71,48,37,72,38,36,35,34,31,38,24,58,91,48,54,69,53,44,54,50,45,80,32,40,86,92,40,57,83,72,54,59,74,80,42,45,63,45,21,34,35,28,30,58,77,83,56,84,46,36,34,34,41,41,31,35,22,29,87,85,65,53,70,36,58,57,49,41,22,40,46,42,67,56,86,56,31,76,40,30,34,41,35,41,52,70,43,62,64,68,61,38,53,53,50,51,52,53,52,48,52,53,37,59,74,64,66,40,53,17,25,34,29,36,32,26,33,37,38,99,91,40,69,27,49,72,48,72,40,89,21,78,49,78,89,41,55,36,22,70,76,28,31,59,49,21,50,44,40,48,22,52,26,21,66,66,72,43,54,74,46,58,54,48,46,82,29,38,24,37,25,38,53,31,54,38,51,77,90,59,69,72,57,39,53,41,42,53,51,40,61,38,39,52,82,53,85,77,37,86,84,34,76,32,31,35,36,33,34,49,39,80,49,60,69,59,44,45,51,50,51,59,66,42,41,84,77,42,66,74,84,47,41,62,52,50,51,54,53,48,55,70,79,105,125,59,35,34,29,24,46,31,60,51,60,63,21,50,48,36,29,61,43,23,44,35,68,45,28,52,49,43,47,33,52,68,81,44,58,54,92,78,50,79,50,92,78,22,36,32,43,48,64,58,60,75,77,76,90,36,77,28,45,53,54,50,72,68,40,89,50,33,59,52,63,79,46,34,67,40,58,44,27,45,61,53,34,54,48,49,34,54,74,68,68,49,58,48,62,60,66,46,79,35,58,50,81,84,45,50,67,60,47,38,71,72,46,36,72,38,35,35,34,33,36,24,58,90,45,54,67,52,44,53,51,44,80,32,38,86,92,40,57,81,72,56,60,75,80,42,45,63,46,21,34,33,25,31,57,77,84,56,85,45,37,34,34,40,42,31,35,22,29,86,86,65,53,70,35,56,56,51,41,22,40,45,41,67,57,86,55,30,76,39,29,33,43,35,39,52,72,44,62,63,68,60,38,52,52,50,51,51,52,52,49,53,52,37,58,75,64,67,39,51,18,26,35,29,37,33,27,35,36,38,98,92,41,70,27,49,70,48,73,39,89,22,79,49,77,86,42,56,36,21,70,77,28,30,57,49,21,53,44,40,50,22,52,24,22,66,67,71,43,53,74,47,60,53,48,46,84,28,38,23,37,25,38,52,33,54,38,52,78,90,59,69,71,55,39,52,41,42,54,50,40,61,36,41,52,81,53,85,76,36,86,83,35,76,34,32,34,37,33,34,51,37,82,50,60,67,60,43,45,51,50,52,58,66,43,41,84,77,44,65,74,85,48,40,63,52,50,52,52,54,47,55,71,79,105

Radius of gyration: 28.67 Å; Cα contacts (8 Å, |Δi|>4): 1515; chains: 2; bounding box: 49×100×66 Å

GO terms:
  GO:0005524 ATP binding (F, IDA)
  GO:0005829 cytosol (C, IDA)
  GO:0034028 5-(carboxyamino)imidazole ribonucleotide synthase activity (F, IDA)
  GO:0004638 phosphoribosylaminoimidazole carboxylase activity (F, IDA)

Nearest PDB structures (foldseek):
  1b6s-assembly1_B  TM=9.977E-01  e=1.177E-70  Escherichia coli
  3etj-assembly1_A  TM=9.889E-01  e=1.891E-70  Escherichia coli K-12
  1b6s-assembly2_D  TM=9.984E-01  e=8.323E-70  Escherichia coli
  3etj-assembly1_B  TM=9.976E-01  e=4.926E-69  Escherichia coli K-12
  1b6s-assembly1_A  TM=9.981E-01  e=4.375E-69  Escherichia coli

Organism: Escherichia coli (strain K12) (NCBI:txid83333)

Sequence (710 aa):
MKQVCVLGNGQLGRMLRQAGEPLGIAVWPVGLDAEPAAVPFQQSVITAEIERWPETALTRELARHPAFVNRDVFPIIADRLTQKQLFDKLHLPTAPWQLLAERSEWPAVFDRLGELAIVKRRTGGYDGRGQWRLRANETEQLPAECYGECIVEQGINFSGEVSLVGARGFDGSTVFYPLTHNLHQDGILRTSVAFPQANAQQQAQAEEMLSAIMQELGYVGVMAMECFVTPQGLLINELAPRVHNSGHWTQNGASISQFELHLRAITDLPLPQPVVNNPSVMINLIGSDVNYDWLKLPLVHLHWYDKEVRPGRKVGHLNLTDSDTSRLTATLEALIPLLPPEYASGVIWAQSKFGMKQVCVLGNGQLGRMLRQAGEPLGIAVWPVGLDAEPAAVPFQQSVITAEIERWPETALTRELARHPAFVNRDVFPIIADRLTQKQLFDKLHLPTAPWQLLAERSEWPAVFDRLGELAIVKRRTGGYDGRGQWRLRANETEQLPAECYGECIVEQGINFSGEVSLVGARGFDGSTVFYPLTHNLHQDGILRTSVAFPQANAQQQAQAEEMLSAIMQELGYVGVMAMECFVTPQGLLINELAPRVHNSGHWTQNGASISQFELHLRAITDLPLPQPVVNNPSVMINLIGSDVNYDWLKLPLVHLHWYDKEVRPGRKVGHLNLTDSDTSRLTATLEALIPLLPPEYASGVIWAQSKFG